Protein AF-0000000066665235 (afdb_homodimer)

Solvent-accessible surface area (backbone atoms only — not comparable to full-atom values): 25388 Å² total; per-residue (Å²): 133,80,79,70,74,68,76,47,76,64,58,53,49,50,51,51,51,50,49,51,47,51,42,41,41,51,23,42,53,51,47,49,63,71,42,59,90,86,57,81,84,49,67,63,58,25,19,59,66,44,71,44,56,56,71,60,56,53,72,72,37,91,45,71,67,50,44,52,8,47,40,30,46,52,54,42,51,56,53,50,50,58,42,55,71,46,67,58,95,48,54,85,35,24,61,55,56,42,43,31,53,31,32,40,50,52,48,50,49,43,69,75,32,52,53,54,50,43,52,29,50,20,50,53,27,69,95,46,60,92,36,42,21,31,43,55,50,47,46,48,53,54,23,48,53,53,41,51,54,50,50,52,55,31,50,77,66,69,46,89,58,77,89,47,55,43,52,42,30,12,51,48,19,18,52,48,25,24,48,52,48,51,68,70,38,56,74,90,76,42,74,57,66,67,58,52,16,49,52,51,27,52,44,56,46,23,39,52,48,39,58,36,41,76,72,73,41,82,78,60,72,82,38,24,42,48,54,51,50,50,54,51,52,56,58,69,72,103,131,80,79,72,73,69,74,47,76,64,57,53,49,51,52,50,51,50,50,54,48,50,40,41,41,52,23,42,52,50,48,50,64,71,41,59,89,86,56,82,83,50,66,63,58,26,17,58,68,44,71,45,55,58,70,59,56,54,73,73,36,91,43,71,67,50,46,52,10,49,40,30,46,52,53,42,51,54,53,49,52,57,42,54,71,46,67,57,93,48,55,85,34,24,60,56,56,41,44,31,53,31,32,41,49,52,48,49,49,44,69,74,33,52,52,55,49,42,52,27,49,21,49,52,28,70,93,46,61,92,36,41,22,31,43,54,51,45,44,49,53,53,24,50,52,52,40,52,54,50,51,52,54,31,51,77,67,71,46,88,59,77,89,46,54,43,53,42,29,11,51,48,20,18,52,49,25,24,48,51,49,52,70,70,38,57,75,91,75,42,76,56,66,66,59,53,16,49,52,50,29,52,45,54,46,23,39,53,50,41,57,36,42,76,74,72,41,82,78,60,72,82,39,25,42,47,54,50,50,50,53,53,52,54,58,69,72,102

Foldseek 3Di:
DPCPVPCDPVNVVVVVLVVLLVLLLVLVLVVLQVDDLVDDDDLVSSCVSSVHDSVSSCVNAPDPQRSLLVSLVVLLVVLLVQLLVLQDADQQAFPLVSLLVSLLSNLVVCVSRVSSLVSNQDDCHPPDPDPDGSLNVSLVVNLVSVVVVVCVLCVVLVHDDVVCSVVSSVLSVVSSVLSVVQSPDDPVPHDDSSVSSSVSSVVVVCSVQVVCVVVVDHDDRHHGNNRSSVVSNVVVVD/DPCPVPCDPVNVVVVVLVVLLVLLLVLVLVVLQVDDLVDDDDLVSSCVSSVHDSVSSCVNAPDPLRSLLVSLLVLLVVLLVQLLVLQDQDQQAFPLVSLLVSLLSNLVVCVSRVSSVVSNQDDCHPPDPDPDGSLNVSLVVNLVSVVVVVCVLCVVLVHDDVVCSVVSSVLSVVSVVLSVVQSPDDPVPHDDSSVSSSVSSVVVVCSVQVVCVVVPDHDDRHHGNNRSSVVSNVVVVD

Nearest PDB structures (foldseek):
  3lsj-assembly1_A  TM=7.255E-01  e=1.109E-04  Pseudomonas aeruginosa
  5mym-assembly2_C  TM=6.893E-01  e=1.887E-03  Mycobacterium tuberculosis H37Rv
  5nim-assembly1_A  TM=6.748E-01  e=1.887E-03  Mycobacterium tuberculosis
  3qpl-assembly1_A  TM=6.735E-01  e=4.928E-03  Mycobacterium tuberculosis
  5d1r-assembly1_B  TM=7.138E-01  e=9.345E-03  Mycobacterium tuberculosis CDC1551

Organism: Nocardia brasiliensis (strain ATCC 700358 / HUJEG-1) (NCBI:txid1133849)

Radius of gyration: 25.52 Å; Cα contacts (8 Å, |Δi|>4): 526; chains: 2; bounding box: 71×72×78 Å

InterPro domains:
  IPR001647 DNA-binding HTH domain, TetR-type [PF00440] (24-67)
  IPR001647 DNA-binding HTH domain, TetR-type [PS50977] (18-79)
  IPR009057 Homedomain-like superfamily [SSF46689] (12-87)
  IPR036271 Tetracyclin repressor-like, C-terminal domain superfamily [SSF48498] (95-206)
  IPR050109 HTH-type, TetR-like transcriptional regulator [PTHR30055] (12-211)

pLDDT: mean 86.28, std 13.21, range [36.28, 98.69]

Structure (mmCIF, N/CA/C/O backbone):
data_AF-0000000066665235-model_v1
#
loop_
_entity.id
_entity.type
_entity.pdbx_description
1 polymer 'TetR family transcriptional regulator'
#
loop_
_atom_site.group_PDB
_atom_site.id
_atom_site.type_symbol
_atom_site.label_atom_id
_atom_site.label_alt_id
_atom_site.label_comp_id
_atom_site.label_asym_id
_atom_site.label_entity_id
_atom_site.label_seq_id
_atom_site.pdbx_PDB_ins_code
_atom_site.Cartn_x
_atom_site.Cartn_y
_atom_site.Cartn_z
_atom_site.occupancy
_atom_site.B_iso_or_equiv
_atom_site.auth_seq_id
_atom_site.auth_comp_id
_atom_site.auth_asym_id
_atom_site.auth_atom_id
_atom_site.pdbx_PDB_model_num
ATOM 1 N N . MET A 1 1 ? 36.719 1.769 -47.25 1 37.06 1 MET A N 1
ATOM 2 C CA . MET A 1 1 ? 36 0.493 -47.062 1 37.06 1 MET A CA 1
ATOM 3 C C . MET A 1 1 ? 35.375 0.405 -45.688 1 37.06 1 MET A C 1
ATOM 5 O O . MET A 1 1 ? 36.062 0.351 -44.688 1 37.06 1 MET A O 1
ATOM 9 N N . ARG A 1 2 ? 34.281 1.136 -45.469 1 39.69 2 ARG A N 1
ATOM 10 C CA . ARG A 1 2 ? 33.531 1.253 -44.25 1 39.69 2 ARG A CA 1
ATOM 11 C C . ARG A 1 2 ? 33.125 -0.121 -43.688 1 39.69 2 ARG A C 1
ATOM 13 O O . ARG A 1 2 ? 32.625 -0.968 -44.438 1 39.69 2 ARG A O 1
ATOM 20 N N . THR A 1 3 ? 33.875 -0.639 -42.781 1 36.62 3 THR A N 1
ATOM 21 C CA . THR A 1 3 ? 33.594 -1.877 -42.062 1 36.62 3 THR A CA 1
ATOM 22 C C . THR A 1 3 ? 32.125 -1.919 -41.656 1 36.62 3 THR A C 1
ATOM 24 O O . THR A 1 3 ? 31.672 -1.115 -40.844 1 36.62 3 THR A O 1
ATOM 27 N N . HIS A 1 4 ? 31.188 -2.131 -42.562 1 41.44 4 HIS A N 1
ATOM 28 C CA . HIS A 1 4 ? 29.844 -2.553 -42.188 1 41.44 4 HIS A CA 1
ATOM 29 C C . HIS A 1 4 ? 29.875 -3.627 -41.094 1 41.44 4 HIS A C 1
ATOM 31 O O . HIS A 1 4 ? 30.25 -4.77 -41.375 1 41.44 4 HIS A O 1
ATOM 37 N N . ARG A 1 5 ? 30.266 -3.268 -39.969 1 45.41 5 ARG A N 1
ATOM 38 C CA . ARG A 1 5 ? 30.125 -4.238 -38.906 1 45.41 5 ARG A CA 1
ATOM 39 C C . ARG A 1 5 ? 28.859 -5.074 -39.094 1 45.41 5 ARG A C 1
ATOM 41 O O . ARG A 1 5 ? 27.75 -4.535 -39.094 1 45.41 5 ARG A O 1
ATOM 48 N N . ARG A 1 6 ? 28.844 -6.246 -39.812 1 48.12 6 ARG A N 1
ATOM 49 C CA . ARG A 1 6 ? 27.844 -7.312 -39.812 1 48.12 6 ARG A CA 1
ATOM 50 C C . ARG A 1 6 ? 27.141 -7.418 -38.469 1 48.12 6 ARG A C 1
ATOM 52 O O . ARG A 1 6 ? 27.797 -7.66 -37.438 1 48.12 6 ARG A O 1
ATOM 59 N N . ARG A 1 7 ? 26.281 -6.543 -38.219 1 54.75 7 ARG A N 1
ATOM 60 C CA . ARG A 1 7 ? 25.453 -6.938 -37.094 1 54.75 7 ARG A CA 1
ATOM 61 C C . ARG A 1 7 ? 25.328 -8.453 -37 1 54.75 7 ARG A C 1
ATOM 63 O O . ARG A 1 7 ? 24.734 -9.094 -37.844 1 54.75 7 ARG A O 1
ATOM 70 N N . GLY A 1 8 ? 26.266 -9.125 -36.375 1 51.09 8 GLY A N 1
ATOM 71 C CA . GLY A 1 8 ? 26.375 -10.578 -36.438 1 51.09 8 GLY A CA 1
ATOM 72 C C . GLY A 1 8 ? 25.078 -11.297 -36.125 1 51.09 8 GLY A C 1
ATOM 73 O O . GLY A 1 8 ? 24.109 -10.672 -35.656 1 51.09 8 GLY A O 1
ATOM 74 N N . GLY A 1 9 ? 24.812 -12.648 -36.625 1 55 9 GLY A N 1
ATOM 75 C CA . GLY A 1 9 ? 23.719 -13.578 -36.469 1 55 9 GLY A CA 1
ATOM 76 C C . GLY A 1 9 ? 23.141 -13.578 -35.062 1 55 9 GLY A C 1
ATOM 77 O O . GLY A 1 9 ? 21.922 -13.633 -34.906 1 55 9 GLY A O 1
ATOM 78 N N . GLY A 1 10 ? 23.922 -13.336 -34.094 1 66.62 10 GLY A N 1
ATOM 79 C CA . GLY A 1 10 ? 23.531 -13.328 -32.719 1 66.62 10 GLY A CA 1
ATOM 80 C C . GLY A 1 10 ? 22.75 -12.086 -32.312 1 66.62 10 GLY A C 1
ATOM 81 O O . GLY A 1 10 ? 21.766 -12.172 -31.578 1 66.62 10 GLY A O 1
ATOM 82 N N . GLN A 1 11 ? 23.219 -10.969 -32.656 1 67.25 11 GLN A N 1
ATOM 83 C CA . GLN A 1 11 ? 22.516 -9.719 -32.375 1 67.25 11 GLN A CA 1
ATOM 84 C C . GLN A 1 11 ? 21.156 -9.664 -33.062 1 67.25 11 GLN A C 1
ATOM 86 O O . GLN A 1 11 ? 20.172 -9.211 -32.469 1 67.25 11 GLN A O 1
ATOM 91 N N . ARG A 1 12 ? 21.109 -10.023 -34.312 1 64.75 12 ARG A N 1
ATOM 92 C CA . ARG A 1 12 ? 19.859 -10.062 -35.062 1 64.75 12 ARG A CA 1
ATOM 93 C C . ARG A 1 12 ? 18.844 -10.992 -34.375 1 64.75 12 ARG A C 1
ATOM 95 O O . ARG A 1 12 ? 17.656 -10.68 -34.312 1 64.75 12 ARG A O 1
ATOM 102 N N . TRP A 1 13 ? 19.422 -12.102 -34 1 65.38 13 TRP A N 1
ATOM 103 C CA . TRP A 1 13 ? 18.562 -13.062 -33.312 1 65.38 13 TRP A CA 1
ATOM 104 C C . TRP A 1 13 ? 18 -12.477 -32.031 1 65.38 13 TRP A C 1
ATOM 106 O O . TRP A 1 13 ? 16.797 -12.586 -31.75 1 65.38 13 TRP A O 1
ATOM 116 N N . ARG A 1 14 ? 18.781 -11.719 -31.25 1 69.81 14 ARG A N 1
ATOM 117 C CA . ARG A 1 14 ? 18.328 -11.094 -30 1 69.81 14 ARG A CA 1
ATOM 118 C C . ARG A 1 14 ? 17.281 -10.016 -30.281 1 69.81 14 ARG A C 1
ATOM 120 O O . ARG A 1 14 ? 16.297 -9.891 -29.547 1 69.81 14 ARG A O 1
ATOM 127 N N . GLU A 1 15 ? 17.531 -9.336 -31.219 1 72.62 15 GLU A N 1
ATOM 128 C CA . GLU A 1 15 ? 16.594 -8.281 -31.594 1 72.62 15 GLU A CA 1
ATOM 129 C C . GLU A 1 15 ? 15.258 -8.867 -32.062 1 72.62 15 GLU A C 1
ATOM 131 O O . GLU A 1 15 ? 14.195 -8.359 -31.703 1 72.62 15 GLU A O 1
ATOM 136 N N . HIS A 1 16 ? 15.367 -9.891 -32.844 1 72.88 16 HIS A N 1
ATOM 137 C CA . HIS A 1 16 ? 14.164 -10.539 -33.344 1 72.88 16 HIS A CA 1
ATOM 138 C C . HIS A 1 16 ? 13.359 -11.164 -32.219 1 72.88 16 HIS A C 1
ATOM 140 O O . HIS A 1 16 ? 12.133 -11.078 -32.188 1 72.88 16 HIS A O 1
ATOM 146 N N . ASN A 1 17 ? 14.07 -11.727 -31.344 1 76.69 17 ASN A N 1
ATOM 147 C CA . ASN A 1 17 ? 13.438 -12.352 -30.188 1 76.69 17 ASN A CA 1
ATOM 148 C C . ASN A 1 17 ? 12.758 -11.32 -29.297 1 76.69 17 ASN A C 1
ATOM 150 O O . ASN A 1 17 ? 11.633 -11.531 -28.844 1 76.69 17 ASN A O 1
ATOM 154 N N . SER A 1 18 ? 13.453 -10.305 -29.219 1 79.75 18 SER A N 1
ATOM 155 C CA . SER A 1 18 ? 12.891 -9.227 -28.406 1 79.75 18 SER A CA 1
ATOM 156 C C . SER A 1 18 ? 11.648 -8.633 -29.047 1 79.75 18 SER A C 1
ATOM 158 O O . SER A 1 18 ? 10.656 -8.344 -28.375 1 79.75 18 SER A O 1
ATOM 160 N N . ASN A 1 19 ? 11.672 -8.57 -30.328 1 87.12 19 ASN A N 1
ATOM 161 C CA . ASN A 1 19 ? 10.523 -8.023 -31.047 1 87.12 19 ASN A CA 1
ATOM 162 C C . ASN A 1 19 ? 9.32 -8.953 -30.953 1 87.12 19 ASN A C 1
ATOM 164 O O . ASN A 1 19 ? 8.195 -8.5 -30.734 1 87.12 19 ASN A O 1
ATOM 168 N N . ARG A 1 20 ? 9.547 -10.25 -31.094 1 91.62 20 ARG A N 1
ATOM 169 C CA . ARG A 1 20 ? 8.469 -11.234 -31 1 91.62 20 ARG A CA 1
ATOM 170 C C . ARG A 1 20 ? 7.859 -11.234 -29.609 1 91.62 20 ARG A C 1
ATOM 172 O O . ARG A 1 20 ? 6.637 -11.297 -29.453 1 91.62 20 ARG A O 1
ATOM 179 N N . GLN A 1 21 ? 8.719 -11.117 -28.703 1 93 21 GLN A N 1
ATOM 180 C CA . GLN A 1 21 ? 8.227 -11.086 -27.328 1 93 21 GLN A CA 1
ATOM 181 C C . GLN A 1 21 ? 7.336 -9.875 -27.094 1 93 21 GLN A C 1
ATOM 183 O O . GLN A 1 21 ? 6.27 -9.984 -26.484 1 93 21 GLN A O 1
ATOM 188 N N . ALA A 1 22 ? 7.805 -8.797 -27.562 1 93.38 22 ALA A N 1
ATOM 189 C CA . ALA A 1 22 ? 7.027 -7.574 -27.391 1 93.38 22 ALA A CA 1
ATOM 190 C C . ALA A 1 22 ? 5.668 -7.691 -28.078 1 93.38 22 ALA A C 1
ATOM 192 O O . ALA A 1 22 ? 4.652 -7.25 -27.531 1 93.38 22 ALA A O 1
ATOM 193 N N . GLN A 1 23 ? 5.656 -8.305 -29.203 1 95.44 23 GLN A N 1
ATOM 194 C CA . GLN A 1 23 ? 4.418 -8.516 -29.953 1 95.44 23 GLN A CA 1
ATOM 195 C C . GLN A 1 23 ? 3.441 -9.383 -29.156 1 95.44 23 GLN A C 1
ATOM 197 O O . GLN A 1 23 ? 2.242 -9.102 -29.125 1 95.44 23 GLN A O 1
ATOM 202 N N . ILE A 1 24 ? 3.941 -10.344 -28.625 1 96.88 24 ILE A N 1
ATOM 203 C CA . ILE A 1 24 ? 3.137 -11.281 -27.859 1 96.88 24 ILE A CA 1
ATOM 204 C C . ILE A 1 24 ? 2.59 -10.586 -26.609 1 96.88 24 ILE A C 1
ATOM 206 O O . ILE A 1 24 ? 1.403 -10.719 -26.297 1 96.88 24 ILE A O 1
ATOM 210 N N . LEU A 1 25 ? 3.428 -9.867 -25.953 1 96.19 25 LEU A N 1
ATOM 211 C CA . LEU A 1 25 ? 3.027 -9.18 -24.734 1 96.19 25 LEU A CA 1
ATOM 212 C C . LEU A 1 25 ? 1.98 -8.109 -25.031 1 96.19 25 LEU A C 1
ATOM 214 O O . LEU A 1 25 ? 1.008 -7.965 -24.281 1 96.19 25 LEU A O 1
ATOM 218 N N . GLU A 1 26 ? 2.158 -7.41 -26.109 1 96.5 26 GLU A N 1
ATOM 219 C CA . GLU A 1 26 ? 1.182 -6.402 -26.516 1 96.5 26 GLU A CA 1
ATOM 220 C C . GLU A 1 26 ? -0.168 -7.043 -26.828 1 96.5 26 GLU A C 1
ATOM 222 O O . GLU A 1 26 ? -1.216 -6.504 -26.469 1 96.5 26 GLU A O 1
ATOM 227 N N . ALA A 1 27 ? -0.115 -8.156 -27.453 1 97.44 27 ALA A N 1
ATOM 228 C CA . ALA A 1 27 ? -1.335 -8.891 -27.781 1 97.44 27 ALA A CA 1
ATOM 229 C C . ALA A 1 27 ? -2.051 -9.359 -26.516 1 97.44 27 ALA A C 1
ATOM 231 O O . ALA A 1 27 ? -3.273 -9.234 -26.406 1 97.44 27 ALA A O 1
ATOM 232 N N . ALA A 1 28 ? -1.288 -9.883 -25.625 1 96.12 28 ALA A N 1
ATOM 233 C CA . ALA A 1 28 ? -1.858 -10.352 -24.375 1 96.12 28 ALA A CA 1
ATOM 234 C C . ALA A 1 28 ? -2.533 -9.203 -23.625 1 96.12 28 ALA A C 1
ATOM 236 O O . ALA A 1 28 ? -3.66 -9.352 -23.141 1 96.12 28 ALA A O 1
ATOM 237 N N . VAL A 1 29 ? -1.863 -8.102 -23.531 1 95 29 VAL A N 1
ATOM 238 C CA . VAL A 1 29 ? -2.369 -6.922 -22.844 1 95 29 VAL A CA 1
ATOM 239 C C . VAL A 1 29 ? -3.664 -6.449 -23.5 1 95 29 VAL A C 1
ATOM 241 O O . VAL A 1 29 ? -4.641 -6.137 -22.812 1 95 29 VAL A O 1
ATOM 244 N N . ALA A 1 30 ? -3.672 -6.445 -24.812 1 96.06 30 ALA A N 1
ATOM 245 C CA . ALA A 1 30 ? -4.863 -6.039 -25.547 1 96.06 30 ALA A CA 1
ATOM 246 C C . ALA A 1 30 ? -6.035 -6.977 -25.266 1 96.06 30 ALA A C 1
ATOM 248 O O . ALA A 1 30 ? -7.172 -6.527 -25.109 1 96.06 30 ALA A O 1
ATOM 249 N N . LEU A 1 31 ? -5.773 -8.203 -25.188 1 96 31 LEU A N 1
ATOM 250 C CA . LEU A 1 31 ? -6.816 -9.188 -24.938 1 96 31 LEU A CA 1
ATOM 251 C C . LEU A 1 31 ? -7.355 -9.055 -23.516 1 96 31 LEU A C 1
ATOM 253 O O . LEU A 1 31 ? -8.555 -9.227 -23.281 1 96 31 LEU A O 1
ATOM 257 N N . ILE A 1 32 ? -6.488 -8.781 -22.594 1 92.44 32 ILE A N 1
ATOM 258 C CA . ILE A 1 32 ? -6.918 -8.578 -21.203 1 92.44 32 ILE A CA 1
ATOM 259 C C . ILE A 1 32 ? -7.848 -7.371 -21.141 1 92.44 32 ILE A C 1
ATOM 261 O O . ILE A 1 32 ? -8.867 -7.41 -20.438 1 92.44 32 ILE A O 1
ATOM 265 N N . GLU A 1 33 ? -7.492 -6.398 -21.844 1 92.25 33 GLU A N 1
ATOM 266 C CA . GLU A 1 33 ? -8.305 -5.184 -21.875 1 92.25 33 GLU A CA 1
ATOM 267 C C . GLU A 1 33 ? -9.664 -5.445 -22.531 1 92.25 33 GLU A C 1
ATOM 269 O O . GLU A 1 33 ? -10.68 -4.891 -22.094 1 92.25 33 GLU A O 1
ATOM 274 N N . ASP A 1 34 ? -9.695 -6.328 -23.453 1 92.19 34 ASP A N 1
ATOM 275 C CA . ASP A 1 34 ? -10.883 -6.555 -24.281 1 92.19 34 ASP A CA 1
ATOM 276 C C . ASP A 1 34 ? -11.844 -7.531 -23.594 1 92.19 34 ASP A C 1
ATOM 278 O O . ASP A 1 34 ? -13.047 -7.512 -23.859 1 92.19 34 ASP A O 1
ATOM 282 N N . ASN A 1 35 ? -11.32 -8.359 -22.812 1 88 35 ASN A N 1
ATOM 283 C CA . ASN A 1 35 ? -12.141 -9.43 -22.25 1 88 35 ASN A CA 1
ATOM 284 C C . ASN A 1 35 ? -12.602 -9.102 -20.828 1 88 35 ASN A C 1
ATOM 286 O O . ASN A 1 35 ? -12.023 -8.234 -20.172 1 88 35 ASN A O 1
ATOM 290 N N . ASP A 1 36 ? -13.648 -9.797 -20.484 1 81.94 36 ASP A N 1
ATOM 291 C CA . ASP A 1 36 ? -14.102 -9.703 -19.094 1 81.94 36 ASP A CA 1
ATOM 292 C C . ASP A 1 36 ? -13.039 -10.234 -18.141 1 81.94 36 ASP A C 1
ATOM 294 O O . ASP A 1 36 ? -12.32 -11.18 -18.469 1 81.94 36 ASP A O 1
ATOM 298 N N . PRO A 1 37 ? -12.898 -9.617 -16.922 1 72.12 37 PRO A N 1
ATOM 299 C CA . PRO A 1 37 ? -11.852 -9.984 -15.969 1 72.12 37 PRO A CA 1
ATOM 300 C C . PRO A 1 37 ? -11.898 -11.461 -15.578 1 72.12 37 PRO A C 1
ATOM 302 O O . PRO A 1 37 ? -10.883 -12.031 -15.18 1 72.12 37 PRO A O 1
ATOM 305 N N . HIS A 1 38 ? -12.961 -12.148 -15.773 1 68.69 38 HIS A N 1
ATOM 306 C CA . HIS A 1 38 ? -13.086 -13.523 -15.312 1 68.69 38 HIS A CA 1
ATOM 307 C C . HIS A 1 38 ? -12.828 -14.508 -16.453 1 68.69 38 HIS A C 1
ATOM 309 O O . HIS A 1 38 ? -12.805 -15.719 -16.219 1 68.69 38 HIS A O 1
ATOM 315 N N . VAL A 1 39 ? -12.477 -13.922 -17.562 1 75.62 39 VAL A N 1
ATOM 316 C CA . VAL A 1 39 ? -12.227 -14.789 -18.719 1 75.62 39 VAL A CA 1
ATOM 317 C C . VAL A 1 39 ? -10.719 -14.977 -18.906 1 75.62 39 VAL A C 1
ATOM 319 O O . VAL A 1 39 ? -9.969 -14 -18.922 1 75.62 39 VAL A O 1
ATOM 322 N N . GLU A 1 40 ? -10.352 -16.203 -18.906 1 80.38 40 GLU A N 1
ATOM 323 C CA . GLU A 1 40 ? -8.945 -16.516 -19.125 1 80.38 40 GLU A CA 1
ATOM 324 C C . GLU A 1 40 ? -8.57 -16.359 -20.594 1 80.38 40 GLU A C 1
ATOM 326 O O . GLU A 1 40 ? -9.281 -16.859 -21.469 1 80.38 40 GLU A O 1
ATOM 331 N N . VAL A 1 41 ? -7.562 -15.617 -20.875 1 90.06 41 VAL A N 1
ATOM 332 C CA . VAL A 1 41 ? -7.023 -15.461 -22.234 1 90.06 41 VAL A CA 1
ATOM 333 C C . VAL A 1 41 ? -6.133 -16.656 -22.578 1 90.06 41 VAL A C 1
ATOM 335 O O . VAL A 1 41 ? -5.164 -16.938 -21.859 1 90.06 41 VAL A O 1
ATOM 338 N N . SER A 1 42 ? -6.43 -17.375 -23.672 1 92.62 42 SER A N 1
ATOM 339 C CA . SER A 1 42 ? -5.66 -18.562 -24.047 1 92.62 42 SER A CA 1
ATOM 340 C C . SER A 1 42 ? -4.434 -18.188 -24.859 1 92.62 42 SER A C 1
ATOM 342 O O . SER A 1 42 ? -4.371 -17.094 -25.438 1 92.62 42 SER A O 1
ATOM 344 N N . ILE A 1 43 ? -3.553 -19.109 -24.891 1 94.19 43 ILE A N 1
ATOM 345 C CA . ILE A 1 43 ? -2.355 -18.922 -25.703 1 94.19 43 ILE A CA 1
ATOM 346 C C . ILE A 1 43 ? -2.744 -18.828 -27.188 1 94.19 43 ILE A C 1
ATOM 348 O O . ILE A 1 43 ? -2.145 -18.062 -27.938 1 94.19 43 ILE A O 1
ATOM 352 N N . GLN A 1 44 ? -3.699 -19.578 -27.562 1 94.75 44 GLN A N 1
ATOM 353 C CA . GLN A 1 44 ? -4.18 -19.531 -28.938 1 94.75 44 GLN A CA 1
ATOM 354 C C . GLN A 1 44 ? -4.699 -18.141 -29.297 1 94.75 44 GLN A C 1
ATOM 356 O O . GLN A 1 44 ? -4.383 -17.609 -30.359 1 94.75 44 GLN A O 1
ATOM 361 N N . GLN A 1 45 ? -5.473 -17.578 -28.453 1 96.19 45 GLN A N 1
ATOM 362 C CA . GLN A 1 45 ? -5.996 -16.234 -28.672 1 96.19 45 GLN A CA 1
ATOM 363 C C . GLN A 1 45 ? -4.871 -15.219 -28.766 1 96.19 45 GLN A C 1
ATOM 365 O O . GLN A 1 45 ? -4.918 -14.312 -29.609 1 96.19 45 GLN A O 1
ATOM 370 N N . ILE A 1 46 ? -3.893 -15.328 -27.922 1 97.19 46 ILE A N 1
ATOM 371 C CA . ILE A 1 46 ? -2.748 -14.422 -27.906 1 97.19 46 ILE A CA 1
ATOM 372 C C . ILE A 1 46 ? -1.981 -14.547 -29.219 1 97.19 46 ILE A C 1
ATOM 374 O O . ILE A 1 46 ? -1.62 -13.539 -29.844 1 97.19 46 ILE A O 1
ATOM 378 N N . ALA A 1 47 ? -1.756 -15.797 -29.641 1 96.94 47 ALA A N 1
ATOM 379 C CA . ALA A 1 47 ? -1.059 -16.047 -30.906 1 96.94 47 ALA A CA 1
ATOM 380 C C . ALA A 1 47 ? -1.798 -15.406 -32.094 1 96.94 47 ALA A C 1
ATOM 382 O O . ALA A 1 47 ? -1.193 -14.711 -32.906 1 96.94 47 ALA A O 1
ATOM 383 N N . GLU A 1 48 ? -3.09 -15.594 -32.125 1 97.38 48 GLU A N 1
ATOM 384 C CA . GLU A 1 48 ? -3.92 -15.047 -33.219 1 97.38 48 GLU A CA 1
ATOM 385 C C . GLU A 1 48 ? -3.869 -13.523 -33.219 1 97.38 48 GLU A C 1
ATOM 387 O O . GLU A 1 48 ? -3.686 -12.914 -34.281 1 97.38 48 GLU A O 1
ATOM 392 N N . ARG A 1 49 ? -4.004 -12.914 -32.031 1 96.94 49 ARG A N 1
ATOM 393 C CA . ARG A 1 49 ? -3.967 -11.461 -31.938 1 96.94 49 ARG A CA 1
ATOM 394 C C . ARG A 1 49 ? -2.598 -10.914 -32.312 1 96.94 49 ARG A C 1
ATOM 396 O O . ARG A 1 49 ? -2.498 -9.836 -32.906 1 96.94 49 ARG A O 1
ATOM 403 N N . ALA A 1 50 ? -1.572 -11.68 -32.031 1 96.94 50 ALA A N 1
ATOM 404 C CA . ALA A 1 50 ? -0.201 -11.258 -32.312 1 96.94 50 ALA A CA 1
ATOM 405 C C . ALA A 1 50 ? 0.158 -11.516 -33.781 1 96.94 50 ALA A C 1
ATOM 407 O O . ALA A 1 50 ? 1.19 -11.047 -34.25 1 96.94 50 ALA A O 1
ATOM 408 N N . GLY A 1 51 ? -0.666 -12.281 -34.438 1 96.81 51 GLY A N 1
ATOM 409 C CA . GLY A 1 51 ? -0.362 -12.648 -35.812 1 96.81 51 GLY A CA 1
ATOM 410 C C . GLY A 1 51 ? 0.775 -13.648 -35.938 1 96.81 51 GLY A C 1
ATOM 411 O O . GLY A 1 51 ? 1.592 -13.57 -36.844 1 96.81 51 GLY A O 1
ATOM 412 N N . LEU A 1 52 ? 0.907 -14.43 -34.969 1 96.5 52 LEU A N 1
ATOM 413 C CA . LEU A 1 52 ? 1.97 -15.43 -34.906 1 96.5 52 LEU A CA 1
ATOM 414 C C . LEU A 1 52 ? 1.391 -16.844 -34.812 1 96.5 52 LEU A C 1
ATOM 416 O O . LEU A 1 52 ? 0.241 -17.016 -34.406 1 96.5 52 LEU A O 1
ATOM 420 N N . ALA A 1 53 ? 2.23 -17.844 -35.219 1 94.75 53 ALA A N 1
ATOM 421 C CA . ALA A 1 53 ? 1.882 -19.234 -34.969 1 94.75 53 ALA A CA 1
ATOM 422 C C . ALA A 1 53 ? 2.02 -19.562 -33.469 1 94.75 53 ALA A C 1
ATOM 424 O O . ALA A 1 53 ? 2.887 -19.016 -32.812 1 94.75 53 ALA A O 1
ATOM 425 N N . ARG A 1 54 ? 1.136 -20.453 -33.062 1 93.88 54 ARG A N 1
ATOM 426 C CA . ARG A 1 54 ? 1.152 -20.875 -31.656 1 93.88 54 ARG A CA 1
ATOM 427 C C . ARG A 1 54 ? 2.529 -21.391 -31.25 1 93.88 54 ARG A C 1
ATOM 429 O O . ARG A 1 54 ? 2.996 -21.141 -30.141 1 93.88 54 ARG A O 1
ATOM 436 N N . SER A 1 55 ? 3.203 -22.094 -32.156 1 93.81 55 SER A N 1
ATOM 437 C CA . SER A 1 55 ? 4.504 -22.688 -31.875 1 93.81 55 SER A CA 1
ATOM 438 C C . SER A 1 55 ? 5.555 -21.625 -31.609 1 93.81 55 SER A C 1
ATOM 440 O O . SER A 1 55 ? 6.477 -21.828 -30.812 1 93.81 55 SER A O 1
ATOM 442 N N . VAL A 1 56 ? 5.41 -20.5 -32.25 1 93.31 56 VAL A N 1
ATOM 443 C CA . VAL A 1 56 ? 6.332 -19.391 -32.062 1 93.31 56 VAL A CA 1
ATOM 444 C C . VAL A 1 56 ? 6.164 -18.812 -30.641 1 93.31 56 VAL A C 1
ATOM 446 O O . VAL A 1 56 ? 7.152 -18.5 -29.969 1 93.31 56 VAL A O 1
ATOM 449 N N . VAL A 1 57 ? 4.906 -18.688 -30.125 1 94.69 57 VAL A N 1
ATOM 450 C CA . VAL A 1 57 ? 4.633 -18.156 -28.797 1 94.69 57 VAL A CA 1
ATOM 451 C C . VAL A 1 57 ? 5.234 -19.078 -27.734 1 94.69 57 VAL A C 1
ATOM 453 O O . VAL A 1 57 ? 5.863 -18.609 -26.781 1 94.69 57 VAL A O 1
ATOM 456 N N . TYR A 1 58 ? 5.199 -20.375 -28.031 1 92.19 58 TYR A N 1
ATOM 457 C CA . TYR A 1 58 ? 5.664 -21.359 -27.062 1 92.19 58 TYR A CA 1
ATOM 458 C C . TYR A 1 58 ? 7.184 -21.328 -26.938 1 92.19 58 TYR A C 1
ATOM 460 O O . TYR A 1 58 ? 7.73 -21.688 -25.891 1 92.19 58 TYR A O 1
ATOM 468 N N . ARG A 1 59 ? 7.82 -20.891 -27.953 1 93.31 59 ARG A N 1
ATOM 469 C CA . ARG A 1 59 ? 9.281 -20.844 -27.938 1 93.31 59 ARG A CA 1
ATOM 470 C C . ARG A 1 59 ? 9.781 -19.625 -27.172 1 93.31 59 ARG A C 1
ATOM 472 O O . ARG A 1 59 ? 10.938 -19.578 -26.766 1 93.31 59 ARG A O 1
ATOM 479 N N . GLN A 1 60 ? 8.852 -18.672 -27.016 1 94.19 60 GLN A N 1
ATOM 480 C CA . GLN A 1 60 ? 9.273 -17.406 -26.422 1 94.19 60 GLN A CA 1
ATOM 481 C C . GLN A 1 60 ? 9.203 -17.453 -24.906 1 94.19 60 GLN A C 1
ATOM 483 O O . GLN A 1 60 ? 9.844 -16.641 -24.219 1 94.19 60 GLN A O 1
ATOM 488 N N . PHE A 1 61 ? 8.438 -18.359 -24.344 1 92.75 61 PHE A N 1
ATOM 489 C CA . PHE A 1 61 ? 8.219 -18.438 -22.906 1 92.75 61 PHE A CA 1
ATOM 490 C C . PHE A 1 61 ? 8.312 -19.875 -22.422 1 92.75 61 PHE A C 1
ATOM 492 O O . PHE A 1 61 ? 7.992 -20.797 -23.172 1 92.75 61 PHE A O 1
ATOM 499 N N . ASP A 1 62 ? 8.664 -20.047 -21.188 1 89.62 62 ASP A N 1
ATOM 500 C CA . ASP A 1 62 ? 8.891 -21.375 -20.625 1 89.62 62 ASP A CA 1
ATOM 501 C C . ASP A 1 62 ? 7.566 -22.109 -20.391 1 89.62 62 ASP A C 1
ATOM 503 O O . ASP A 1 62 ? 7.477 -23.312 -20.594 1 89.62 62 ASP A O 1
ATOM 507 N N . ASN A 1 63 ? 6.602 -21.438 -19.844 1 88.94 63 ASN A N 1
ATOM 508 C CA . ASN A 1 63 ? 5.262 -21.938 -19.547 1 88.94 63 ASN A CA 1
ATOM 509 C C . ASN A 1 63 ? 4.266 -20.797 -19.359 1 88.94 63 ASN A C 1
ATOM 511 O O . ASN A 1 63 ? 4.625 -19.625 -19.5 1 88.94 63 ASN A O 1
ATOM 515 N N . ARG A 1 64 ? 3.086 -21.141 -19.078 1 87.19 64 ARG A N 1
ATOM 516 C CA . ARG A 1 64 ? 2.027 -20.156 -18.922 1 87.19 64 ARG A CA 1
ATOM 517 C C . ARG A 1 64 ? 2.35 -19.188 -17.781 1 87.19 64 ARG A C 1
ATOM 519 O O . ARG A 1 64 ? 2.115 -17.984 -17.906 1 87.19 64 ARG A O 1
ATOM 526 N N . ASP A 1 65 ? 2.924 -19.656 -16.734 1 81.38 65 ASP A N 1
ATOM 527 C CA . ASP A 1 65 ? 3.271 -18.812 -15.602 1 81.38 65 ASP A CA 1
ATOM 528 C C . ASP A 1 65 ? 4.332 -17.781 -15.992 1 81.38 65 ASP A C 1
ATOM 530 O O . ASP A 1 65 ? 4.281 -16.641 -15.547 1 81.38 65 ASP A O 1
ATOM 534 N N . ASP A 1 66 ? 5.211 -18.25 -16.719 1 85.69 66 ASP A N 1
ATOM 535 C CA . ASP A 1 66 ? 6.246 -17.344 -17.219 1 85.69 66 ASP A CA 1
ATOM 536 C C . ASP A 1 66 ? 5.652 -16.25 -18.094 1 85.69 66 ASP A C 1
ATOM 538 O O . ASP A 1 66 ? 5.98 -15.078 -17.938 1 85.69 66 ASP A O 1
ATOM 542 N N . LEU A 1 67 ? 4.805 -16.641 -19.016 1 90.69 67 LEU A N 1
ATOM 543 C CA . LEU A 1 67 ? 4.141 -15.664 -19.859 1 90.69 67 LEU A CA 1
ATOM 544 C C . LEU A 1 67 ? 3.352 -14.664 -19.031 1 90.69 67 LEU A C 1
ATOM 546 O O . LEU A 1 67 ? 3.486 -13.453 -19.219 1 90.69 67 LEU A O 1
ATOM 550 N N . ASP A 1 68 ? 2.615 -15.102 -18.094 1 86.44 68 ASP A N 1
ATOM 551 C CA . ASP A 1 68 ? 1.788 -14.234 -17.266 1 86.44 68 ASP A CA 1
ATOM 552 C C . ASP A 1 68 ? 2.648 -13.258 -16.453 1 86.44 68 ASP A C 1
ATOM 554 O O . ASP A 1 68 ? 2.297 -12.086 -16.312 1 86.44 68 ASP A O 1
ATOM 558 N N . SER A 1 69 ? 3.721 -13.805 -15.938 1 86.38 69 SER A N 1
ATOM 559 C CA . SER A 1 69 ? 4.621 -12.945 -15.172 1 86.38 69 SER A CA 1
ATOM 560 C C . SER A 1 69 ? 5.211 -11.844 -16.047 1 86.38 69 SER A C 1
ATOM 562 O O . SER A 1 69 ? 5.34 -10.703 -15.609 1 86.38 69 SER A O 1
ATOM 564 N N . ARG A 1 70 ? 5.484 -12.203 -17.25 1 89.38 70 ARG A N 1
ATOM 565 C CA . ARG A 1 70 ? 6.059 -11.227 -18.172 1 89.38 70 ARG A CA 1
ATOM 566 C C . ARG A 1 70 ? 5.012 -10.211 -18.609 1 89.38 70 ARG A C 1
ATOM 568 O O . ARG A 1 70 ? 5.332 -9.047 -18.859 1 89.38 70 ARG A O 1
ATOM 575 N N . VAL A 1 71 ? 3.814 -10.617 -18.766 1 90.94 71 VAL A N 1
ATOM 576 C CA . VAL A 1 71 ? 2.723 -9.703 -19.078 1 90.94 71 VAL A CA 1
ATOM 577 C C . VAL A 1 71 ? 2.562 -8.695 -17.938 1 90.94 71 VAL A C 1
ATOM 579 O O . VAL A 1 71 ? 2.449 -7.488 -18.188 1 90.94 71 VAL A O 1
ATOM 582 N N . ARG A 1 72 ? 2.598 -9.133 -16.75 1 88 72 ARG A N 1
ATOM 583 C CA . ARG A 1 72 ? 2.49 -8.25 -15.586 1 88 72 ARG A CA 1
ATOM 584 C C . ARG A 1 72 ? 3.646 -7.254 -15.555 1 88 72 ARG A C 1
ATOM 586 O O . ARG A 1 72 ? 3.445 -6.07 -15.273 1 88 72 ARG A O 1
ATOM 593 N N . GLU A 1 73 ? 4.797 -7.773 -15.836 1 86.88 73 GLU A N 1
ATOM 594 C CA . GLU A 1 73 ? 5.969 -6.902 -15.891 1 86.88 73 GLU A CA 1
ATOM 595 C C . GLU A 1 73 ? 5.809 -5.828 -16.969 1 86.88 73 GLU A C 1
ATOM 597 O O . GLU A 1 73 ? 6.156 -4.668 -16.75 1 86.88 73 GLU A O 1
ATOM 602 N N . TYR A 1 74 ? 5.324 -6.258 -18.047 1 89.69 74 TYR A N 1
ATOM 603 C CA . TYR A 1 74 ? 5.102 -5.355 -19.172 1 89.69 74 TYR A CA 1
ATOM 604 C C . TYR A 1 74 ? 4.105 -4.266 -18.812 1 89.69 74 TYR A C 1
ATOM 606 O O . TYR A 1 74 ? 4.328 -3.088 -19.094 1 89.69 74 TYR A O 1
ATOM 614 N N . ILE A 1 75 ? 3.033 -4.59 -18.188 1 89.75 75 ILE A N 1
ATOM 615 C CA . ILE A 1 75 ? 2.01 -3.65 -17.75 1 89.75 75 ILE A CA 1
ATOM 616 C C . ILE A 1 75 ? 2.613 -2.662 -16.75 1 89.75 75 ILE A C 1
ATOM 618 O O . ILE A 1 75 ? 2.416 -1.451 -16.875 1 89.75 75 ILE A O 1
ATOM 622 N N . LEU A 1 76 ? 3.354 -3.186 -15.812 1 86.31 76 LEU A N 1
ATOM 623 C CA . LEU A 1 76 ? 3.965 -2.373 -14.766 1 86.31 76 LEU A CA 1
ATOM 624 C C . LEU A 1 76 ? 4.938 -1.361 -15.367 1 86.31 76 LEU A C 1
ATOM 626 O O . LEU A 1 76 ? 4.961 -0.198 -14.953 1 86.31 76 LEU A O 1
ATOM 630 N N . GLU A 1 77 ? 5.707 -1.855 -16.266 1 87.56 77 GLU A N 1
ATOM 631 C CA . GLU A 1 77 ? 6.691 -0.982 -16.906 1 87.56 77 GLU A CA 1
ATOM 632 C C . GLU A 1 77 ? 6.02 0.19 -17.609 1 87.56 77 GLU A C 1
ATOM 634 O O . GLU A 1 77 ? 6.5 1.322 -17.547 1 87.56 77 GLU A O 1
ATOM 639 N N . LYS A 1 78 ? 4.941 -0.076 -18.234 1 87.94 78 LYS A N 1
ATOM 640 C CA . LYS A 1 78 ? 4.199 0.982 -18.922 1 87.94 78 LYS A CA 1
ATOM 641 C C . LYS A 1 78 ? 3.59 1.96 -17.922 1 87.94 78 LYS A C 1
ATOM 643 O O . LYS A 1 78 ? 3.637 3.176 -18.125 1 87.94 78 LYS A O 1
ATOM 648 N N . TYR A 1 79 ? 3.066 1.476 -16.859 1 87.75 79 TYR A N 1
ATOM 649 C CA . TYR A 1 79 ? 2.473 2.295 -15.812 1 87.75 79 TYR A CA 1
ATOM 650 C C . TYR A 1 79 ? 3.521 3.186 -15.156 1 87.75 79 TYR A C 1
ATOM 652 O O . TYR A 1 79 ? 3.322 4.395 -15.023 1 87.75 79 TYR A O 1
ATOM 660 N N . VAL A 1 80 ? 4.66 2.578 -14.781 1 87.56 80 VAL A N 1
ATOM 661 C CA . VAL A 1 80 ? 5.727 3.285 -14.078 1 87.56 80 VAL A CA 1
ATOM 662 C C . VAL A 1 80 ? 6.312 4.367 -14.984 1 87.56 80 VAL A C 1
ATOM 664 O O . VAL A 1 80 ? 6.598 5.477 -14.523 1 87.56 80 VAL A O 1
ATOM 667 N N . ALA A 1 81 ? 6.434 4.051 -16.234 1 88.44 81 ALA A N 1
ATOM 668 C CA . ALA A 1 81 ? 6.988 5.012 -17.188 1 88.44 81 ALA A CA 1
ATOM 669 C C . ALA A 1 81 ? 6.105 6.254 -17.281 1 88.44 81 ALA A C 1
ATOM 671 O O . ALA A 1 81 ? 6.609 7.375 -17.359 1 88.44 81 ALA A O 1
ATOM 672 N N . GLU A 1 82 ? 4.809 6.09 -17.281 1 89.62 82 GLU A N 1
ATOM 673 C CA . GLU A 1 82 ? 3.873 7.207 -17.359 1 89.62 82 GLU A CA 1
ATOM 674 C C . GLU A 1 82 ? 3.957 8.086 -16.109 1 89.62 82 GLU A C 1
ATOM 676 O O . GLU A 1 82 ? 3.926 9.312 -16.219 1 89.62 82 GLU A O 1
ATOM 681 N N . VAL A 1 83 ? 4.078 7.488 -14.984 1 89.25 83 VAL A N 1
ATOM 682 C CA . VAL A 1 83 ? 4.125 8.234 -13.734 1 89.25 83 VAL A CA 1
ATOM 683 C C . VAL A 1 83 ? 5.461 8.961 -13.617 1 89.25 83 VAL A C 1
ATOM 685 O O . VAL A 1 83 ? 5.504 10.141 -13.25 1 89.25 83 VAL A O 1
ATOM 688 N N . GLU A 1 84 ? 6.504 8.242 -13.961 1 86.5 84 GLU A N 1
ATOM 689 C CA . GLU A 1 84 ? 7.84 8.828 -13.883 1 86.5 84 GLU A CA 1
ATOM 690 C C . GLU A 1 84 ? 7.977 10.031 -14.812 1 86.5 84 GLU A C 1
ATOM 692 O O . GLU A 1 84 ? 8.688 10.984 -14.5 1 86.5 84 GLU A O 1
ATOM 697 N N . ALA A 1 85 ? 7.309 10.016 -15.93 1 88.81 85 ALA A N 1
ATOM 698 C CA . ALA A 1 85 ? 7.402 11.07 -16.938 1 88.81 85 ALA A CA 1
ATOM 699 C C . ALA A 1 85 ? 6.879 12.398 -16.391 1 88.81 85 ALA A C 1
ATOM 701 O O . ALA A 1 85 ? 7.297 13.469 -16.844 1 88.81 85 ALA A O 1
ATOM 702 N N . VAL A 1 86 ? 6.039 12.359 -15.406 1 89.06 86 VAL A N 1
ATOM 703 C CA . VAL A 1 86 ? 5.438 13.594 -14.914 1 89.06 86 VAL A CA 1
ATOM 704 C C . VAL A 1 86 ? 6.07 13.977 -13.578 1 89.06 86 VAL A C 1
ATOM 706 O O . VAL A 1 86 ? 5.809 15.062 -13.047 1 89.06 86 VAL A O 1
ATOM 709 N N . LEU A 1 87 ? 6.855 13.078 -13.008 1 86.5 87 LEU A N 1
ATOM 710 C CA . LEU A 1 87 ? 7.555 13.375 -11.766 1 86.5 87 LEU A CA 1
ATOM 711 C C . LEU A 1 87 ? 8.836 14.156 -12.031 1 86.5 87 LEU A C 1
ATOM 713 O O . LEU A 1 87 ? 9.938 13.648 -11.805 1 86.5 87 LEU A O 1
ATOM 717 N N . VAL A 1 88 ? 8.688 15.32 -12.547 1 85.06 88 VAL A N 1
ATOM 718 C CA . VAL A 1 88 ? 9.805 16.203 -12.875 1 85.06 88 VAL A CA 1
ATOM 719 C C . VAL A 1 88 ? 9.734 17.469 -12.008 1 85.06 88 VAL A C 1
ATOM 721 O O . VAL A 1 88 ? 8.672 18.078 -11.875 1 85.06 88 VAL A O 1
ATOM 724 N N . LEU A 1 89 ? 10.922 17.656 -11.359 1 83.94 89 LEU A N 1
ATOM 725 C CA . LEU A 1 89 ? 10.984 18.891 -10.594 1 83.94 89 LEU A CA 1
ATOM 726 C C . LEU A 1 89 ? 11.07 20.094 -11.516 1 83.94 89 LEU A C 1
ATOM 728 O O . LEU A 1 89 ? 12.023 20.234 -12.289 1 83.94 89 LEU A O 1
ATOM 732 N N . ASP A 1 90 ? 10.055 20.875 -11.562 1 88.75 90 ASP A N 1
ATOM 733 C CA . ASP A 1 90 ? 9.969 22.125 -12.305 1 88.75 90 ASP A CA 1
ATOM 734 C C . ASP A 1 90 ? 10.031 23.328 -11.367 1 88.75 90 ASP A C 1
ATOM 736 O O . ASP A 1 90 ? 9.125 23.531 -10.562 1 88.75 90 ASP A O 1
ATOM 740 N N . PRO A 1 91 ? 11.086 24.156 -11.469 1 90.94 91 PRO A N 1
ATOM 741 C CA . PRO A 1 91 ? 11.258 25.297 -10.555 1 90.94 91 PRO A CA 1
ATOM 742 C C . PRO A 1 91 ? 10.102 26.297 -10.625 1 90.94 91 PRO A C 1
ATOM 744 O O . PRO A 1 91 ? 9.867 27.031 -9.664 1 90.94 91 PRO A O 1
ATOM 747 N N . ALA A 1 92 ? 9.367 26.281 -11.734 1 94.31 92 ALA A N 1
ATOM 748 C CA . ALA A 1 92 ? 8.305 27.25 -11.938 1 94.31 92 ALA A CA 1
ATOM 749 C C . ALA A 1 92 ? 6.988 26.766 -11.336 1 94.31 92 ALA A C 1
ATOM 751 O O . ALA A 1 92 ? 6.043 27.547 -11.172 1 94.31 92 ALA A O 1
ATOM 752 N N . LYS A 1 93 ? 6.965 25.547 -10.93 1 94.88 93 LYS A N 1
ATOM 753 C CA . LYS A 1 93 ? 5.746 24.969 -10.375 1 94.88 93 LYS A CA 1
ATOM 754 C C . LYS A 1 93 ? 5.828 24.875 -8.852 1 94.88 93 LYS A C 1
ATOM 756 O O . LYS A 1 93 ? 6.922 24.891 -8.289 1 94.88 93 LYS A O 1
ATOM 761 N N . THR A 1 94 ? 4.609 24.875 -8.289 1 94.69 94 THR A N 1
ATOM 762 C CA . THR A 1 94 ? 4.547 24.531 -6.871 1 94.69 94 THR A CA 1
ATOM 763 C C . THR A 1 94 ? 4.652 23.016 -6.68 1 94.69 94 THR A C 1
ATOM 765 O O . THR A 1 94 ? 4.387 22.25 -7.602 1 94.69 94 THR A O 1
ATOM 768 N N . LEU A 1 95 ? 5.086 22.656 -5.488 1 92.12 95 LEU A N 1
ATOM 769 C CA . LEU A 1 95 ? 5.125 21.234 -5.184 1 92.12 95 LEU A CA 1
ATOM 770 C C . LEU A 1 95 ? 3.738 20.609 -5.309 1 92.12 95 LEU A C 1
ATOM 772 O O . LEU A 1 95 ? 3.6 19.484 -5.793 1 92.12 95 LEU A O 1
ATOM 776 N N . GLU A 1 96 ? 2.75 21.281 -4.914 1 94.06 96 GLU A N 1
ATOM 777 C CA . GLU A 1 96 ? 1.382 20.781 -5.008 1 94.06 96 GLU A CA 1
ATOM 778 C C . GLU A 1 96 ? 0.989 20.516 -6.457 1 94.06 96 GLU A C 1
ATOM 780 O O . GLU A 1 96 ? 0.312 19.531 -6.758 1 94.06 96 GLU A O 1
ATOM 785 N N . GLN A 1 97 ? 1.361 21.438 -7.352 1 95.06 97 GLN A N 1
ATOM 786 C CA . GLN A 1 97 ? 1.072 21.25 -8.773 1 95.06 97 GLN A CA 1
ATOM 787 C C . GLN A 1 97 ? 1.741 19.984 -9.312 1 95.06 97 GLN A C 1
ATOM 789 O O . GLN A 1 97 ? 1.133 19.234 -10.07 1 95.06 97 GLN A O 1
ATOM 794 N N . ILE A 1 98 ? 2.955 19.812 -8.898 1 93.75 98 ILE A N 1
ATOM 795 C CA . ILE A 1 98 ? 3.709 18.656 -9.344 1 93.75 98 ILE A CA 1
ATOM 796 C C . ILE A 1 98 ? 3.045 17.375 -8.828 1 93.75 98 ILE A C 1
ATOM 798 O O . ILE A 1 98 ? 2.83 16.422 -9.586 1 93.75 98 ILE A O 1
ATOM 802 N N . ILE A 1 99 ? 2.672 17.375 -7.555 1 95.62 99 ILE A N 1
ATOM 803 C CA . ILE A 1 99 ? 1.989 16.234 -6.953 1 95.62 99 ILE A CA 1
ATOM 804 C C . ILE A 1 99 ? 0.668 15.977 -7.68 1 95.62 99 ILE A C 1
ATOM 806 O O . ILE A 1 99 ? 0.347 14.836 -8.023 1 95.62 99 ILE A O 1
ATOM 810 N N . PHE A 1 100 ? -0.044 17.031 -7.938 1 97.06 100 PHE A N 1
ATOM 811 C CA . PHE A 1 100 ? -1.355 16.891 -8.562 1 97.06 100 PHE A CA 1
ATOM 812 C C . PHE A 1 100 ? -1.234 16.281 -9.953 1 97.06 100 PHE A C 1
ATOM 814 O O . PHE A 1 100 ? -2.027 15.422 -10.328 1 97.06 100 PHE A O 1
ATOM 821 N N . GLU A 1 101 ? -0.302 16.703 -10.727 1 95.81 101 GLU A N 1
ATOM 822 C CA . GLU A 1 101 ? -0.09 16.172 -12.07 1 95.81 101 GLU A CA 1
ATOM 823 C C . GLU A 1 101 ? 0.227 14.68 -12.016 1 95.81 101 GLU A C 1
ATOM 825 O O . GLU A 1 101 ? -0.271 13.898 -12.836 1 95.81 101 GLU A O 1
ATOM 830 N N . ALA A 1 102 ? 1.042 14.32 -11.086 1 95.38 102 ALA A N 1
ATOM 831 C CA . ALA A 1 102 ? 1.363 12.906 -10.906 1 95.38 102 ALA A CA 1
ATOM 832 C C . ALA A 1 102 ? 0.122 12.102 -10.523 1 95.38 102 ALA A C 1
ATOM 834 O O . ALA A 1 102 ? -0.146 11.047 -11.102 1 95.38 102 ALA A O 1
ATOM 835 N N . MET A 1 103 ? -0.695 12.656 -9.57 1 97.88 103 MET A N 1
ATOM 836 C CA . MET A 1 103 ? -1.887 11.953 -9.109 1 97.88 103 MET A CA 1
ATOM 837 C C . MET A 1 103 ? -2.93 11.859 -10.219 1 97.88 103 MET A C 1
ATOM 839 O O . MET A 1 103 ? -3.6 10.836 -10.359 1 97.88 103 MET A O 1
ATOM 843 N N . ARG A 1 104 ? -3.045 12.914 -10.961 1 97.25 104 ARG A N 1
ATOM 844 C CA . ARG A 1 104 ? -3.957 12.891 -12.102 1 97.25 104 ARG A CA 1
ATOM 845 C C . ARG A 1 104 ? -3.57 11.797 -13.086 1 97.25 104 ARG A C 1
ATOM 847 O O . ARG A 1 104 ? -4.438 11.094 -13.617 1 97.25 104 ARG A O 1
ATOM 854 N N . THR A 1 105 ? -2.309 11.719 -13.328 1 96.31 105 THR A N 1
ATOM 855 C CA . THR A 1 105 ? -1.801 10.703 -14.242 1 96.31 105 THR A CA 1
ATOM 856 C C . THR A 1 105 ? -2.129 9.305 -13.734 1 96.31 105 THR A C 1
ATOM 858 O O . THR A 1 105 ? -2.613 8.461 -14.492 1 96.31 105 THR A O 1
ATOM 861 N N . VAL A 1 106 ? -1.904 9.039 -12.508 1 95.31 106 VAL A N 1
ATOM 862 C CA . VAL A 1 106 ? -2.146 7.738 -11.898 1 95.31 106 VAL A CA 1
ATOM 863 C C . VAL A 1 106 ? -3.633 7.395 -11.984 1 95.31 106 VAL A C 1
ATOM 865 O O . VAL A 1 106 ? -4 6.301 -12.422 1 95.31 106 VAL A O 1
ATOM 868 N N . VAL A 1 107 ? -4.504 8.328 -11.57 1 96.62 107 VAL A N 1
ATOM 869 C CA . VAL A 1 107 ? -5.945 8.102 -11.539 1 96.62 107 VAL A CA 1
ATOM 870 C C . VAL A 1 107 ? -6.473 7.895 -12.953 1 96.62 107 VAL A C 1
ATOM 872 O O . VAL A 1 107 ? -7.281 6.996 -13.195 1 96.62 107 VAL A O 1
ATOM 875 N N . HIS A 1 108 ? -5.984 8.711 -13.844 1 96 108 HIS A N 1
ATOM 876 C CA . HIS A 1 108 ? -6.414 8.594 -15.227 1 96 108 HIS A CA 1
ATOM 877 C C . HIS A 1 108 ? -6.051 7.227 -15.805 1 96 108 HIS A C 1
ATOM 879 O O . HIS A 1 108 ? -6.875 6.582 -16.453 1 96 108 HIS A O 1
ATOM 885 N N . TRP A 1 109 ? -4.875 6.828 -15.562 1 94.31 109 TRP A N 1
ATOM 886 C CA . TRP A 1 109 ? -4.43 5.531 -16.062 1 94.31 109 TRP A CA 1
ATOM 887 C C . TRP A 1 109 ? -5.258 4.402 -15.461 1 94.31 109 TRP A C 1
ATOM 889 O O . TRP A 1 109 ? -5.734 3.52 -16.188 1 94.31 109 TRP A O 1
ATOM 899 N N . ALA A 1 110 ? -5.426 4.387 -14.18 1 92.38 110 ALA A N 1
ATOM 900 C CA . ALA A 1 110 ? -6.176 3.344 -13.484 1 92.38 110 ALA A CA 1
ATOM 901 C C . ALA A 1 110 ? -7.625 3.301 -13.961 1 92.38 110 ALA A C 1
ATOM 903 O O . ALA A 1 110 ? -8.203 2.223 -14.117 1 92.38 110 ALA A O 1
ATOM 904 N N . ALA A 1 111 ? -8.203 4.488 -14.172 1 93.38 111 ALA A N 1
ATOM 905 C CA . ALA A 1 111 ? -9.578 4.578 -14.648 1 93.38 111 ALA A CA 1
ATOM 906 C C . ALA A 1 111 ? -9.695 4.074 -16.078 1 93.38 111 ALA A C 1
ATOM 908 O O . ALA A 1 111 ? -10.695 3.455 -16.453 1 93.38 111 ALA A O 1
ATOM 909 N N . ALA A 1 112 ? -8.695 4.352 -16.859 1 92.88 112 ALA A N 1
ATOM 910 C CA . ALA A 1 112 ? -8.703 3.971 -18.281 1 92.88 112 ALA A CA 1
ATOM 911 C C . ALA A 1 112 ? -8.43 2.479 -18.453 1 92.88 112 ALA A C 1
ATOM 913 O O . ALA A 1 112 ? -8.875 1.867 -19.422 1 92.88 112 ALA A O 1
ATOM 914 N N . HIS A 1 113 ? -7.719 1.892 -17.484 1 91.88 113 HIS A N 1
ATOM 915 C CA . HIS A 1 113 ? -7.293 0.503 -17.609 1 91.88 113 HIS A CA 1
ATOM 916 C C . HIS A 1 113 ? -7.598 -0.291 -16.344 1 91.88 113 HIS A C 1
ATOM 918 O O . HIS A 1 113 ? -6.711 -0.933 -15.781 1 91.88 113 HIS A O 1
ATOM 924 N N . PRO A 1 114 ? -8.859 -0.373 -15.945 1 88.62 114 PRO A N 1
ATOM 925 C CA . PRO A 1 114 ? -9.172 -1.046 -14.68 1 88.62 114 PRO A CA 1
ATOM 926 C C . PRO A 1 114 ? -8.836 -2.535 -14.703 1 88.62 114 PRO A C 1
ATOM 928 O O . PRO A 1 114 ? -8.422 -3.094 -13.688 1 88.62 114 PRO A O 1
ATOM 931 N N . LYS A 1 115 ? -8.922 -3.162 -15.844 1 87.56 115 LYS A N 1
ATOM 932 C CA . LYS A 1 115 ? -8.633 -4.586 -15.961 1 87.56 115 LYS A CA 1
ATOM 933 C C . LYS A 1 115 ? -7.129 -4.848 -15.891 1 87.56 115 LYS A C 1
ATOM 935 O O . LYS A 1 115 ? -6.688 -5.801 -15.242 1 87.56 115 LYS A O 1
ATOM 940 N N . LEU A 1 116 ? -6.391 -3.973 -16.547 1 89.12 116 LEU A N 1
ATOM 941 C CA . LEU A 1 116 ? -4.941 -4.109 -16.484 1 89.12 116 LEU A CA 1
ATOM 942 C C . LEU A 1 116 ? -4.438 -3.832 -15.07 1 89.12 116 LEU A C 1
ATOM 944 O O . LEU A 1 116 ? -3.502 -4.484 -14.594 1 89.12 116 LEU A O 1
ATOM 948 N N . TYR A 1 117 ? -5.055 -2.854 -14.438 1 85.38 117 TYR A N 1
ATOM 949 C CA . TYR A 1 117 ? -4.688 -2.512 -13.07 1 85.38 117 TYR A CA 1
ATOM 950 C C . TYR A 1 117 ? -4.895 -3.699 -12.141 1 85.38 117 TYR A C 1
ATOM 952 O O . TYR A 1 117 ? -4.008 -4.047 -11.359 1 85.38 117 TYR A O 1
ATOM 960 N N . GLN A 1 118 ? -5.973 -4.344 -12.32 1 81.19 118 GLN A N 1
ATOM 961 C CA . GLN A 1 118 ? -6.309 -5.496 -11.492 1 81.19 118 GLN A CA 1
ATOM 962 C C . GLN A 1 118 ? -5.395 -6.68 -11.797 1 81.19 118 GLN A C 1
ATOM 964 O O . GLN A 1 118 ? -4.953 -7.383 -10.883 1 81.19 118 GLN A O 1
ATOM 969 N N . TYR A 1 119 ? -5.156 -6.875 -13.047 1 83.31 119 TYR A N 1
ATOM 970 C CA . TYR A 1 119 ? -4.277 -7.965 -13.453 1 83.31 119 TYR A CA 1
ATOM 971 C C . TYR A 1 119 ? -2.863 -7.758 -12.922 1 83.31 119 TYR A C 1
ATOM 973 O O . TYR A 1 119 ? -2.211 -8.711 -12.492 1 83.31 119 TYR A O 1
ATOM 981 N N . GLY A 1 120 ? -2.396 -6.547 -12.93 1 79.5 120 GLY A N 1
ATOM 982 C CA . GLY A 1 120 ? -1.053 -6.219 -12.477 1 79.5 120 GLY A CA 1
ATOM 983 C C . GLY A 1 120 ? -0.877 -6.359 -10.977 1 79.5 120 GLY A C 1
ATOM 984 O O . GLY A 1 120 ? 0.231 -6.605 -10.5 1 79.5 120 GLY A O 1
ATOM 985 N N . GLN A 1 121 ? -1.97 -6.164 -10.25 1 75.44 121 GLN A N 1
ATOM 986 C CA . GLN A 1 121 ? -1.913 -6.262 -8.797 1 75.44 121 GLN A CA 1
ATOM 987 C C . GLN A 1 121 ? -1.812 -7.715 -8.344 1 75.44 121 GLN A C 1
ATOM 989 O O . GLN A 1 121 ? -1.401 -7.992 -7.219 1 75.44 121 GLN A O 1
ATOM 994 N N . SER A 1 122 ? -2.121 -8.492 -9.367 1 69.62 122 SER A N 1
ATOM 995 C CA . SER A 1 122 ? -2.191 -9.906 -9 1 69.62 122 SER A CA 1
ATOM 996 C C . SER A 1 122 ? -0.962 -10.664 -9.492 1 69.62 122 SER A C 1
ATOM 998 O O . SER A 1 122 ? -0.287 -10.227 -10.422 1 69.62 122 SER A O 1
ATOM 1000 N N . GLY A 1 123 ? -0.514 -11.594 -8.742 1 65.19 123 GLY A N 1
ATOM 1001 C CA . GLY A 1 123 ? 0.462 -12.547 -9.234 1 65.19 123 GLY A CA 1
ATOM 1002 C C . GLY A 1 123 ? 1.896 -12.086 -9.062 1 65.19 123 GLY A C 1
ATOM 1003 O O . GLY A 1 123 ? 2.141 -10.938 -8.672 1 65.19 123 GLY A O 1
ATOM 1004 N N . SER A 1 124 ? 2.82 -12.938 -9.258 1 63.91 124 SER A N 1
ATOM 1005 C CA . SER A 1 124 ? 4.25 -12.688 -9.117 1 63.91 124 SER A CA 1
ATOM 1006 C C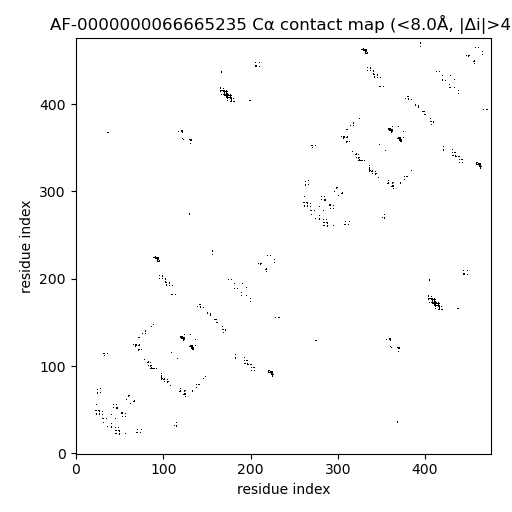 . SER A 1 124 ? 4.867 -12.258 -10.445 1 63.91 124 SER A C 1
ATOM 1008 O O . SER A 1 124 ? 4.285 -12.492 -11.508 1 63.91 124 SER A O 1
ATOM 1010 N N . VAL A 1 125 ? 5.871 -11.367 -10.344 1 58.84 125 VAL A N 1
ATOM 1011 C CA . VAL A 1 125 ? 6.648 -10.977 -11.516 1 58.84 125 VAL A CA 1
ATOM 1012 C C . VAL A 1 125 ? 7.832 -11.922 -11.695 1 58.84 125 VAL A C 1
ATOM 1014 O O . VAL A 1 125 ? 8.398 -12.406 -10.711 1 58.84 125 VAL A O 1
ATOM 1017 N N . HIS A 1 126 ? 8.125 -12.258 -12.898 1 54.97 126 HIS A N 1
ATOM 1018 C CA . HIS A 1 126 ? 9.227 -13.156 -13.234 1 54.97 126 HIS A CA 1
ATOM 1019 C C . HIS A 1 126 ? 10.539 -12.664 -12.633 1 54.97 126 HIS A C 1
ATOM 1021 O O . HIS A 1 126 ? 10.844 -11.469 -12.695 1 54.97 126 HIS A O 1
ATOM 1027 N N . GLY A 1 127 ? 11.352 -13.695 -12.125 1 51.81 127 GLY A N 1
ATOM 1028 C CA . GLY A 1 127 ? 12.719 -13.414 -11.711 1 51.81 127 GLY A CA 1
ATOM 1029 C C . GLY A 1 127 ? 12.812 -12.766 -10.352 1 51.81 127 GLY A C 1
ATOM 1030 O O . GLY A 1 127 ? 13.906 -12.406 -9.898 1 51.81 127 GLY A O 1
ATOM 1031 N N . HIS A 1 128 ? 11.711 -12.398 -9.844 1 53.09 128 HIS A N 1
ATOM 1032 C CA . HIS A 1 128 ? 11.766 -11.797 -8.516 1 53.09 128 HIS A CA 1
ATOM 1033 C C . HIS A 1 128 ? 11.484 -12.828 -7.434 1 53.09 128 HIS A C 1
ATOM 1035 O O . HIS A 1 128 ? 10.984 -13.914 -7.719 1 53.09 128 HIS A O 1
ATOM 1041 N N . ALA A 1 129 ? 12.117 -12.531 -6.355 1 53.16 129 ALA A N 1
ATOM 1042 C CA . ALA A 1 129 ? 12.016 -13.469 -5.238 1 53.16 129 ALA A CA 1
ATOM 1043 C C . ALA A 1 129 ? 10.578 -13.977 -5.078 1 53.16 129 ALA A C 1
ATOM 1045 O O . ALA A 1 129 ? 9.625 -13.258 -5.383 1 53.16 129 ALA A O 1
ATOM 1046 N N . ALA A 1 130 ? 10.594 -15.195 -4.801 1 50.06 130 ALA A N 1
ATOM 1047 C CA . ALA A 1 130 ? 9.352 -15.906 -4.504 1 50.06 130 ALA A CA 1
ATOM 1048 C C . ALA A 1 130 ? 8.508 -15.133 -3.496 1 50.06 130 ALA A C 1
ATOM 1050 O O . ALA A 1 130 ? 9.023 -14.641 -2.49 1 50.06 130 ALA A O 1
ATOM 1051 N N . GLY A 1 131 ? 7.516 -14.352 -3.99 1 55.25 131 GLY A N 1
ATOM 1052 C CA . GLY A 1 131 ? 6.633 -13.633 -3.086 1 55.25 131 GLY A CA 1
ATOM 1053 C C . GLY A 1 131 ? 6.418 -12.188 -3.488 1 55.25 131 GLY A C 1
ATOM 1054 O O . GLY A 1 131 ? 5.469 -11.547 -3.031 1 55.25 131 GLY A O 1
ATOM 1055 N N . GLU A 1 132 ? 7.496 -11.773 -4.203 1 62.97 132 GLU A N 1
ATOM 1056 C CA . GLU A 1 132 ? 7.254 -10.391 -4.605 1 62.97 132 GLU A CA 1
ATOM 1057 C C . GLU A 1 132 ? 6.234 -10.32 -5.738 1 62.97 132 GLU A C 1
ATOM 1059 O O . GLU A 1 132 ? 6.34 -11.047 -6.727 1 62.97 132 GLU A O 1
ATOM 1064 N N . THR A 1 133 ? 5.199 -9.633 -5.406 1 66.56 133 THR A N 1
ATOM 1065 C CA . THR A 1 133 ? 4.164 -9.414 -6.41 1 66.56 133 THR A CA 1
ATOM 1066 C C . THR A 1 133 ? 4.543 -8.273 -7.344 1 66.56 133 THR A C 1
ATOM 1068 O O . THR A 1 133 ? 5.453 -7.492 -7.039 1 66.56 133 THR A O 1
ATOM 1071 N N . SER A 1 134 ? 4.008 -8.273 -8.531 1 65.62 134 SER A N 1
ATOM 1072 C CA . SER A 1 134 ? 4.191 -7.188 -9.492 1 65.62 134 SER A CA 1
ATOM 1073 C C . SER A 1 134 ? 3.912 -5.832 -8.852 1 65.62 134 SER A C 1
ATOM 1075 O O . SER A 1 134 ? 4.637 -4.863 -9.094 1 65.62 134 SER A O 1
ATOM 1077 N N . LEU A 1 135 ? 2.945 -5.895 -7.973 1 67.38 135 LEU A N 1
ATOM 1078 C CA . LEU A 1 135 ? 2.564 -4.66 -7.301 1 67.38 135 LEU A CA 1
ATOM 1079 C C . LEU A 1 135 ? 3.688 -4.168 -6.391 1 67.38 135 LEU A C 1
ATOM 1081 O O . LEU A 1 135 ? 4.023 -2.98 -6.398 1 67.38 135 LEU A O 1
ATOM 1085 N N . THR A 1 136 ? 4.305 -5.09 -5.758 1 71.75 136 THR A N 1
ATOM 1086 C CA . THR A 1 136 ? 5.379 -4.73 -4.836 1 71.75 136 THR A CA 1
ATOM 1087 C C . THR A 1 136 ? 6.602 -4.23 -5.598 1 71.75 136 THR A C 1
ATOM 1089 O O . THR A 1 136 ? 7.234 -3.254 -5.191 1 71.75 136 THR A O 1
ATOM 1092 N N . ILE A 1 137 ? 6.824 -4.809 -6.727 1 71.56 137 ILE A N 1
ATOM 1093 C CA . ILE A 1 137 ? 7.984 -4.434 -7.527 1 71.56 137 ILE A CA 1
ATOM 1094 C C . ILE A 1 137 ? 7.766 -3.045 -8.125 1 71.56 137 ILE A C 1
ATOM 1096 O O . ILE A 1 137 ? 8.664 -2.197 -8.086 1 71.56 137 ILE A O 1
ATOM 1100 N N . GLY A 1 138 ? 6.629 -2.891 -8.688 1 73.44 138 GLY A N 1
ATOM 1101 C CA . GLY A 1 138 ? 6.301 -1.58 -9.227 1 73.44 138 GLY A CA 1
ATOM 1102 C C . GLY A 1 138 ? 6.332 -0.482 -8.18 1 73.44 138 GLY A C 1
ATOM 1103 O O . GLY A 1 138 ? 6.863 0.602 -8.422 1 73.44 138 GLY A O 1
ATOM 1104 N N . ARG A 1 139 ? 5.816 -0.807 -7.059 1 78 139 ARG A N 1
ATOM 1105 C CA . ARG A 1 139 ? 5.832 0.123 -5.934 1 78 139 ARG A CA 1
ATOM 1106 C C . ARG A 1 139 ? 7.262 0.486 -5.547 1 78 139 ARG A C 1
ATOM 1108 O O . ARG A 1 139 ? 7.566 1.655 -5.305 1 78 139 ARG A O 1
ATOM 1115 N N . HIS A 1 140 ? 8.07 -0.5 -5.562 1 82.81 140 HIS A N 1
ATOM 1116 C CA . HIS A 1 140 ? 9.461 -0.276 -5.191 1 82.81 140 HIS A CA 1
ATOM 1117 C C . HIS A 1 140 ? 10.164 0.629 -6.199 1 82.81 140 HIS A C 1
ATOM 1119 O O . HIS A 1 140 ? 10.914 1.526 -5.816 1 82.81 140 HIS A O 1
ATOM 1125 N N . ARG A 1 141 ? 9.891 0.423 -7.43 1 85 141 ARG A N 1
ATOM 1126 C CA . ARG A 1 141 ? 10.531 1.222 -8.469 1 85 141 ARG A CA 1
ATOM 1127 C C . ARG A 1 141 ? 10.102 2.682 -8.383 1 85 141 ARG A C 1
ATOM 1129 O O . ARG A 1 141 ? 10.938 3.586 -8.445 1 85 141 ARG A O 1
ATOM 1136 N N . VAL A 1 142 ? 8.836 2.889 -8.242 1 89.25 142 VAL A N 1
ATOM 1137 C CA . VAL A 1 142 ? 8.32 4.25 -8.141 1 89.25 142 VAL A CA 1
ATOM 1138 C C . VAL A 1 142 ? 8.852 4.914 -6.875 1 89.25 142 VAL A C 1
ATOM 1140 O O . VAL A 1 142 ? 9.289 6.066 -6.91 1 89.25 142 VAL A O 1
ATOM 1143 N N . ALA A 1 143 ? 8.836 4.207 -5.824 1 92.69 143 ALA A N 1
ATOM 1144 C CA . ALA A 1 143 ? 9.305 4.734 -4.547 1 92.69 143 ALA A CA 1
ATOM 1145 C C . ALA A 1 143 ? 10.781 5.117 -4.625 1 92.69 143 ALA A C 1
ATOM 1147 O O . ALA A 1 143 ? 11.188 6.164 -4.109 1 92.69 143 ALA A O 1
ATOM 1148 N N . GLU A 1 144 ? 11.586 4.32 -5.312 1 90.88 144 GLU A N 1
ATOM 1149 C CA . GLU A 1 144 ? 13.016 4.609 -5.438 1 90.88 144 GLU A CA 1
ATOM 1150 C C . GLU A 1 144 ? 13.25 5.859 -6.277 1 90.88 144 GLU A C 1
ATOM 1152 O O . GLU A 1 144 ? 14.125 6.668 -5.961 1 90.88 144 GLU A O 1
ATOM 1157 N N . THR A 1 145 ? 12.531 5.938 -7.332 1 89.25 145 THR A N 1
ATOM 1158 C CA . THR A 1 145 ? 12.633 7.137 -8.156 1 89.25 145 THR A CA 1
ATOM 1159 C C . THR A 1 145 ? 12.258 8.383 -7.359 1 89.25 145 THR A C 1
ATOM 1161 O O . THR A 1 145 ? 12.969 9.383 -7.398 1 89.25 145 THR A O 1
ATOM 1164 N N . LEU A 1 146 ? 11.141 8.297 -6.648 1 92.38 146 LEU A N 1
ATOM 1165 C CA . LEU A 1 146 ? 10.695 9.406 -5.805 1 92.38 146 LEU A CA 1
ATOM 1166 C C . LEU A 1 146 ? 11.742 9.727 -4.734 1 92.38 146 LEU A C 1
ATOM 1168 O O . LEU A 1 146 ? 12.047 10.891 -4.496 1 92.38 146 LEU A O 1
ATOM 1172 N N . TRP A 1 147 ? 12.312 8.695 -4.184 1 93.62 147 TRP A N 1
ATOM 1173 C CA . TRP A 1 147 ? 13.328 8.875 -3.156 1 93.62 147 TRP A CA 1
ATOM 1174 C C . TRP A 1 147 ? 14.555 9.586 -3.723 1 93.62 147 TRP A C 1
ATOM 1176 O O . TRP A 1 147 ? 15.078 10.523 -3.111 1 93.62 147 TRP A O 1
ATOM 1186 N N . GLU A 1 148 ? 15 9.164 -4.863 1 91.75 148 GLU A N 1
ATOM 1187 C CA . GLU A 1 148 ? 16.172 9.758 -5.488 1 91.75 148 GLU A CA 1
ATOM 1188 C C . GLU A 1 148 ? 15.969 11.25 -5.754 1 91.75 148 GLU A C 1
ATOM 1190 O O . GLU A 1 148 ? 16.859 12.062 -5.504 1 91.75 148 GLU A O 1
ATOM 1195 N N . LYS A 1 149 ? 14.844 11.578 -6.262 1 88.31 149 LYS A N 1
ATOM 1196 C CA . LYS A 1 149 ? 14.531 12.977 -6.543 1 88.31 149 LYS A CA 1
ATOM 1197 C C . LYS A 1 149 ? 14.445 13.789 -5.254 1 88.31 149 LYS A C 1
ATOM 1199 O O . LYS A 1 149 ? 14.992 14.891 -5.168 1 88.31 149 LYS A O 1
ATOM 1204 N N . PHE A 1 150 ? 13.773 13.273 -4.289 1 90.5 150 PHE A N 1
ATOM 1205 C CA . PHE A 1 150 ? 13.617 13.922 -2.996 1 90.5 150 PHE A CA 1
ATOM 1206 C C . PHE A 1 150 ? 14.961 14.086 -2.303 1 90.5 150 PHE A C 1
ATOM 1208 O O . PHE A 1 150 ? 15.281 15.164 -1.791 1 90.5 150 PHE A O 1
ATOM 1215 N N . ALA A 1 151 ? 15.734 13.016 -2.279 1 91.44 151 ALA A N 1
ATOM 1216 C CA . ALA A 1 151 ? 17.047 13.031 -1.643 1 91.44 151 ALA A CA 1
ATOM 1217 C C . ALA A 1 151 ? 17.984 14.016 -2.334 1 91.44 151 ALA A C 1
ATOM 1219 O O . ALA A 1 151 ? 18.734 14.742 -1.672 1 91.44 151 ALA A O 1
ATOM 1220 N N . ALA A 1 152 ? 17.984 14.039 -3.615 1 89.31 152 ALA A N 1
ATOM 1221 C CA . ALA A 1 152 ? 18.812 14.969 -4.371 1 89.31 152 ALA A CA 1
ATOM 1222 C C . ALA A 1 152 ? 18.438 16.406 -4.066 1 89.31 152 ALA A C 1
ATOM 1224 O O . ALA A 1 152 ? 19.312 17.25 -3.84 1 89.31 152 ALA A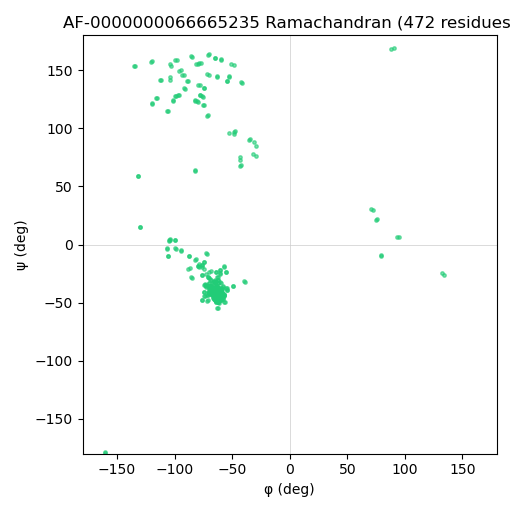 O 1
ATOM 1225 N N . GLY A 1 153 ? 17.156 16.688 -4.062 1 87.06 153 GLY A N 1
ATOM 1226 C CA . GLY A 1 153 ? 16.703 18.031 -3.734 1 87.06 153 GLY A CA 1
ATOM 1227 C C . GLY A 1 153 ? 17.094 18.469 -2.33 1 87.06 153 GLY A C 1
ATOM 1228 O O . GLY A 1 153 ? 17.547 19.594 -2.123 1 87.06 153 GLY A O 1
ATOM 1229 N N . SER A 1 154 ? 16.938 17.594 -1.362 1 90.31 154 SER A N 1
ATOM 1230 C CA . SER A 1 154 ? 17.266 17.891 0.028 1 90.31 154 SER A CA 1
ATOM 1231 C C . SER A 1 154 ? 18.766 18.078 0.218 1 90.31 154 SER A C 1
ATOM 1233 O O . SER A 1 154 ? 19.188 18.922 1.01 1 90.31 154 SER A O 1
ATOM 1235 N N . ALA A 1 155 ? 19.484 17.266 -0.523 1 90.31 155 ALA A N 1
ATOM 1236 C CA . ALA A 1 155 ? 20.938 17.391 -0.455 1 90.31 155 ALA A CA 1
ATOM 1237 C C . ALA A 1 155 ? 21.391 18.766 -0.929 1 90.31 155 ALA A C 1
ATOM 1239 O O . ALA A 1 155 ? 22.312 19.344 -0.352 1 90.31 155 ALA A O 1
ATOM 1240 N N . LEU A 1 156 ? 20.797 19.281 -1.956 1 86.69 156 LEU A N 1
ATOM 1241 C CA . LEU A 1 156 ? 21.109 20.609 -2.467 1 86.69 156 LEU A CA 1
ATOM 1242 C C . LEU A 1 156 ? 20.844 21.688 -1.409 1 86.69 156 LEU A C 1
ATOM 1244 O O . LEU A 1 156 ? 21.5 22.719 -1.387 1 86.69 156 LEU A O 1
ATOM 1248 N N . LEU A 1 157 ? 19.953 21.344 -0.51 1 87.56 157 LEU A N 1
ATOM 1249 C CA . LEU A 1 157 ? 19.578 22.297 0.527 1 87.56 157 LEU A CA 1
ATOM 1250 C C . LEU A 1 157 ? 20.312 22.016 1.828 1 87.56 157 LEU A C 1
ATOM 1252 O O . LEU A 1 157 ? 20.125 22.719 2.822 1 87.56 157 LEU A O 1
ATOM 1256 N N . GLY A 1 158 ? 21.078 20.969 1.879 1 89.19 158 GLY A N 1
ATOM 1257 C CA . GLY A 1 158 ? 21.828 20.594 3.066 1 89.19 158 GLY A CA 1
ATOM 1258 C C . GLY A 1 158 ? 20.969 19.969 4.145 1 89.19 158 GLY A C 1
ATOM 1259 O O . GLY A 1 158 ? 21.297 20.047 5.332 1 89.19 158 GLY A O 1
ATOM 1260 N N . ILE A 1 159 ? 19.875 19.453 3.793 1 90.56 159 ILE A N 1
ATOM 1261 C CA . ILE A 1 159 ? 18.953 18.844 4.746 1 90.56 159 ILE A CA 1
ATOM 1262 C C . ILE A 1 159 ? 19.125 17.328 4.723 1 90.56 159 ILE A C 1
ATOM 1264 O O . ILE A 1 159 ? 19.047 16.703 3.662 1 90.56 159 ILE A O 1
ATOM 1268 N N . GLU A 1 160 ? 19.328 16.703 5.824 1 92.56 160 GLU A N 1
ATOM 1269 C CA . GLU A 1 160 ? 19.422 15.258 5.941 1 92.56 160 GLU A CA 1
ATOM 1270 C C . GLU A 1 160 ? 18.031 14.617 6.023 1 92.56 160 GLU A C 1
ATOM 1272 O O . GLU A 1 160 ? 17.234 14.953 6.91 1 92.56 160 GLU A O 1
ATOM 1277 N N . VAL A 1 161 ? 17.797 13.688 5.082 1 94 161 VAL A N 1
ATOM 1278 C CA . VAL A 1 161 ? 16.438 13.18 5.008 1 94 161 VAL A CA 1
ATOM 1279 C C . VAL A 1 161 ? 16.453 11.648 4.996 1 94 161 VAL A C 1
ATOM 1281 O O . VAL A 1 161 ? 15.438 11.016 4.715 1 94 161 VAL A O 1
ATOM 1284 N N . ALA A 1 162 ? 17.531 10.969 5.34 1 92.62 162 ALA A N 1
ATOM 1285 C CA . ALA A 1 162 ? 17.688 9.523 5.223 1 92.62 162 ALA A CA 1
ATOM 1286 C C . ALA A 1 162 ? 16.625 8.797 6.059 1 92.62 162 ALA A C 1
ATOM 1288 O O . ALA A 1 162 ? 16.125 7.742 5.656 1 92.62 162 ALA A O 1
ATOM 1289 N N . GLU A 1 163 ? 16.25 9.391 7.164 1 93.06 163 GLU A N 1
ATOM 1290 C CA . GLU A 1 163 ? 15.336 8.742 8.086 1 93.06 163 GLU A CA 1
ATOM 1291 C C . GLU A 1 163 ? 13.922 8.695 7.523 1 93.06 163 GLU A C 1
ATOM 1293 O O . GLU A 1 163 ? 13.062 7.977 8.039 1 93.06 163 GLU A O 1
ATOM 1298 N N . TYR A 1 164 ? 13.688 9.375 6.383 1 95.56 164 TYR A N 1
ATOM 1299 C CA . TYR A 1 164 ? 12.336 9.492 5.859 1 95.56 164 TYR A CA 1
ATOM 1300 C C . TYR A 1 164 ? 12.133 8.586 4.652 1 95.56 164 TYR A C 1
ATOM 1302 O O . TYR A 1 164 ? 11.07 8.594 4.027 1 95.56 164 TYR A O 1
ATOM 1310 N N . ARG A 1 165 ? 13.141 7.812 4.32 1 94.44 165 ARG A N 1
ATOM 1311 C CA . ARG A 1 165 ? 13.039 6.906 3.18 1 94.44 165 ARG A CA 1
ATOM 1312 C C . ARG A 1 165 ? 11.828 5.992 3.311 1 94.44 165 ARG A C 1
ATOM 1314 O O . ARG A 1 165 ? 11.07 5.82 2.355 1 94.44 165 ARG A O 1
ATOM 1321 N N . PRO A 1 166 ? 11.477 5.473 4.535 1 95.81 166 PRO A N 1
ATOM 1322 C CA . PRO A 1 166 ? 10.266 4.648 4.656 1 95.81 166 PRO A CA 1
ATOM 1323 C C . PRO A 1 166 ? 8.992 5.41 4.309 1 95.81 166 PRO A C 1
ATOM 1325 O O . PRO A 1 166 ? 8.047 4.828 3.777 1 95.81 166 PRO A O 1
ATOM 1328 N N . VAL A 1 167 ? 8.953 6.672 4.531 1 97.44 167 VAL A N 1
ATOM 1329 C CA . VAL A 1 167 ? 7.77 7.484 4.273 1 97.44 167 VAL A CA 1
ATOM 1330 C C . VAL A 1 167 ? 7.516 7.57 2.771 1 97.44 167 VAL A C 1
ATOM 1332 O O . VAL A 1 167 ? 6.363 7.57 2.33 1 97.44 167 VAL A O 1
ATOM 1335 N N . VAL A 1 168 ? 8.594 7.621 1.981 1 96.75 168 VAL A N 1
ATOM 1336 C CA . VAL A 1 168 ? 8.461 7.664 0.529 1 96.75 168 VAL A CA 1
ATOM 1337 C C . VAL A 1 168 ? 7.754 6.402 0.038 1 96.75 168 VAL A C 1
ATOM 1339 O O . VAL A 1 168 ? 6.832 6.477 -0.776 1 96.75 168 VAL A O 1
ATOM 1342 N N . TYR A 1 169 ? 8.156 5.277 0.602 1 95.06 169 TYR A N 1
ATOM 1343 C CA . TYR A 1 169 ? 7.465 4.031 0.294 1 95.06 169 TYR A CA 1
ATOM 1344 C C . TYR A 1 169 ? 6.023 4.062 0.793 1 95.06 169 TYR A C 1
ATOM 1346 O O . TYR A 1 169 ? 5.121 3.533 0.141 1 95.06 169 TYR A O 1
ATOM 1354 N N . GLY A 1 170 ? 5.832 4.68 1.918 1 96.62 170 GLY A N 1
ATOM 1355 C CA . GLY A 1 170 ? 4.488 4.867 2.443 1 96.62 170 GLY A CA 1
ATOM 1356 C C . GLY A 1 170 ? 3.602 5.688 1.527 1 96.62 170 GLY A C 1
ATOM 1357 O O . GLY A 1 170 ? 2.416 5.387 1.368 1 96.62 170 GLY A O 1
ATOM 1358 N N . VAL A 1 171 ? 4.137 6.707 0.898 1 97.38 171 VAL A N 1
ATOM 1359 C CA . VAL A 1 171 ? 3.379 7.555 -0.017 1 97.38 171 VAL A CA 1
ATOM 1360 C C . VAL A 1 171 ? 2.896 6.73 -1.208 1 97.38 171 VAL A C 1
ATOM 1362 O O . VAL A 1 171 ? 1.737 6.836 -1.616 1 97.38 171 VAL A O 1
ATOM 1365 N N . VAL A 1 172 ? 3.762 5.945 -1.721 1 94.56 172 VAL A N 1
ATOM 1366 C CA . VAL A 1 172 ? 3.379 5.086 -2.838 1 94.56 172 VAL A CA 1
ATOM 1367 C C . VAL A 1 172 ? 2.297 4.109 -2.391 1 94.56 172 VAL A C 1
ATOM 1369 O O . VAL A 1 172 ? 1.32 3.881 -3.111 1 94.56 172 VAL A O 1
ATOM 1372 N N . GLY A 1 173 ? 2.455 3.545 -1.165 1 93.31 173 GLY A N 1
ATOM 1373 C CA . GLY A 1 173 ? 1.428 2.676 -0.613 1 93.31 173 GLY A CA 1
ATOM 1374 C C . GLY A 1 173 ? 0.094 3.371 -0.426 1 93.31 173 GLY A C 1
ATOM 1375 O O . GLY A 1 173 ? -0.96 2.787 -0.684 1 93.31 173 GLY A O 1
ATOM 1376 N N . LEU A 1 174 ? 0.134 4.555 0.04 1 96.31 174 LEU A N 1
ATOM 1377 C CA . LEU A 1 174 ? -1.063 5.371 0.206 1 96.31 174 LEU A CA 1
ATOM 1378 C C . LEU A 1 174 ? -1.805 5.523 -1.118 1 96.31 174 LEU A C 1
ATOM 1380 O O . LEU A 1 174 ? -3.02 5.324 -1.182 1 96.31 174 LEU A O 1
ATOM 1384 N N . VAL A 1 175 ? -1.062 5.887 -2.143 1 95.81 175 VAL A N 1
ATOM 1385 C CA . VAL A 1 175 ? -1.65 6.098 -3.461 1 95.81 175 VAL A CA 1
ATOM 1386 C C . VAL A 1 175 ? -2.277 4.801 -3.961 1 95.81 175 VAL A C 1
ATOM 1388 O O . VAL A 1 175 ? -3.424 4.789 -4.418 1 95.81 175 VAL A O 1
ATOM 1391 N N . GLU A 1 176 ? -1.563 3.777 -3.773 1 91 176 GLU A N 1
ATOM 1392 C CA . GLU A 1 176 ? -2.086 2.486 -4.219 1 91 176 GLU A CA 1
ATOM 1393 C C . GLU A 1 176 ? -3.359 2.119 -3.463 1 91 176 GLU A C 1
ATOM 1395 O O . GLU A 1 176 ? -4.328 1.644 -4.062 1 91 176 GLU A O 1
ATOM 1400 N N . GLY A 1 177 ? -3.344 2.275 -2.174 1 91.88 177 GLY A N 1
ATOM 1401 C CA . GLY A 1 177 ? -4.527 1.973 -1.384 1 91.88 177 GLY A CA 1
ATOM 1402 C C . GLY A 1 177 ? -5.75 2.754 -1.819 1 91.88 177 GLY A C 1
ATOM 1403 O O . GLY A 1 177 ? -6.836 2.188 -1.962 1 91.88 177 GLY A O 1
ATOM 1404 N N . MET A 1 178 ? -5.59 4.004 -2.076 1 95.69 178 MET A N 1
ATOM 1405 C CA . MET A 1 178 ? -6.699 4.863 -2.477 1 95.69 178 MET A CA 1
ATOM 1406 C C . MET A 1 178 ? -7.184 4.512 -3.879 1 95.69 178 MET A C 1
ATOM 1408 O O . MET A 1 178 ? -8.391 4.438 -4.125 1 95.69 178 MET A O 1
ATOM 1412 N N . VAL A 1 179 ? -6.281 4.266 -4.766 1 93.12 179 VAL A N 1
ATOM 1413 C CA . VAL A 1 179 ? -6.629 3.98 -6.156 1 93.12 179 VAL A CA 1
ATOM 1414 C C . VAL A 1 179 ? -7.312 2.619 -6.25 1 93.12 179 VAL A C 1
ATOM 1416 O O . VAL A 1 179 ? -8.281 2.453 -6.992 1 93.12 179 VAL A O 1
ATOM 1419 N N . THR A 1 180 ? -6.789 1.672 -5.492 1 89.31 180 THR A N 1
ATOM 1420 C CA . THR A 1 180 ? -7.422 0.356 -5.469 1 89.31 180 THR A CA 1
ATOM 1421 C C . THR A 1 180 ? -8.859 0.458 -4.977 1 89.31 180 THR A C 1
ATOM 1423 O O . THR A 1 180 ? -9.766 -0.149 -5.559 1 89.31 180 THR A O 1
ATOM 1426 N N . GLN A 1 181 ? -9.031 1.17 -3.92 1 90.75 181 GLN A N 1
ATOM 1427 C CA . GLN A 1 181 ? -10.391 1.369 -3.43 1 90.75 181 GLN A CA 1
ATOM 1428 C C . GLN A 1 181 ? -11.25 2.08 -4.469 1 90.75 181 GLN A C 1
ATOM 1430 O O . GLN A 1 181 ? -12.414 1.728 -4.664 1 90.75 181 GLN A O 1
ATOM 1435 N N . TYR A 1 182 ? -10.75 3.047 -5.156 1 93.06 182 TYR A N 1
ATOM 1436 C CA . TYR A 1 182 ? -11.422 3.822 -6.191 1 93.06 182 TYR A CA 1
ATOM 1437 C C . TYR A 1 182 ? -11.875 2.924 -7.336 1 93.06 182 TYR A C 1
ATOM 1439 O O . TYR A 1 182 ? -13.039 2.961 -7.738 1 93.06 182 TYR A O 1
ATOM 1447 N N . ILE A 1 183 ? -10.977 2.104 -7.766 1 89.5 183 ILE A N 1
ATOM 1448 C CA . ILE A 1 183 ? -11.258 1.229 -8.898 1 89.5 183 ILE A CA 1
ATOM 1449 C C . ILE A 1 183 ? -12.258 0.153 -8.484 1 89.5 183 ILE A C 1
ATOM 1451 O O . ILE A 1 183 ? -13.102 -0.267 -9.289 1 89.5 183 ILE A O 1
ATOM 1455 N N . GLY A 1 184 ? -12.203 -0.273 -7.25 1 85.62 184 GLY A N 1
ATOM 1456 C CA . GLY A 1 184 ? -13.102 -1.301 -6.746 1 85.62 184 GLY A CA 1
ATOM 1457 C C . GLY A 1 184 ? -14.5 -0.789 -6.469 1 85.62 184 GLY A C 1
ATOM 1458 O O . GLY A 1 184 ? -15.438 -1.576 -6.305 1 85.62 184 GLY A O 1
ATOM 1459 N N . THR A 1 185 ? -14.633 0.446 -6.371 1 88.12 185 THR A N 1
ATOM 1460 C CA . THR A 1 185 ? -15.938 1.068 -6.148 1 88.12 185 THR A CA 1
ATOM 1461 C C . THR A 1 185 ? -16.781 1.039 -7.422 1 88.12 185 THR A C 1
ATOM 1463 O O . THR A 1 185 ? -16.266 1.329 -8.508 1 88.12 185 THR A O 1
ATOM 1466 N N . PRO A 1 186 ? -18.094 0.641 -7.266 1 88.38 186 PRO A N 1
ATOM 1467 C CA . PRO A 1 186 ? -18.969 0.662 -8.445 1 88.38 186 PRO A CA 1
ATOM 1468 C C . PRO A 1 186 ? -18.969 2.018 -9.148 1 88.38 186 PRO A C 1
ATOM 1470 O O . PRO A 1 186 ? -18.938 3.059 -8.492 1 88.38 186 PRO A O 1
ATOM 1473 N N . ALA A 1 187 ? -19.062 1.953 -10.438 1 86.38 187 ALA A N 1
ATOM 1474 C CA . ALA A 1 187 ? -18.906 3.139 -11.281 1 86.38 187 ALA A CA 1
ATOM 1475 C C . ALA A 1 187 ? -19.922 4.215 -10.891 1 86.38 187 ALA A C 1
ATOM 1477 O O . ALA A 1 187 ? -19.594 5.402 -10.867 1 86.38 187 ALA A O 1
ATOM 1478 N N . ALA A 1 188 ? -21.094 3.824 -10.531 1 89.38 188 ALA A N 1
ATOM 1479 C CA . ALA A 1 188 ? -22.172 4.754 -10.211 1 89.38 188 ALA A CA 1
ATOM 1480 C C . ALA A 1 188 ? -21.875 5.516 -8.922 1 89.38 188 ALA A C 1
ATOM 1482 O O . ALA A 1 188 ? -22.391 6.621 -8.719 1 89.38 188 ALA A O 1
ATOM 1483 N N . GLU A 1 189 ? -21.047 5 -8.055 1 90.31 189 GLU A N 1
ATOM 1484 C CA . GLU A 1 189 ? -20.766 5.582 -6.75 1 90.31 189 GLU A CA 1
ATOM 1485 C C . GLU A 1 189 ? -19.375 6.215 -6.719 1 90.31 189 GLU A C 1
ATOM 1487 O O . GLU A 1 189 ? -19 6.84 -5.727 1 90.31 189 GLU A O 1
ATOM 1492 N N . ARG A 1 190 ? -18.688 6.074 -7.816 1 90.69 190 ARG A N 1
ATOM 1493 C CA . ARG A 1 190 ? -17.312 6.539 -7.867 1 90.69 190 ARG A CA 1
ATOM 1494 C C . ARG A 1 190 ? -17.25 8.055 -8.031 1 90.69 190 ARG A C 1
ATOM 1496 O O . ARG A 1 190 ? -17.938 8.617 -8.883 1 90.69 190 ARG A O 1
ATOM 1503 N N . PRO A 1 191 ? -16.438 8.711 -7.125 1 92.94 191 PRO A N 1
ATOM 1504 C CA . PRO A 1 191 ? -16.203 10.125 -7.402 1 92.94 191 PRO A CA 1
ATOM 1505 C C . PRO A 1 191 ? -15.539 10.367 -8.758 1 92.94 191 PRO A C 1
ATOM 1507 O O . PRO A 1 191 ? -14.961 9.445 -9.336 1 92.94 191 PRO A O 1
ATOM 1510 N N . ASP A 1 192 ? -15.695 11.602 -9.25 1 95.5 192 ASP A N 1
ATOM 1511 C CA . ASP A 1 192 ? -15 11.922 -10.492 1 95.5 192 ASP A CA 1
ATOM 1512 C C . ASP A 1 192 ? -13.484 11.875 -10.297 1 95.5 192 ASP A C 1
ATOM 1514 O O . ASP A 1 192 ? -12.992 11.969 -9.172 1 95.5 192 ASP A O 1
ATOM 1518 N N . GLN A 1 193 ? -12.773 11.742 -11.383 1 96.56 193 GLN A N 1
ATOM 1519 C CA . GLN A 1 193 ? -11.328 11.523 -11.367 1 96.56 193 GLN A CA 1
ATOM 1520 C C . GLN A 1 193 ? -10.602 12.711 -10.734 1 96.56 193 GLN A C 1
ATOM 1522 O O . GLN A 1 193 ? -9.617 12.531 -10.008 1 96.56 193 GLN A O 1
ATOM 1527 N N . GLU A 1 194 ? -11.055 13.914 -11.008 1 97.31 194 GLU A N 1
ATOM 1528 C CA . GLU A 1 194 ? -10.406 15.102 -10.461 1 97.31 194 GLU A CA 1
ATOM 1529 C C . GLU A 1 194 ? -10.531 15.148 -8.938 1 97.31 194 GLU A C 1
ATOM 1531 O O . GLU A 1 194 ? -9.586 15.523 -8.242 1 97.31 194 GLU A O 1
ATOM 1536 N N . THR A 1 195 ? -11.68 14.734 -8.469 1 96.94 195 THR A N 1
ATOM 1537 C CA . THR A 1 195 ? -11.93 14.742 -7.031 1 96.94 195 THR A CA 1
ATOM 1538 C C . THR A 1 195 ? -10.977 13.797 -6.309 1 96.94 195 THR A C 1
ATOM 1540 O O . THR A 1 195 ? -10.352 14.172 -5.312 1 96.94 195 THR A O 1
ATOM 1543 N N . ILE A 1 196 ? -10.781 12.594 -6.801 1 97.81 196 ILE A N 1
ATOM 1544 C CA . ILE A 1 196 ? -9.906 11.625 -6.156 1 97.81 196 ILE A CA 1
ATOM 1545 C C . ILE A 1 196 ? -8.453 12.07 -6.305 1 97.81 196 ILE A C 1
ATOM 1547 O O . ILE A 1 196 ? -7.645 11.898 -5.391 1 97.81 196 ILE A O 1
ATOM 1551 N N . ALA A 1 197 ? -8.125 12.641 -7.496 1 98.19 197 ALA A N 1
ATOM 1552 C CA . ALA A 1 197 ? -6.766 13.156 -7.691 1 98.19 197 ALA A CA 1
ATOM 1553 C C . ALA A 1 197 ? -6.449 14.266 -6.695 1 98.19 197 ALA A C 1
ATOM 1555 O O . ALA A 1 197 ? -5.34 14.336 -6.164 1 98.19 197 ALA A O 1
ATOM 1556 N N . ARG A 1 198 ? -7.391 15.102 -6.438 1 98.06 198 ARG A N 1
ATOM 1557 C CA . ARG A 1 198 ? -7.203 16.188 -5.48 1 98.06 198 ARG A CA 1
ATOM 1558 C C . ARG A 1 198 ? -7.059 15.648 -4.062 1 98.06 198 ARG A C 1
ATOM 1560 O O . ARG A 1 198 ? -6.254 16.156 -3.275 1 98.06 198 ARG A O 1
ATOM 1567 N N . LEU A 1 199 ? -7.836 14.648 -3.768 1 98.31 199 LEU A N 1
ATOM 1568 C CA . LEU A 1 199 ? -7.75 14.031 -2.451 1 98.31 199 LEU A CA 1
ATOM 1569 C C . LEU A 1 199 ? -6.391 13.359 -2.256 1 98.31 199 LEU A C 1
ATOM 1571 O O . LEU A 1 199 ? -5.785 13.477 -1.188 1 98.31 199 LEU A O 1
ATOM 1575 N N . LEU A 1 200 ? -5.918 12.688 -3.268 1 98.62 200 LEU A N 1
ATOM 1576 C CA . LEU A 1 200 ? -4.582 12.102 -3.264 1 98.62 200 LEU A CA 1
ATOM 1577 C C . LEU A 1 200 ? -3.516 13.172 -3.078 1 98.62 200 LEU A C 1
ATOM 1579 O O . LEU A 1 200 ? -2.592 13.008 -2.279 1 98.62 200 LEU A O 1
ATOM 1583 N N . THR A 1 201 ? -3.701 14.234 -3.799 1 98.12 201 THR A N 1
ATOM 1584 C CA . THR A 1 201 ? -2.748 15.344 -3.752 1 98.12 201 THR A CA 1
ATOM 1585 C C . THR A 1 201 ? -2.689 15.945 -2.352 1 98.12 201 THR A C 1
ATOM 1587 O O . THR A 1 201 ? -1.604 16.141 -1.802 1 98.12 201 THR A O 1
ATOM 1590 N N . ALA A 1 202 ? -3.852 16.203 -1.786 1 98.19 202 ALA A N 1
ATOM 1591 C CA . ALA A 1 202 ? -3.916 16.75 -0.432 1 98.19 202 ALA A CA 1
ATOM 1592 C C . ALA A 1 202 ? -3.246 15.812 0.568 1 98.19 202 ALA A C 1
ATOM 1594 O O . ALA A 1 202 ? -2.52 16.25 1.458 1 98.19 202 ALA A O 1
ATOM 1595 N N . SER A 1 203 ? -3.449 14.516 0.421 1 98.69 203 SER A N 1
ATOM 1596 C CA . SER A 1 203 ? -2.881 13.523 1.327 1 98.69 203 SER A CA 1
ATOM 1597 C C . SER A 1 203 ? -1.357 13.516 1.249 1 98.69 203 SER A C 1
ATOM 1599 O O . SER A 1 203 ? -0.678 13.539 2.277 1 98.69 203 SER A O 1
ATOM 1601 N N . ALA A 1 204 ? -0.858 13.492 0.006 1 97.75 204 ALA A N 1
ATOM 1602 C CA . ALA A 1 204 ? 0.591 13.523 -0.173 1 97.75 204 ALA A CA 1
ATOM 1603 C C . ALA A 1 204 ? 1.182 14.82 0.381 1 97.75 204 ALA A C 1
ATOM 1605 O O . ALA A 1 204 ? 2.242 14.805 1.01 1 97.75 204 ALA A O 1
ATOM 1606 N N . TRP A 1 205 ? 0.509 15.93 0.152 1 96.81 205 TRP A N 1
ATOM 1607 C CA . TRP A 1 205 ? 0.952 17.219 0.674 1 96.81 205 TRP A CA 1
ATOM 1608 C C . TRP A 1 205 ? 1.024 17.203 2.197 1 96.81 205 TRP A C 1
ATOM 1610 O O . TRP A 1 205 ? 2 17.672 2.787 1 96.81 205 TRP A O 1
ATOM 1620 N N . HIS A 1 206 ? 0.014 16.688 2.875 1 97.5 206 HIS A N 1
ATOM 1621 C CA . HIS A 1 206 ? -0.037 16.672 4.332 1 97.5 206 HIS A CA 1
ATOM 1622 C C . HIS A 1 206 ? 1.091 15.828 4.914 1 97.5 206 HIS A C 1
ATOM 1624 O O . HIS A 1 206 ? 1.63 16.156 5.977 1 97.5 206 HIS A O 1
ATOM 1630 N N . LEU A 1 207 ? 1.418 14.734 4.242 1 97.94 207 LEU A N 1
ATOM 1631 C CA . LEU A 1 207 ? 2.562 13.945 4.68 1 97.94 207 LEU A CA 1
ATOM 1632 C C . LEU A 1 207 ? 3.854 14.75 4.57 1 97.94 207 LEU A C 1
ATOM 1634 O O . LEU A 1 207 ? 4.629 14.82 5.523 1 97.94 207 LEU A O 1
ATOM 1638 N N . TYR A 1 208 ? 4.059 15.414 3.408 1 95.38 208 TYR A N 1
ATOM 1639 C CA . TYR A 1 208 ? 5.262 16.203 3.178 1 95.38 208 TYR A CA 1
ATOM 1640 C C . TYR A 1 208 ? 5.352 17.375 4.16 1 95.38 208 TYR A C 1
ATOM 1642 O O . TYR A 1 208 ? 6.328 17.5 4.898 1 95.38 208 TYR A O 1
ATOM 1650 N N . ALA A 1 209 ? 4.297 18.172 4.18 1 95.12 209 ALA A N 1
ATOM 1651 C CA . ALA A 1 209 ? 4.285 19.375 4.996 1 95.12 209 ALA A CA 1
ATOM 1652 C C . ALA A 1 209 ? 4.332 19.031 6.484 1 95.12 209 ALA A C 1
ATOM 1654 O O . ALA A 1 209 ? 4.988 19.734 7.266 1 95.12 209 ALA A O 1
ATOM 1655 N N . GLY A 1 210 ? 3.623 17.953 6.887 1 96.12 210 GLY A N 1
ATOM 1656 C CA . GLY A 1 210 ? 3.615 17.547 8.281 1 96.12 210 GLY A CA 1
ATOM 1657 C C . GLY A 1 210 ? 4.977 17.109 8.781 1 96.12 210 GLY A C 1
ATOM 1658 O O . GLY A 1 210 ? 5.445 17.578 9.82 1 96.12 210 GLY A O 1
ATOM 1659 N N . HIS A 1 211 ? 5.641 16.234 8.039 1 96.62 211 HIS A N 1
ATOM 1660 C CA . HIS A 1 211 ? 6.969 15.766 8.438 1 96.62 211 HIS A CA 1
ATOM 1661 C C . HIS A 1 211 ? 7.984 16.906 8.391 1 96.62 211 HIS A C 1
ATOM 1663 O O . HIS A 1 211 ? 8.875 16.984 9.242 1 96.62 211 HIS A O 1
ATOM 1669 N N . ALA A 1 212 ? 7.891 17.781 7.375 1 93.88 212 ALA A N 1
ATOM 1670 C CA . ALA A 1 212 ? 8.766 18.953 7.316 1 93.88 212 ALA A CA 1
ATOM 1671 C C . ALA A 1 212 ? 8.57 19.844 8.539 1 93.88 212 ALA A C 1
ATOM 1673 O O . ALA A 1 212 ? 9.547 20.297 9.141 1 93.88 212 ALA A O 1
ATOM 1674 N N . ALA A 1 213 ? 7.32 20.016 8.961 1 94.38 213 ALA A N 1
ATOM 1675 C CA . ALA A 1 213 ? 7.004 20.859 10.117 1 94.38 213 ALA A CA 1
ATOM 1676 C C . ALA A 1 213 ? 7.574 20.266 11.398 1 94.38 213 ALA A C 1
ATOM 1678 O O . ALA A 1 213 ? 8.023 20.984 12.289 1 94.38 213 ALA A O 1
ATOM 1679 N N . ASP A 1 214 ? 7.516 18.938 11.516 1 94.56 214 ASP A N 1
ATOM 1680 C CA . ASP A 1 214 ? 8.094 18.266 12.672 1 94.56 214 ASP A CA 1
ATOM 1681 C C . ASP A 1 214 ? 9.57 18.625 12.836 1 94.56 214 ASP A C 1
ATOM 1683 O O . ASP A 1 214 ? 10.102 18.578 13.945 1 94.56 214 ASP A O 1
ATOM 1687 N N . ARG A 1 215 ? 10.227 19.047 11.734 1 93 215 ARG A N 1
ATOM 1688 C CA . ARG A 1 215 ? 11.648 19.375 11.742 1 93 215 ARG A CA 1
ATOM 1689 C C . ARG A 1 215 ? 11.859 20.875 11.719 1 93 215 ARG A C 1
ATOM 1691 O O . ARG A 1 215 ? 12.984 21.359 11.523 1 93 215 ARG A O 1
ATOM 1698 N N . GLY A 1 216 ? 10.773 21.609 11.789 1 91.62 216 GLY A N 1
ATOM 1699 C CA . GLY A 1 216 ? 10.859 23.062 11.883 1 91.62 216 GLY A CA 1
ATOM 1700 C C . GLY A 1 216 ? 10.781 23.766 10.539 1 91.62 216 GLY A C 1
ATOM 1701 O O . GLY A 1 216 ? 10.969 24.969 10.453 1 91.62 216 GLY A O 1
ATOM 1702 N N . TYR A 1 217 ? 10.516 23 9.445 1 89.38 217 TYR A N 1
ATOM 1703 C CA . TYR A 1 217 ? 10.367 23.594 8.125 1 89.38 217 TYR A CA 1
ATOM 1704 C C . TYR A 1 217 ? 8.898 23.828 7.785 1 89.38 217 TYR A C 1
ATOM 1706 O O . TYR A 1 217 ? 8.078 22.922 7.914 1 89.38 217 TYR A O 1
ATOM 1714 N N . HIS A 1 218 ? 8.609 24.984 7.398 1 89.88 218 HIS A N 1
ATOM 1715 C CA . HIS A 1 218 ? 7.246 25.312 7.004 1 89.88 218 HIS A CA 1
ATOM 1716 C C . HIS A 1 218 ? 7.188 25.766 5.547 1 89.88 218 HIS A C 1
ATOM 1718 O O . HIS A 1 218 ? 7.863 26.719 5.152 1 89.88 218 HIS A O 1
ATOM 1724 N N . PHE A 1 219 ? 6.422 25.047 4.816 1 86.38 219 PHE A N 1
ATOM 1725 C CA . PHE A 1 219 ? 6.328 25.312 3.387 1 86.38 219 PHE A CA 1
ATOM 1726 C C . PHE A 1 219 ? 4.945 25.844 3.025 1 86.38 219 PHE A C 1
ATOM 1728 O O . PHE A 1 219 ? 3.938 25.391 3.576 1 86.38 219 PHE A O 1
ATOM 1735 N N . GLU A 1 220 ? 4.977 26.781 2.117 1 89.06 220 GLU A N 1
ATOM 1736 C CA . GLU A 1 220 ? 3.725 27.312 1.596 1 89.06 220 GLU A CA 1
ATOM 1737 C C . GLU A 1 220 ? 3.258 26.547 0.366 1 89.06 220 GLU A C 1
ATOM 1739 O O . GLU A 1 220 ? 4.043 26.297 -0.554 1 89.06 220 GLU A O 1
ATOM 1744 N N . ARG A 1 221 ? 2 26.234 0.383 1 89.38 221 ARG A N 1
ATOM 1745 C CA . ARG A 1 221 ? 1.415 25.438 -0.696 1 89.38 221 ARG A CA 1
ATOM 1746 C C . ARG A 1 221 ? 1.497 26.188 -2.025 1 89.38 221 ARG A C 1
ATOM 1748 O O . ARG A 1 221 ? 1.585 25.562 -3.086 1 89.38 221 ARG A O 1
ATOM 1755 N N . THR A 1 222 ? 1.504 27.484 -1.909 1 90.75 222 THR A N 1
ATOM 1756 C CA . THR A 1 222 ? 1.43 28.312 -3.109 1 90.75 222 THR A CA 1
ATOM 1757 C C . THR A 1 222 ? 2.826 28.719 -3.572 1 90.75 222 THR A C 1
ATOM 1759 O O . THR A 1 222 ? 2.98 29.328 -4.633 1 90.75 222 THR A O 1
ATOM 1762 N N . ALA A 1 223 ? 3.857 28.391 -2.842 1 92.44 223 ALA A N 1
ATOM 1763 C CA . ALA A 1 223 ? 5.219 28.75 -3.232 1 92.44 223 ALA A CA 1
ATOM 1764 C C . ALA A 1 223 ? 5.754 27.797 -4.297 1 92.44 223 ALA A C 1
ATOM 1766 O O . ALA A 1 223 ? 5.527 26.578 -4.219 1 92.44 223 ALA A O 1
ATOM 1767 N N . THR A 1 224 ? 6.41 28.406 -5.27 1 93.44 224 THR A N 1
ATOM 1768 C CA . THR A 1 224 ? 7.074 27.578 -6.27 1 93.44 224 THR A CA 1
ATOM 1769 C C . THR A 1 224 ? 8.281 26.859 -5.664 1 93.44 224 THR A C 1
ATOM 1771 O O . THR A 1 224 ? 8.742 27.219 -4.574 1 93.44 224 THR A O 1
ATOM 1774 N N . ILE A 1 225 ? 8.766 25.844 -6.359 1 90.44 225 ILE A N 1
ATOM 1775 C CA . ILE A 1 225 ? 9.953 25.109 -5.934 1 90.44 225 ILE A CA 1
ATOM 1776 C C . ILE A 1 225 ? 11.125 26.094 -5.797 1 90.44 225 ILE A C 1
ATOM 1778 O O . ILE A 1 225 ? 11.867 26.047 -4.812 1 90.44 225 ILE A O 1
ATOM 1782 N N . SER A 1 226 ? 11.219 26.953 -6.773 1 90.94 226 SER A N 1
ATOM 1783 C CA . SER A 1 226 ? 12.289 27.938 -6.758 1 90.94 226 SER A CA 1
ATOM 1784 C C . SER A 1 226 ? 12.195 28.844 -5.535 1 90.94 226 SER A C 1
ATOM 1786 O O . SER A 1 226 ? 13.203 29.156 -4.895 1 90.94 226 SER A O 1
ATOM 1788 N N . GLU A 1 227 ? 11.016 29.266 -5.227 1 90.56 227 GLU A N 1
ATOM 1789 C CA . GLU A 1 227 ? 10.797 30.125 -4.059 1 90.56 227 GLU A CA 1
ATOM 1790 C C . GLU A 1 227 ? 11.133 29.375 -2.768 1 90.56 227 GLU A C 1
ATOM 1792 O O . GLU A 1 227 ? 11.758 29.938 -1.866 1 90.56 227 GLU A O 1
ATOM 1797 N N . THR A 1 228 ? 10.703 28.156 -2.701 1 87.31 228 THR A N 1
ATOM 1798 C CA . THR A 1 228 ? 10.945 27.328 -1.523 1 87.31 228 THR A CA 1
ATOM 1799 C C . THR A 1 228 ? 12.438 27.125 -1.312 1 87.31 228 THR A C 1
ATOM 1801 O O . THR A 1 228 ? 12.945 27.266 -0.197 1 87.31 228 THR A O 1
ATOM 1804 N N . PHE A 1 229 ? 13.102 26.844 -2.381 1 85.38 229 PHE A N 1
ATOM 1805 C CA . PHE A 1 229 ? 14.547 26.641 -2.301 1 85.38 229 PHE A CA 1
ATOM 1806 C C . PHE A 1 229 ? 15.25 27.922 -1.867 1 85.38 229 PHE A C 1
ATOM 1808 O O . PHE A 1 229 ? 16.156 27.875 -1.031 1 85.38 229 PHE A O 1
ATOM 1815 N N . ALA A 1 230 ? 14.805 28.969 -2.365 1 86.62 230 ALA A N 1
ATOM 1816 C CA . ALA A 1 230 ? 15.414 30.25 -2.043 1 86.62 230 ALA A CA 1
ATOM 1817 C C . ALA A 1 230 ? 15.258 30.578 -0.562 1 86.62 230 ALA A C 1
ATOM 1819 O O . ALA A 1 230 ? 16.203 31.047 0.08 1 86.62 230 ALA A O 1
ATOM 1820 N N . VAL A 1 231 ? 14.148 30.25 -0.048 1 82.25 231 VAL A N 1
ATOM 1821 C CA . VAL A 1 231 ? 13.852 30.531 1.352 1 82.25 231 VAL A CA 1
ATOM 1822 C C . VAL A 1 231 ? 14.727 29.672 2.254 1 82.25 231 VAL A C 1
ATOM 1824 O O . VAL A 1 231 ? 15.289 30.156 3.24 1 82.25 231 VAL A O 1
ATOM 1827 N N . ILE A 1 232 ? 14.914 28.469 1.923 1 82.75 232 ILE A N 1
ATOM 1828 C CA . ILE A 1 232 ? 15.695 27.531 2.734 1 82.75 232 ILE A CA 1
ATOM 1829 C C . ILE A 1 232 ? 17.172 27.906 2.672 1 82.75 232 ILE A C 1
ATOM 1831 O O . ILE A 1 232 ? 17.859 27.906 3.695 1 82.75 232 ILE A O 1
ATOM 1835 N N . LEU A 1 233 ? 17.594 28.25 1.478 1 82.12 233 LEU A N 1
ATOM 1836 C CA . LEU A 1 233 ? 19 28.578 1.287 1 82.12 233 LEU A CA 1
ATOM 1837 C C . LEU A 1 233 ? 19.344 29.891 1.996 1 82.12 233 LEU A C 1
ATOM 1839 O O . LEU A 1 233 ? 20.453 30.031 2.529 1 82.12 233 LEU A O 1
ATOM 1843 N N . ALA A 1 234 ? 18.422 30.734 2.084 1 81.19 234 ALA A N 1
ATOM 1844 C CA . ALA A 1 234 ? 18.641 32 2.771 1 81.19 234 ALA A CA 1
ATOM 1845 C C . ALA A 1 234 ? 18.688 31.797 4.285 1 81.19 234 ALA A C 1
ATOM 1847 O O . ALA A 1 234 ? 19.469 32.469 4.977 1 81.19 234 ALA A O 1
ATOM 1848 N N . ALA A 1 235 ? 17.891 30.859 4.762 1 76.56 235 ALA A N 1
ATOM 1849 C CA . ALA A 1 235 ? 17.844 30.578 6.195 1 76.56 235 ALA A CA 1
ATOM 1850 C C . ALA A 1 235 ? 19.094 29.844 6.656 1 76.56 235 ALA A C 1
ATOM 1852 O O . ALA A 1 235 ? 19.5 29.969 7.812 1 76.56 235 ALA A O 1
ATOM 1853 N N . GLY A 1 236 ? 19.641 29 5.797 1 66.19 236 GLY A N 1
ATOM 1854 C CA . GLY A 1 236 ? 20.859 28.281 6.141 1 66.19 236 GLY A CA 1
ATOM 1855 C C . GLY A 1 236 ? 22.109 29.125 6.066 1 66.19 236 GLY A C 1
ATOM 1856 O O . GLY A 1 236 ? 23.156 28.75 6.594 1 66.19 236 GLY A O 1
ATOM 1857 N N . ALA A 1 237 ? 22.094 30.266 5.344 1 61.94 237 ALA A N 1
ATOM 1858 C CA . ALA A 1 237 ? 23.234 31.156 5.199 1 61.94 237 ALA A CA 1
ATOM 1859 C C . ALA A 1 237 ? 23.406 32.031 6.434 1 61.94 237 ALA A C 1
ATOM 1861 O O . ALA A 1 237 ? 24.484 32.562 6.691 1 61.94 237 ALA A O 1
ATOM 1862 N N . ASP A 1 238 ? 22.312 32.188 7.281 1 51.28 238 ASP A N 1
ATOM 1863 C CA . ASP A 1 238 ? 22.484 33 8.5 1 51.28 238 ASP A CA 1
ATOM 1864 C C . ASP A 1 238 ? 22.953 32.125 9.656 1 51.28 238 ASP A C 1
ATOM 1866 O O . ASP A 1 238 ? 22.422 31.016 9.875 1 51.28 238 ASP A O 1
ATOM 1870 N N . MET B 1 1 ? -35.375 -35.031 32.062 1 36.28 1 MET B N 1
ATOM 1871 C CA . MET B 1 1 ? -34.75 -35.719 30.938 1 36.28 1 MET B CA 1
ATOM 1872 C C . MET B 1 1 ? -34.156 -34.719 29.922 1 36.28 1 MET B C 1
ATOM 1874 O O . MET B 1 1 ? -34.906 -34.031 29.234 1 36.28 1 MET B O 1
ATOM 1878 N N . ARG B 1 2 ? -33.094 -34.031 30.297 1 38.91 2 ARG B N 1
ATOM 1879 C CA . ARG B 1 2 ? -32.375 -33.031 29.516 1 38.91 2 ARG B CA 1
ATOM 1880 C C . ARG B 1 2 ? -32.062 -33.531 28.109 1 38.91 2 ARG B C 1
ATOM 1882 O O . ARG B 1 2 ? -31.547 -34.656 27.953 1 38.91 2 ARG B O 1
ATOM 1889 N N . THR B 1 3 ? -32.875 -33.219 27.141 1 36.5 3 THR B N 1
ATOM 1890 C CA . THR B 1 3 ? -32.625 -33.531 25.734 1 36.5 3 THR B CA 1
ATOM 1891 C C . THR B 1 3 ? -31.172 -33.25 25.359 1 36.5 3 THR B C 1
ATOM 1893 O O . THR B 1 3 ? -30.734 -32.094 25.391 1 36.5 3 THR B O 1
ATOM 1896 N N . HIS B 1 4 ? -30.219 -34.062 25.734 1 41.28 4 HIS B N 1
ATOM 1897 C CA . HIS B 1 4 ? -28.906 -34.062 25.094 1 41.28 4 HIS B CA 1
ATOM 1898 C C . HIS B 1 4 ? -29.016 -33.969 23.578 1 41.28 4 HIS B C 1
ATOM 1900 O O . HIS B 1 4 ? -29.406 -34.938 22.922 1 41.28 4 HIS B O 1
ATOM 1906 N N . ARG B 1 5 ? -29.438 -32.906 23.125 1 45.66 5 ARG B N 1
ATOM 1907 C CA . ARG B 1 5 ? -29.375 -32.75 21.672 1 45.66 5 ARG B CA 1
ATOM 1908 C C . ARG B 1 5 ? -28.125 -33.438 21.109 1 45.66 5 ARG B C 1
ATOM 1910 O O . ARG B 1 5 ? -27 -33.062 21.453 1 45.66 5 ARG B O 1
ATOM 1917 N N . ARG B 1 6 ? -28.094 -34.75 20.688 1 48.34 6 ARG B N 1
ATOM 1918 C CA . ARG B 1 6 ? -27.141 -35.469 19.859 1 48.34 6 ARG B CA 1
ATOM 1919 C C . ARG B 1 6 ? -26.516 -34.531 18.828 1 48.34 6 ARG B C 1
ATOM 1921 O O . ARG B 1 6 ? -27.219 -33.938 17.984 1 48.34 6 ARG B O 1
ATOM 1928 N N . ARG B 1 7 ? -25.609 -33.75 19.25 1 54.81 7 ARG B N 1
ATOM 1929 C CA . ARG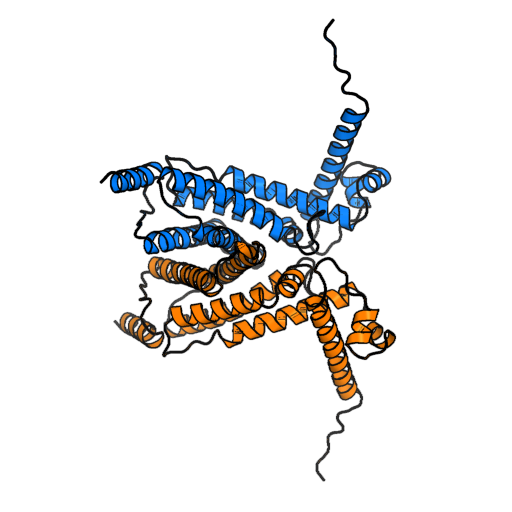 B 1 7 ? -24.875 -33.125 18.156 1 54.81 7 ARG B CA 1
ATOM 1930 C C . ARG B 1 7 ? -24.812 -34.062 16.938 1 54.81 7 ARG B C 1
ATOM 1932 O O . ARG B 1 7 ? -24.219 -35.156 17.016 1 54.81 7 ARG B O 1
ATOM 1939 N N . GLY B 1 8 ? -25.734 -34.031 16.078 1 51.84 8 GLY B N 1
ATOM 1940 C CA . GLY B 1 8 ? -25.844 -35 15 1 51.84 8 GLY B CA 1
ATOM 1941 C C . GLY B 1 8 ? -24.547 -35.219 14.258 1 51.84 8 GLY B C 1
ATOM 1942 O O . GLY B 1 8 ? -23.578 -34.469 14.43 1 51.84 8 GLY B O 1
ATOM 1943 N N . GLY B 1 9 ? -24.266 -36.469 13.562 1 55.5 9 GLY B N 1
ATOM 1944 C CA . GLY B 1 9 ? -23.141 -36.938 12.766 1 55.5 9 GLY B CA 1
ATOM 1945 C C . GLY B 1 9 ? -22.562 -35.875 11.859 1 55.5 9 GLY B C 1
ATOM 1946 O O . GLY B 1 9 ? -21.344 -35.75 11.711 1 55.5 9 GLY B O 1
ATOM 1947 N N . GLY B 1 10 ? -23.359 -35 11.406 1 66.81 10 GLY B N 1
ATOM 1948 C CA . GLY B 1 10 ? -22.969 -33.938 10.508 1 66.81 10 GLY B CA 1
ATOM 1949 C C . GLY B 1 10 ? -22.219 -32.812 11.195 1 66.81 10 GLY B C 1
ATOM 1950 O O . GLY B 1 10 ? -21.234 -32.281 10.656 1 66.81 10 GLY B O 1
ATOM 1951 N N . GLN B 1 11 ? -22.703 -32.344 12.266 1 67.25 11 GLN B N 1
ATOM 1952 C CA . GLN B 1 11 ? -22.031 -31.297 13.031 1 67.25 11 GLN B CA 1
ATOM 1953 C C . GLN B 1 11 ? -20.672 -31.766 13.531 1 67.25 11 GLN B C 1
ATOM 1955 O O . GLN B 1 11 ? -19.703 -31 13.5 1 67.25 11 GLN B O 1
ATOM 1960 N N . ARG B 1 12 ? -20.594 -32.938 14.062 1 64.75 12 ARG B N 1
ATOM 1961 C CA . ARG B 1 12 ? -19.344 -33.5 14.531 1 64.75 12 ARG B CA 1
ATOM 1962 C C . ARG B 1 12 ? -18.312 -33.594 13.398 1 64.75 12 ARG B C 1
ATOM 1964 O O . ARG B 1 12 ? -17.125 -33.312 13.609 1 64.75 12 ARG B O 1
ATOM 1971 N N . TRP B 1 13 ? -18.859 -34.031 12.305 1 65.69 13 TRP B N 1
ATOM 1972 C CA . TRP B 1 13 ? -18 -34.125 11.133 1 65.69 13 TRP B CA 1
ATOM 1973 C C . TRP B 1 13 ? -17.453 -32.75 10.75 1 65.69 13 TRP B C 1
ATOM 1975 O O . TRP B 1 13 ? -16.25 -32.594 10.508 1 65.69 13 TRP B O 1
ATOM 1985 N N . ARG B 1 14 ? -18.25 -31.688 10.812 1 69.81 14 ARG B N 1
ATOM 1986 C CA . ARG B 1 14 ? -17.828 -30.328 10.492 1 69.81 14 ARG B CA 1
ATOM 1987 C C . ARG B 1 14 ? -16.812 -29.812 11.5 1 69.81 14 ARG B C 1
ATOM 1989 O O . ARG B 1 14 ? -15.828 -29.172 11.133 1 69.81 14 ARG B O 1
ATOM 1996 N N . GLU B 1 15 ? -17.062 -30.094 12.625 1 72.62 15 GLU B N 1
ATOM 1997 C CA . GLU B 1 15 ? -16.141 -29.672 13.688 1 72.62 15 GLU B CA 1
ATOM 1998 C C . GLU B 1 15 ? -14.797 -30.391 13.555 1 72.62 15 GLU B C 1
ATOM 2000 O O . GLU B 1 15 ? -13.742 -29.766 13.719 1 72.62 15 GLU B O 1
ATOM 2005 N N . HIS B 1 16 ? -14.883 -31.656 13.289 1 73 16 HIS B N 1
ATOM 2006 C CA . HIS B 1 16 ? -13.656 -32.438 13.125 1 73 16 HIS B CA 1
ATOM 2007 C C . HIS B 1 16 ? -12.852 -31.953 11.922 1 73 16 HIS B C 1
ATOM 2009 O O . HIS B 1 16 ? -11.625 -31.844 11.992 1 73 16 HIS B O 1
ATOM 2015 N N . ASN B 1 17 ? -13.547 -31.672 10.922 1 76.62 17 ASN B N 1
ATOM 2016 C CA . ASN B 1 17 ? -12.906 -31.172 9.711 1 76.62 17 ASN B CA 1
ATOM 2017 C C . ASN B 1 17 ? -12.266 -29.812 9.922 1 76.62 17 ASN B C 1
ATOM 2019 O O . ASN B 1 17 ? -11.141 -29.578 9.477 1 76.62 17 ASN B O 1
ATOM 2023 N N . SER B 1 18 ? -12.984 -29.109 10.641 1 79.81 18 SER B N 1
ATOM 2024 C CA . SER B 1 18 ? -12.453 -27.781 10.93 1 79.81 18 SER B CA 1
ATOM 2025 C C . SER B 1 18 ? -11.219 -27.859 11.82 1 79.81 18 SER B C 1
ATOM 2027 O O . SER B 1 18 ? -10.25 -27.141 11.609 1 79.81 18 SER B O 1
ATOM 2029 N N . ASN B 1 19 ? -11.234 -28.797 12.703 1 87.19 19 ASN B N 1
ATOM 2030 C CA . ASN B 1 19 ? -10.086 -28.953 13.586 1 87.19 19 ASN B CA 1
ATOM 2031 C C . ASN B 1 19 ? -8.859 -29.469 12.836 1 87.19 19 ASN B C 1
ATOM 2033 O O . ASN B 1 19 ? -7.75 -28.984 13.047 1 87.19 19 ASN B O 1
ATOM 2037 N N . ARG B 1 20 ? -9.07 -30.422 11.938 1 91.69 20 ARG B N 1
ATOM 2038 C CA . ARG B 1 20 ? -7.973 -30.953 11.141 1 91.69 20 ARG B CA 1
ATOM 2039 C C . ARG B 1 20 ? -7.379 -29.891 10.234 1 91.69 20 ARG B C 1
ATOM 2041 O O . ARG B 1 20 ? -6.156 -29.781 10.102 1 91.69 20 ARG B O 1
ATOM 2048 N N . GLN B 1 21 ? -8.25 -29.141 9.742 1 92.94 21 GLN B N 1
ATOM 2049 C CA . GLN B 1 21 ? -7.773 -28.062 8.875 1 92.94 21 GLN B CA 1
ATOM 2050 C C . GLN B 1 21 ? -6.914 -27.078 9.656 1 92.94 21 GLN B C 1
ATOM 2052 O O . GLN B 1 21 ? -5.852 -26.656 9.188 1 92.94 21 GLN B O 1
ATOM 2057 N N . ALA B 1 22 ? -7.391 -26.75 10.773 1 93.44 22 ALA B N 1
ATOM 2058 C CA . ALA B 1 22 ? -6.641 -25.812 11.602 1 93.44 22 ALA B CA 1
ATOM 2059 C C . ALA B 1 22 ? -5.273 -26.375 11.969 1 93.44 22 ALA B C 1
ATOM 2061 O O . ALA B 1 22 ? -4.273 -25.656 11.961 1 93.44 22 ALA B O 1
ATOM 2062 N N . GLN B 1 23 ? -5.23 -27.625 12.227 1 95.44 23 GLN B N 1
ATOM 2063 C CA . GLN B 1 23 ? -3.98 -28.297 12.562 1 95.44 23 GLN B CA 1
ATOM 2064 C C . GLN B 1 23 ? -2.996 -28.25 11.398 1 95.44 23 GLN B C 1
ATOM 2066 O O . GLN B 1 23 ? -1.804 -28 11.594 1 95.44 23 GLN B O 1
ATOM 2071 N N . ILE B 1 24 ? -3.492 -28.469 10.328 1 96.88 24 ILE B N 1
ATOM 2072 C CA . ILE B 1 24 ? -2.676 -28.469 9.117 1 96.88 24 ILE B CA 1
ATOM 2073 C C . ILE B 1 24 ? -2.154 -27.062 8.844 1 96.88 24 ILE B C 1
ATOM 2075 O O . ILE B 1 24 ? -0.969 -26.875 8.555 1 96.88 24 ILE B O 1
ATOM 2079 N N . LEU B 1 25 ? -3.016 -26.125 8.953 1 96.19 25 LEU B N 1
ATOM 2080 C CA . LEU B 1 25 ? -2.643 -24.734 8.688 1 96.19 25 LEU B CA 1
ATOM 2081 C C . LEU B 1 25 ? -1.617 -24.234 9.711 1 96.19 25 LEU B C 1
ATOM 2083 O O . LEU B 1 25 ? -0.655 -23.562 9.344 1 96.19 25 LEU B O 1
ATOM 2087 N N . GLU B 1 26 ? -1.804 -24.609 10.938 1 96.56 26 GLU B N 1
ATOM 2088 C CA . GLU B 1 26 ? -0.847 -24.25 11.984 1 96.56 26 GLU B CA 1
ATOM 2089 C C . GLU B 1 26 ? 0.521 -24.875 11.719 1 96.56 26 GLU B C 1
ATOM 2091 O O . GLU B 1 26 ? 1.551 -24.219 11.898 1 96.56 26 GLU B O 1
ATOM 2096 N N . ALA B 1 27 ? 0.501 -26.062 11.266 1 97.44 27 ALA B N 1
ATOM 2097 C CA . ALA B 1 27 ? 1.741 -26.766 10.938 1 97.44 27 ALA B CA 1
ATOM 2098 C C . ALA B 1 27 ? 2.457 -26.094 9.766 1 97.44 27 ALA B C 1
ATOM 2100 O O . ALA B 1 27 ? 3.674 -25.891 9.805 1 97.44 27 ALA B O 1
ATOM 2101 N N . ALA B 1 28 ? 1.694 -25.781 8.781 1 96.06 28 ALA B N 1
ATOM 2102 C CA . ALA B 1 28 ? 2.264 -25.109 7.617 1 96.06 28 ALA B CA 1
ATOM 2103 C C . ALA B 1 28 ? 2.906 -23.781 8.008 1 96.06 28 ALA B C 1
ATOM 2105 O O . ALA B 1 28 ? 4.031 -23.484 7.598 1 96.06 28 ALA B O 1
ATOM 2106 N N . VAL B 1 29 ? 2.215 -23.016 8.789 1 94.88 29 VAL B N 1
ATOM 2107 C CA . VAL B 1 29 ? 2.689 -21.719 9.242 1 94.88 29 VAL B CA 1
ATOM 2108 C C . VAL B 1 29 ? 3.977 -21.891 10.039 1 94.88 29 VAL B C 1
ATOM 2110 O O . VAL B 1 29 ? 4.941 -21.141 9.844 1 94.88 29 VAL B O 1
ATOM 2113 N N . ALA B 1 30 ? 3.996 -22.859 10.898 1 96 30 ALA B N 1
ATOM 2114 C CA . ALA B 1 30 ? 5.184 -23.141 11.703 1 96 30 ALA B CA 1
ATOM 2115 C C . ALA B 1 30 ? 6.371 -23.5 10.812 1 96 30 ALA B C 1
ATOM 2117 O O . ALA B 1 30 ? 7.5 -23.062 11.07 1 96 30 ALA B O 1
ATOM 2118 N N . LEU B 1 31 ? 6.137 -24.25 9.828 1 95.88 31 LEU B N 1
ATOM 2119 C CA . LEU B 1 31 ? 7.199 -24.672 8.922 1 95.88 31 LEU B CA 1
ATOM 2120 C C . LEU B 1 31 ? 7.723 -23.5 8.109 1 95.88 31 LEU B C 1
ATOM 2122 O O . LEU B 1 31 ? 8.922 -23.406 7.848 1 95.88 31 LEU B O 1
ATOM 2126 N N . ILE B 1 32 ? 6.84 -22.641 7.715 1 92.38 32 ILE B N 1
ATOM 2127 C CA . ILE B 1 32 ? 7.25 -21.438 6.984 1 92.38 32 ILE B CA 1
ATOM 2128 C C . ILE B 1 32 ? 8.156 -20.578 7.863 1 92.38 32 ILE B C 1
ATOM 2130 O O . ILE B 1 32 ? 9.164 -20.047 7.398 1 92.38 32 ILE B O 1
ATOM 2134 N N . GLU B 1 33 ? 7.785 -20.5 9.062 1 92.25 33 GLU B N 1
ATOM 2135 C CA . GLU B 1 33 ? 8.57 -19.719 10.016 1 92.25 33 GLU B CA 1
ATOM 2136 C C . GLU B 1 33 ? 9.938 -20.344 10.258 1 92.25 33 GLU B C 1
ATOM 2138 O O . GLU B 1 33 ? 10.938 -19.641 10.406 1 92.25 33 GLU B O 1
ATOM 2143 N N . ASP B 1 34 ? 10 -21.625 10.195 1 92.06 34 ASP B N 1
ATOM 2144 C CA . ASP B 1 34 ? 11.203 -22.375 10.562 1 92.06 34 ASP B CA 1
ATOM 2145 C C . ASP B 1 34 ? 12.172 -22.453 9.383 1 92.06 34 ASP B C 1
ATOM 2147 O O . ASP B 1 34 ? 13.383 -22.609 9.586 1 92.06 34 ASP B O 1
ATOM 2151 N N . ASN B 1 35 ? 11.656 -22.422 8.234 1 88 35 ASN B N 1
ATOM 2152 C CA . ASN B 1 35 ? 12.484 -22.688 7.066 1 88 35 ASN B CA 1
ATOM 2153 C C . ASN B 1 35 ? 12.945 -21.375 6.41 1 88 35 ASN B C 1
ATOM 2155 O O . ASN B 1 35 ? 12.352 -20.328 6.637 1 88 35 ASN B O 1
ATOM 2159 N N . ASP B 1 36 ? 14 -21.547 5.668 1 81.88 36 ASP B N 1
ATOM 2160 C CA . ASP B 1 36 ? 14.445 -20.422 4.848 1 81.88 36 ASP B CA 1
ATOM 2161 C C . ASP B 1 36 ? 13.391 -20.047 3.807 1 81.88 36 ASP B C 1
ATOM 2163 O O . ASP B 1 36 ? 12.695 -20.922 3.285 1 81.88 36 ASP B O 1
ATOM 2167 N N . PRO B 1 37 ? 13.242 -18.734 3.48 1 71.88 37 PRO B N 1
ATOM 2168 C CA . PRO B 1 37 ? 12.203 -18.25 2.566 1 71.88 37 PRO B CA 1
ATOM 2169 C C . PRO B 1 37 ? 12.273 -18.922 1.193 1 71.88 37 PRO B C 1
ATOM 2171 O O . PRO B 1 37 ? 11.266 -19 0.491 1 71.88 37 PRO B O 1
ATOM 2174 N N . HIS B 1 38 ? 13.336 -19.5 0.812 1 68.44 38 HIS B N 1
ATOM 2175 C CA . HIS B 1 38 ? 13.484 -20.031 -0.534 1 68.44 38 HIS B CA 1
ATOM 2176 C C . HIS B 1 38 ? 13.25 -21.547 -0.549 1 68.44 38 HIS B C 1
ATOM 2178 O O . HIS B 1 38 ? 13.266 -22.172 -1.613 1 68.44 38 HIS B O 1
ATOM 2184 N N . VAL B 1 39 ? 12.898 -22.016 0.62 1 75.44 39 VAL B N 1
ATOM 2185 C CA . VAL B 1 39 ? 12.68 -23.453 0.701 1 75.44 39 VAL B CA 1
ATOM 2186 C C . VAL B 1 39 ? 11.18 -23.75 0.663 1 75.44 39 VAL B C 1
ATOM 2188 O O . VAL B 1 39 ? 10.406 -23.141 1.401 1 75.44 39 VAL B O 1
ATOM 2191 N N . GLU B 1 40 ? 10.836 -24.562 -0.286 1 80.25 40 GLU B N 1
ATOM 2192 C CA . GLU B 1 40 ? 9.438 -24.953 -0.389 1 80.25 40 GLU B CA 1
ATOM 2193 C C . GLU B 1 40 ? 9.078 -25.984 0.672 1 80.25 40 GLU B C 1
ATOM 2195 O O . GLU B 1 40 ? 9.805 -26.969 0.867 1 80.25 40 GLU B O 1
ATOM 2200 N N . VAL B 1 41 ? 8.047 -25.734 1.411 1 90.06 41 VAL B N 1
ATOM 2201 C CA . VAL B 1 41 ? 7.516 -26.656 2.398 1 90.06 41 VAL B CA 1
ATOM 2202 C C . VAL B 1 41 ? 6.656 -27.719 1.703 1 90.06 41 VAL B C 1
ATOM 2204 O O . VAL B 1 41 ? 5.695 -27.391 1.008 1 90.06 41 VAL B O 1
ATOM 2207 N N . SER B 1 42 ? 6.98 -29.031 1.862 1 92.5 42 SER B N 1
ATOM 2208 C CA . SER B 1 42 ? 6.242 -30.094 1.194 1 92.5 42 SER B CA 1
ATOM 2209 C C . SER B 1 42 ? 5.016 -30.5 2 1 92.5 42 SER B C 1
ATOM 2211 O O . SER B 1 42 ? 4.938 -30.234 3.201 1 92.5 42 SER B O 1
ATOM 2213 N N . ILE B 1 43 ? 4.156 -31.141 1.31 1 94.12 43 ILE B N 1
ATOM 2214 C CA . ILE B 1 43 ? 2.967 -31.672 1.968 1 94.12 43 ILE B CA 1
ATOM 2215 C C . ILE B 1 43 ? 3.369 -32.719 3 1 94.12 43 ILE B C 1
ATOM 221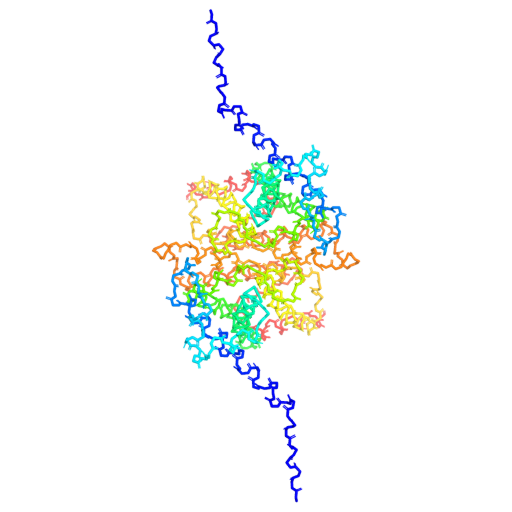7 O O . ILE B 1 43 ? 2.762 -32.812 4.066 1 94.12 43 ILE B O 1
ATOM 2221 N N . GLN B 1 44 ? 4.355 -33.469 2.703 1 94.69 44 GLN B N 1
ATOM 2222 C CA . GLN B 1 44 ? 4.852 -34.5 3.637 1 94.69 44 GLN B CA 1
ATOM 2223 C C . GLN B 1 44 ? 5.34 -33.844 4.93 1 94.69 44 GLN B C 1
ATOM 2225 O O . GLN B 1 44 ? 5.023 -34.312 6.023 1 94.69 44 GLN B O 1
ATOM 2230 N N . GLN B 1 45 ? 6.086 -32.812 4.816 1 96.12 45 GLN B N 1
ATOM 2231 C CA . GLN B 1 45 ? 6.582 -32.094 5.988 1 96.12 45 GLN B CA 1
ATOM 2232 C C . GLN B 1 45 ? 5.434 -31.531 6.816 1 96.12 45 GLN B C 1
ATOM 2234 O O . GLN B 1 45 ? 5.469 -31.578 8.047 1 96.12 45 GLN B O 1
ATOM 2239 N N . ILE B 1 46 ? 4.445 -30.984 6.156 1 97.19 46 ILE B N 1
ATOM 2240 C CA . ILE B 1 46 ? 3.281 -30.406 6.828 1 97.19 46 ILE B CA 1
ATOM 2241 C C . ILE B 1 46 ? 2.533 -31.516 7.578 1 97.19 46 ILE B C 1
ATOM 2243 O O . ILE B 1 46 ? 2.154 -31.328 8.742 1 97.19 46 ILE B O 1
ATOM 2247 N N . ALA B 1 47 ? 2.338 -32.656 6.902 1 96.94 47 ALA B N 1
ATOM 2248 C CA . ALA B 1 47 ? 1.66 -33.781 7.523 1 96.94 47 ALA B CA 1
ATOM 2249 C C . ALA B 1 47 ? 2.398 -34.25 8.773 1 96.94 47 ALA B C 1
ATOM 2251 O O . ALA B 1 47 ? 1.786 -34.438 9.828 1 96.94 47 ALA B O 1
ATOM 2252 N N . GLU B 1 48 ? 3.699 -34.375 8.68 1 97.38 48 GLU B N 1
ATOM 2253 C CA . GLU B 1 48 ? 4.531 -34.812 9.797 1 97.38 48 GLU B CA 1
ATOM 2254 C C . GLU B 1 48 ? 4.445 -33.844 10.969 1 97.38 48 GLU B C 1
ATOM 2256 O O . GLU B 1 48 ? 4.258 -34.25 12.117 1 97.38 48 GLU B O 1
ATOM 2261 N N . ARG B 1 49 ? 4.551 -32.562 10.672 1 96.94 49 ARG B N 1
ATOM 2262 C CA . ARG B 1 49 ? 4.48 -31.531 11.711 1 96.94 49 ARG B CA 1
ATOM 2263 C C . ARG B 1 49 ? 3.105 -31.5 12.359 1 96.94 49 ARG B C 1
ATOM 2265 O O . ARG B 1 49 ? 2.986 -31.25 13.562 1 96.94 49 ARG B O 1
ATOM 2272 N N . ALA B 1 50 ? 2.088 -31.797 11.578 1 96.94 50 ALA B N 1
ATOM 2273 C CA . ALA B 1 50 ? 0.712 -31.766 12.062 1 96.94 50 ALA B CA 1
ATOM 2274 C C . ALA B 1 50 ? 0.375 -33.062 12.812 1 96.94 50 ALA B C 1
ATOM 2276 O O . ALA B 1 50 ? -0.661 -33.125 13.477 1 96.94 50 ALA B O 1
ATOM 2277 N N . GLY B 1 51 ? 1.228 -34.031 12.68 1 96.81 51 GLY B N 1
ATOM 2278 C CA . GLY B 1 51 ? 0.947 -35.344 13.289 1 96.81 51 GLY B CA 1
ATOM 2279 C C . GLY B 1 51 ? -0.171 -36.094 12.594 1 96.81 51 GLY B C 1
ATOM 2280 O O . GLY B 1 51 ? -0.975 -36.75 13.242 1 96.81 51 GLY B O 1
ATOM 2281 N N . LEU B 1 52 ? -0.307 -35.875 11.367 1 96.5 52 LEU B N 1
ATOM 2282 C CA . LEU B 1 52 ? -1.35 -36.5 10.57 1 96.5 52 LEU B CA 1
ATOM 2283 C C . LEU B 1 52 ? -0.742 -37.312 9.438 1 96.5 52 LEU B C 1
ATOM 2285 O O . LEU B 1 52 ? 0.405 -37.094 9.047 1 96.5 52 LEU B O 1
ATOM 2289 N N . ALA B 1 53 ? -1.56 -38.312 8.945 1 94.81 53 ALA B N 1
ATOM 2290 C CA . ALA B 1 53 ? -1.184 -39 7.719 1 94.81 53 ALA B CA 1
ATOM 2291 C C . ALA B 1 53 ? -1.327 -38.094 6.504 1 94.81 53 ALA B C 1
ATOM 2293 O O . ALA B 1 53 ? -2.213 -37.219 6.465 1 94.81 53 ALA B O 1
ATOM 2294 N N . ARG B 1 54 ? -0.427 -38.312 5.555 1 93.88 54 ARG B N 1
ATOM 2295 C CA . ARG B 1 54 ? -0.45 -37.531 4.328 1 93.88 54 ARG B CA 1
ATOM 2296 C C . ARG B 1 54 ? -1.818 -37.594 3.658 1 93.88 54 ARG B C 1
ATOM 2298 O O . ARG B 1 54 ? -2.305 -36.594 3.123 1 93.88 54 ARG B O 1
ATOM 2305 N N . SER B 1 55 ? -2.463 -38.75 3.709 1 93.81 55 SER B N 1
ATOM 2306 C CA . SER B 1 55 ? -3.756 -38.969 3.061 1 93.81 55 SER B CA 1
ATOM 2307 C C . SER B 1 55 ? -4.832 -38.094 3.691 1 93.81 55 SER B C 1
ATOM 2309 O O . SER B 1 55 ? -5.754 -37.625 3.01 1 93.81 55 SER B O 1
ATOM 2311 N N . VAL B 1 56 ? -4.707 -37.844 4.949 1 93.31 56 VAL B N 1
ATOM 2312 C CA . VAL B 1 56 ? -5.652 -37 5.664 1 93.31 56 VAL B CA 1
ATOM 2313 C C . VAL B 1 56 ? -5.512 -35.531 5.184 1 93.31 56 VAL B C 1
ATOM 2315 O O . VAL B 1 56 ? -6.512 -34.844 4.977 1 93.31 56 VAL B O 1
ATOM 2318 N N . VAL B 1 57 ? -4.262 -35.031 4.965 1 94.56 57 VAL B N 1
ATOM 2319 C CA . VAL B 1 57 ? -4.012 -33.688 4.504 1 94.56 57 VAL B CA 1
ATOM 2320 C C . VAL B 1 57 ? -4.602 -33.5 3.107 1 94.56 57 VAL B C 1
ATOM 2322 O O . VAL B 1 57 ? -5.25 -32.469 2.832 1 94.56 57 VAL B O 1
ATOM 2325 N N . TYR B 1 58 ? -4.539 -34.531 2.303 1 92 58 TYR B N 1
ATOM 2326 C CA . TYR B 1 58 ? -4.992 -34.469 0.917 1 92 58 TYR B CA 1
ATOM 2327 C C . TYR B 1 58 ? -6.512 -34.375 0.841 1 92 58 TYR B C 1
ATOM 2329 O O . TYR B 1 58 ? -7.062 -33.812 -0.111 1 92 58 TYR B O 1
ATOM 2337 N N . ARG B 1 59 ? -7.145 -34.906 1.839 1 93.25 59 ARG B N 1
ATOM 2338 C CA . ARG B 1 59 ? -8.602 -34.875 1.851 1 93.25 59 ARG B CA 1
ATOM 2339 C C . ARG B 1 59 ? -9.141 -33.531 2.27 1 93.25 59 ARG B C 1
ATOM 2341 O O . ARG B 1 59 ? -10.305 -33.188 2.027 1 93.25 59 ARG B O 1
ATOM 2348 N N . GLN B 1 60 ? -8.242 -32.75 2.889 1 94.19 60 GLN B N 1
ATOM 2349 C CA . GLN B 1 60 ? -8.703 -31.484 3.471 1 94.19 60 GLN B CA 1
ATOM 2350 C C . GLN B 1 60 ? -8.648 -30.359 2.447 1 94.19 60 GLN B C 1
ATOM 2352 O O . GLN B 1 60 ? -9.32 -29.344 2.605 1 94.19 60 GLN B O 1
ATOM 2357 N N . PHE B 1 61 ? -7.855 -30.5 1.411 1 92.69 61 PHE B N 1
ATOM 2358 C CA . PHE B 1 61 ? -7.656 -29.453 0.418 1 92.69 61 PHE B CA 1
ATOM 2359 C C . PHE B 1 61 ? -7.723 -30.031 -0.993 1 92.69 61 PHE B C 1
ATOM 2361 O O . PHE B 1 61 ? -7.375 -31.188 -1.217 1 92.69 61 PHE B O 1
ATOM 2368 N N . ASP B 1 62 ? -8.094 -29.219 -1.937 1 89.62 62 ASP B N 1
ATOM 2369 C CA . ASP B 1 62 ? -8.297 -29.656 -3.312 1 89.62 62 ASP B CA 1
ATOM 2370 C C . ASP B 1 62 ? -6.961 -29.922 -4.004 1 89.62 62 ASP B C 1
ATOM 2372 O O . ASP B 1 62 ? -6.84 -30.859 -4.797 1 89.62 62 ASP B O 1
ATOM 2376 N N . ASN B 1 63 ? -6.016 -29.047 -3.836 1 88.81 63 ASN B N 1
ATOM 2377 C CA . ASN B 1 63 ? -4.668 -29.109 -4.395 1 88.81 63 ASN B CA 1
ATOM 2378 C C . ASN B 1 63 ? -3.699 -28.203 -3.639 1 88.81 63 ASN B C 1
ATOM 2380 O O . ASN B 1 63 ? -4.082 -27.562 -2.664 1 88.81 63 ASN B O 1
ATOM 2384 N N . ARG B 1 64 ? -2.512 -28.203 -4.074 1 87.12 64 ARG B N 1
ATOM 2385 C CA . ARG B 1 64 ? -1.474 -27.406 -3.414 1 87.12 64 ARG B CA 1
ATOM 2386 C C . ARG B 1 64 ? -1.825 -25.922 -3.418 1 87.12 64 ARG B C 1
ATOM 2388 O O . ARG B 1 64 ? -1.614 -25.234 -2.422 1 87.12 64 ARG B O 1
ATOM 2395 N 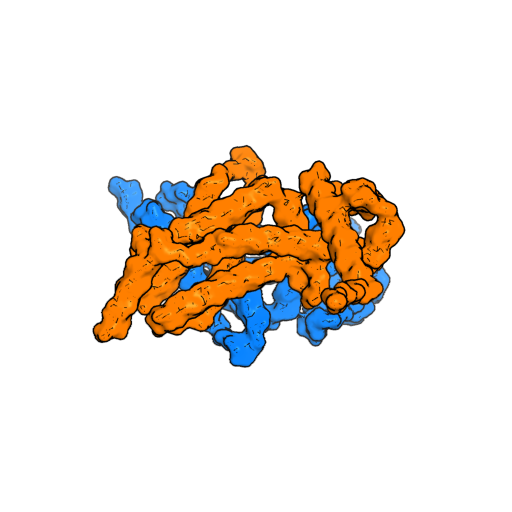N . ASP B 1 65 ? -2.398 -25.453 -4.469 1 81.31 65 ASP B N 1
ATOM 2396 C CA . ASP B 1 65 ? -2.773 -24.031 -4.562 1 81.31 65 ASP B CA 1
ATOM 2397 C C . ASP B 1 65 ? -3.854 -23.688 -3.543 1 81.31 65 ASP B C 1
ATOM 2399 O O . ASP B 1 65 ? -3.83 -22.609 -2.957 1 81.31 65 ASP B O 1
ATOM 2403 N N . ASP B 1 66 ? -4.711 -24.562 -3.434 1 85.75 66 ASP B N 1
ATOM 2404 C CA . ASP B 1 66 ? -5.762 -24.375 -2.439 1 85.75 66 ASP B CA 1
ATOM 2405 C C . ASP B 1 66 ? -5.184 -24.328 -1.028 1 85.75 66 ASP B C 1
ATOM 2407 O O . ASP B 1 66 ? -5.531 -23.453 -0.238 1 85.75 66 ASP B O 1
ATOM 2411 N N . LEU B 1 67 ? -4.324 -25.25 -0.721 1 90.75 67 LEU B N 1
ATOM 2412 C CA . LEU B 1 67 ? -3.672 -25.266 0.583 1 90.75 67 LEU B CA 1
ATOM 2413 C C . LEU B 1 67 ? -2.912 -23.953 0.816 1 90.75 67 LEU B C 1
ATOM 2415 O O . LEU B 1 67 ? -3.07 -23.328 1.861 1 90.75 67 LEU B O 1
ATOM 2419 N N . ASP B 1 68 ? -2.17 -23.516 -0.11 1 86.44 68 ASP B N 1
ATOM 2420 C CA . ASP B 1 68 ? -1.37 -22.312 0.015 1 86.44 68 ASP B CA 1
ATOM 2421 C C . ASP B 1 68 ? -2.258 -21.078 0.229 1 86.44 68 ASP B C 1
ATOM 2423 O O . ASP B 1 68 ? -1.932 -20.203 1.03 1 86.44 68 ASP B O 1
ATOM 2427 N N . SER B 1 69 ? -3.32 -21.062 -0.541 1 86.38 69 SER B N 1
ATOM 2428 C CA . SER B 1 69 ? -4.25 -19.953 -0.392 1 86.38 69 SER B CA 1
ATOM 2429 C C . SER B 1 69 ? -4.852 -19.906 1.009 1 86.38 69 SER B C 1
ATOM 2431 O O . SER B 1 69 ? -5.008 -18.844 1.596 1 86.38 69 SER B O 1
ATOM 2433 N N . ARG B 1 70 ? -5.109 -21.047 1.519 1 89.44 70 ARG B N 1
ATOM 2434 C CA . ARG B 1 70 ? -5.695 -21.141 2.854 1 89.44 70 ARG B CA 1
ATOM 2435 C C . ARG B 1 70 ? -4.664 -20.781 3.924 1 89.44 70 ARG B C 1
ATOM 2437 O O . ARG B 1 70 ? -5.008 -20.219 4.965 1 89.44 70 ARG B O 1
ATOM 2444 N N . VAL B 1 71 ? -3.459 -21.141 3.721 1 90.94 71 VAL B N 1
ATOM 2445 C CA . VAL B 1 71 ? -2.383 -20.766 4.629 1 90.94 71 VAL B CA 1
ATOM 2446 C C . VAL B 1 71 ? -2.256 -19.234 4.664 1 90.94 71 VAL B C 1
ATOM 2448 O O . VAL B 1 71 ? -2.168 -18.641 5.742 1 90.94 71 VAL B O 1
ATOM 2451 N N . ARG B 1 72 ? -2.289 -18.609 3.557 1 87.88 72 ARG B N 1
ATOM 2452 C CA . ARG B 1 72 ? -2.215 -17.156 3.482 1 87.88 72 ARG B CA 1
ATOM 2453 C C . ARG B 1 72 ? -3.395 -16.516 4.203 1 87.88 72 ARG B C 1
ATOM 2455 O O . ARG B 1 72 ? -3.223 -15.523 4.926 1 87.88 72 ARG B O 1
ATOM 2462 N N . GLU B 1 73 ? -4.523 -17.094 3.975 1 86.88 73 GLU B N 1
ATOM 2463 C CA . GLU B 1 73 ? -5.715 -16.594 4.664 1 86.88 73 GLU B CA 1
ATOM 2464 C C . GLU B 1 73 ? -5.562 -16.719 6.18 1 86.88 73 GLU B C 1
ATOM 2466 O O . GLU B 1 73 ? -5.934 -15.797 6.918 1 86.88 73 GLU B O 1
ATOM 2471 N N . TYR B 1 74 ? -5.066 -17.797 6.566 1 89.62 74 TYR B N 1
ATOM 2472 C CA . TYR B 1 74 ? -4.852 -18.062 7.984 1 89.62 74 TYR B CA 1
ATOM 2473 C C . TYR B 1 74 ? -3.877 -17.062 8.586 1 89.62 74 TYR B C 1
ATOM 2475 O O . TYR B 1 74 ? -4.121 -16.516 9.664 1 89.62 74 TYR B O 1
ATOM 2483 N N . ILE B 1 75 ? -2.807 -16.766 7.945 1 89.75 75 ILE B N 1
ATOM 2484 C CA . ILE B 1 75 ? -1.807 -15.805 8.383 1 89.75 75 ILE B CA 1
ATOM 2485 C C . ILE B 1 75 ? -2.441 -14.414 8.477 1 89.75 75 ILE B C 1
ATOM 2487 O O . ILE B 1 75 ? -2.27 -13.719 9.484 1 89.75 75 ILE B O 1
ATOM 2491 N N . LEU B 1 76 ? -3.18 -14.062 7.461 1 86.19 76 LEU B N 1
ATOM 2492 C CA . LEU B 1 76 ? -3.824 -12.758 7.398 1 86.19 76 LEU B CA 1
ATOM 2493 C C . LEU B 1 76 ? -4.812 -12.578 8.547 1 86.19 76 LEU B C 1
ATOM 2495 O O . LEU B 1 76 ? -4.863 -11.516 9.164 1 86.19 76 LEU B O 1
ATOM 2499 N N . GLU B 1 77 ? -5.547 -13.602 8.758 1 87.56 77 GLU B N 1
ATOM 2500 C CA . GLU B 1 77 ? -6.543 -13.539 9.82 1 87.56 77 GLU B CA 1
ATOM 2501 C C . GLU B 1 77 ? -5.887 -13.305 11.18 1 87.56 77 GLU B C 1
ATOM 2503 O O . GLU B 1 77 ? -6.395 -12.531 11.992 1 87.56 77 GLU B O 1
ATOM 2508 N N . LYS B 1 78 ? -4.797 -13.93 11.391 1 87.81 78 LYS B N 1
ATOM 2509 C CA . LYS B 1 78 ? -4.074 -13.75 12.648 1 87.81 78 LYS B CA 1
ATOM 2510 C C . LYS B 1 78 ? -3.498 -12.344 12.75 1 87.81 78 LYS B C 1
ATOM 2512 O O . LYS B 1 78 ? -3.57 -11.711 13.805 1 87.81 78 LYS B O 1
ATOM 2517 N N . TYR B 1 79 ? -2.982 -11.836 11.703 1 87.38 79 TYR B N 1
ATOM 2518 C CA . TYR B 1 79 ? -2.422 -10.484 11.656 1 87.38 79 TYR B CA 1
ATOM 2519 C C . TYR B 1 79 ? -3.5 -9.438 11.898 1 87.38 79 TYR B C 1
ATOM 2521 O O . TYR B 1 79 ? -3.328 -8.547 12.734 1 87.38 79 TYR B O 1
ATOM 2529 N N . VAL B 1 80 ? -4.621 -9.578 11.188 1 87.5 80 VAL B N 1
ATOM 2530 C CA . VAL B 1 80 ? -5.711 -8.609 11.258 1 87.5 80 VAL B CA 1
ATOM 2531 C C . VAL B 1 80 ? -6.312 -8.609 12.664 1 87.5 80 VAL B C 1
ATOM 2533 O O . VAL B 1 80 ? -6.629 -7.555 13.211 1 87.5 80 VAL B O 1
ATOM 2536 N N . ALA B 1 81 ? -6.418 -9.766 13.234 1 88.38 81 ALA B N 1
ATOM 2537 C CA . ALA B 1 81 ? -6.984 -9.875 14.578 1 88.38 81 ALA B CA 1
ATOM 2538 C C . ALA B 1 81 ? -6.129 -9.141 15.594 1 88.38 81 ALA B C 1
ATOM 2540 O O . ALA B 1 81 ? -6.652 -8.477 16.5 1 88.38 81 ALA B O 1
ATOM 2541 N N . GLU B 1 82 ? -4.828 -9.203 15.477 1 89.62 82 GLU B N 1
ATOM 2542 C CA . GLU B 1 82 ? -3.918 -8.523 16.391 1 89.62 82 GLU B CA 1
ATOM 2543 C C . GLU B 1 82 ? -4.035 -7.008 16.25 1 89.62 82 GLU B C 1
ATOM 2545 O O . GLU B 1 82 ? -4.027 -6.289 17.25 1 89.62 82 GLU B O 1
ATOM 2550 N N . VAL B 1 83 ? -4.152 -6.539 15.062 1 89.06 83 VAL B N 1
ATOM 2551 C CA . VAL B 1 83 ? -4.234 -5.102 14.82 1 89.06 83 VAL B CA 1
ATOM 2552 C C . VAL B 1 83 ? -5.586 -4.574 15.297 1 89.06 83 VAL B C 1
ATOM 2554 O O . VAL B 1 83 ? -5.656 -3.535 15.953 1 89.06 83 VAL B O 1
ATOM 2557 N N . GLU B 1 84 ? -6.605 -5.332 14.969 1 86.38 84 GLU B N 1
ATOM 2558 C CA . GLU B 1 84 ? -7.957 -4.922 15.352 1 86.38 84 GLU B CA 1
ATOM 2559 C C . GLU B 1 84 ? -8.102 -4.855 16.859 1 86.38 84 GLU B C 1
ATOM 2561 O O . GLU B 1 84 ? -8.844 -4.012 17.391 1 86.38 84 GLU B O 1
ATOM 2566 N N . ALA B 1 85 ? -7.43 -5.703 17.578 1 88.62 85 ALA B N 1
ATOM 2567 C CA . ALA B 1 85 ? -7.531 -5.793 19.031 1 88.62 85 ALA B CA 1
ATOM 2568 C C . ALA B 1 85 ? -7.043 -4.508 19.703 1 88.62 85 ALA B C 1
ATOM 2570 O O . ALA B 1 85 ? -7.48 -4.164 20.797 1 88.62 85 ALA B O 1
ATOM 2571 N N . VAL B 1 86 ? -6.219 -3.762 19.031 1 88.81 86 VAL B N 1
ATOM 2572 C CA . VAL B 1 86 ? -5.648 -2.574 19.656 1 88.81 86 VAL B CA 1
ATOM 2573 C C . VAL B 1 86 ? -6.305 -1.32 19.078 1 88.81 86 VAL B C 1
ATOM 2575 O O . VAL B 1 86 ? -6.066 -0.211 19.562 1 88.81 86 VAL B O 1
ATOM 2578 N N . LEU B 1 87 ? -7.07 -1.49 18.031 1 86.31 87 LEU B N 1
ATOM 2579 C CA . LEU B 1 87 ? -7.793 -0.366 17.438 1 86.31 87 LEU B CA 1
ATOM 2580 C C . LEU B 1 87 ? -9.086 -0.094 18.203 1 86.31 87 LEU B C 1
ATOM 2582 O O . LEU B 1 87 ? -10.18 -0.268 17.656 1 86.31 87 LEU B O 1
ATOM 2586 N N . VAL B 1 88 ? -8.953 0.291 19.422 1 85.06 88 VAL B N 1
ATOM 2587 C CA . VAL B 1 88 ? -10.086 0.593 20.312 1 85.06 88 VAL B CA 1
ATOM 2588 C C . VAL B 1 88 ? -10.047 2.066 20.703 1 85.06 88 VAL B C 1
ATOM 2590 O O . VAL B 1 88 ? -9 2.588 21.094 1 85.06 88 VAL B O 1
ATOM 2593 N N . LEU B 1 89 ? -11.234 2.656 20.422 1 83.75 89 LEU B N 1
ATOM 2594 C CA . LEU B 1 89 ? -11.328 4.043 20.859 1 83.75 89 LEU B CA 1
ATOM 2595 C C . LEU B 1 89 ? -11.438 4.125 22.391 1 83.75 89 LEU B C 1
ATOM 2597 O O . LEU B 1 89 ? -12.391 3.611 22.969 1 83.75 89 LEU B O 1
ATOM 2601 N N . ASP B 1 90 ? -10.438 4.605 23.016 1 88.62 90 ASP B N 1
ATOM 2602 C CA . ASP B 1 90 ? -10.367 4.852 24.453 1 88.62 90 ASP B CA 1
ATOM 2603 C C . ASP B 1 90 ? -10.469 6.344 24.766 1 88.62 90 ASP B C 1
ATOM 2605 O O . ASP B 1 90 ? -9.57 7.117 24.406 1 88.62 90 ASP B O 1
ATOM 2609 N N . PRO B 1 91 ? -11.539 6.793 25.453 1 90.88 91 PRO B N 1
ATOM 2610 C CA . PRO B 1 91 ? -11.75 8.219 25.719 1 90.88 91 PRO B CA 1
ATOM 2611 C C . PRO B 1 91 ? -10.617 8.836 26.531 1 90.88 91 PRO B C 1
ATOM 2613 O O . PRO B 1 91 ? -10.406 10.055 26.484 1 90.88 91 PRO B O 1
ATOM 2616 N N . ALA B 1 92 ? -9.867 8.008 27.25 1 94.25 92 ALA B N 1
ATOM 2617 C CA . ALA B 1 92 ? -8.82 8.508 28.141 1 94.25 92 ALA B CA 1
ATOM 2618 C C . ALA B 1 92 ? -7.504 8.68 27.391 1 94.25 92 ALA B C 1
ATOM 2620 O O . ALA B 1 92 ? -6.578 9.32 27.891 1 94.25 92 ALA B O 1
ATOM 2621 N N . LYS B 1 93 ? -7.461 8.195 26.203 1 94.88 93 LYS B N 1
ATOM 2622 C CA . LYS B 1 93 ? -6.234 8.273 25.406 1 94.88 93 LYS B CA 1
ATOM 2623 C C . LYS B 1 93 ? -6.332 9.359 24.344 1 94.88 93 LYS B C 1
ATOM 2625 O O . LYS B 1 93 ? -7.434 9.781 23.969 1 94.88 93 LYS B O 1
ATOM 2630 N N . THR B 1 94 ? -5.125 9.828 24 1 94.69 94 THR B N 1
ATOM 2631 C CA . THR B 1 94 ? -5.07 10.68 22.812 1 94.69 94 THR B CA 1
ATOM 2632 C C . THR B 1 94 ? -5.148 9.844 21.531 1 94.69 94 THR B C 1
ATOM 2634 O O . THR B 1 94 ? -4.852 8.648 21.547 1 94.69 94 THR B O 1
ATOM 2637 N N . LEU B 1 95 ? -5.582 10.508 20.5 1 91.88 95 LEU B N 1
ATOM 2638 C CA . LEU B 1 95 ? -5.598 9.82 19.219 1 91.88 95 LEU B CA 1
ATOM 2639 C C . LEU B 1 95 ? -4.195 9.352 18.828 1 91.88 95 LEU B C 1
ATOM 2641 O O . LEU B 1 95 ? -4.027 8.258 18.297 1 91.88 95 LEU B O 1
ATOM 2645 N N . GLU B 1 96 ? -3.227 10.102 19.094 1 93.94 96 GLU B N 1
ATOM 2646 C CA . GLU B 1 96 ? -1.848 9.734 18.781 1 93.94 96 GLU B CA 1
ATOM 2647 C C . GLU B 1 96 ? -1.434 8.469 19.531 1 93.94 96 GLU B C 1
ATOM 2649 O O . GLU B 1 96 ? -0.732 7.621 18.969 1 93.94 96 GLU B O 1
ATOM 2654 N N . GLN B 1 97 ? -1.814 8.375 20.797 1 95 97 GLN B N 1
ATOM 2655 C CA . GLN B 1 97 ? -1.506 7.184 21.578 1 95 97 GLN B CA 1
ATOM 2656 C C . GLN B 1 97 ? -2.145 5.945 20.953 1 95 97 GLN B C 1
ATOM 2658 O O . GLN B 1 97 ? -1.513 4.887 20.875 1 95 97 GLN B O 1
ATOM 2663 N N . ILE B 1 98 ? -3.361 6.113 20.547 1 93.56 98 ILE B N 1
ATOM 2664 C CA . ILE B 1 98 ? -4.09 5.004 19.938 1 93.56 98 ILE B CA 1
ATOM 2665 C C . ILE B 1 98 ? -3.404 4.59 18.641 1 93.56 98 ILE B C 1
ATOM 2667 O O . ILE B 1 98 ? -3.162 3.4 18.406 1 93.56 98 ILE B O 1
ATOM 2671 N N . ILE B 1 99 ? -3.041 5.562 17.812 1 95.5 99 ILE B N 1
ATOM 2672 C CA . ILE B 1 99 ? -2.342 5.293 16.562 1 95.5 99 ILE B CA 1
ATOM 2673 C C . ILE B 1 99 ? -1.009 4.609 16.859 1 95.5 99 ILE B C 1
ATOM 2675 O O . ILE B 1 99 ? -0.662 3.615 16.219 1 95.5 99 ILE B O 1
ATOM 2679 N N . PHE B 1 100 ? -0.323 5.105 17.828 1 96.94 100 PHE B N 1
ATOM 2680 C CA . PHE B 1 100 ? 0.999 4.574 18.141 1 96.94 100 PHE B CA 1
ATOM 2681 C C . PHE B 1 100 ? 0.907 3.119 18.578 1 96.94 100 PHE B C 1
ATOM 2683 O O . PHE B 1 100 ? 1.722 2.289 18.172 1 96.94 100 PHE B O 1
ATOM 2690 N N . GLU B 1 101 ? -0.012 2.771 19.391 1 95.75 101 GLU B N 1
ATOM 2691 C CA . GLU B 1 101 ? -0.196 1.396 19.844 1 95.75 101 GLU B CA 1
ATOM 2692 C C . GLU B 1 101 ? -0.481 0.463 18.672 1 95.75 101 GLU B C 1
ATOM 2694 O O . GLU B 1 101 ? 0.046 -0.649 18.609 1 95.75 101 GLU B O 1
ATOM 2699 N N . ALA B 1 102 ? -1.304 0.923 17.797 1 95.31 102 ALA B N 1
ATOM 2700 C CA . ALA B 1 102 ? -1.597 0.137 16.594 1 95.31 102 ALA B CA 1
ATOM 2701 C C . ALA B 1 102 ? -0.343 -0.06 15.75 1 95.31 102 ALA B C 1
ATOM 2703 O O . ALA B 1 102 ? -0.046 -1.177 15.32 1 95.31 102 ALA B O 1
ATOM 2704 N N . MET B 1 103 ? 0.456 1.041 15.57 1 97.88 103 MET B N 1
ATOM 2705 C CA . MET B 1 103 ? 1.655 0.966 14.734 1 97.88 103 MET B CA 1
ATOM 2706 C C . MET B 1 103 ? 2.715 0.086 15.391 1 97.88 103 MET B C 1
ATOM 2708 O O . MET B 1 103 ? 3.412 -0.665 14.703 1 97.88 103 MET B O 1
ATOM 2712 N N . ARG B 1 104 ? 2.809 0.208 16.672 1 97.19 104 ARG B N 1
ATOM 2713 C CA . ARG B 1 104 ? 3.734 -0.653 17.391 1 97.19 104 ARG B CA 1
ATOM 2714 C C . ARG B 1 104 ? 3.385 -2.125 17.203 1 97.19 104 ARG B C 1
ATOM 2716 O O . ARG B 1 104 ? 4.273 -2.959 17.016 1 97.19 104 ARG B O 1
ATOM 2723 N N . THR B 1 105 ? 2.127 -2.396 17.281 1 96.25 105 THR B N 1
ATOM 2724 C CA . THR B 1 105 ? 1.653 -3.764 17.094 1 96.25 105 THR B CA 1
ATOM 2725 C C . THR B 1 105 ? 2.002 -4.273 15.703 1 96.25 105 THR B C 1
ATOM 2727 O O . THR B 1 105 ? 2.514 -5.387 15.555 1 96.25 105 THR B O 1
ATOM 2730 N N . VAL B 1 106 ? 1.772 -3.508 14.719 1 95.19 106 VAL B N 1
ATOM 2731 C CA . VAL B 1 106 ? 2.035 -3.877 13.336 1 95.19 106 VAL B CA 1
ATOM 2732 C C . VAL B 1 106 ? 3.529 -4.129 13.141 1 95.19 106 VAL B C 1
ATOM 2734 O O . VAL B 1 106 ? 3.924 -5.16 12.594 1 95.19 106 VAL B O 1
ATOM 2737 N N . VAL B 1 107 ? 4.375 -3.199 13.594 1 96.5 107 VAL B N 1
ATOM 2738 C CA . VAL B 1 107 ? 5.816 -3.283 13.406 1 96.5 107 VAL B CA 1
ATOM 2739 C C . VAL B 1 107 ? 6.371 -4.484 14.172 1 96.5 107 VAL B C 1
ATOM 2741 O O . VAL B 1 107 ? 7.195 -5.234 13.648 1 96.5 107 VAL B O 1
ATOM 2744 N N . HIS B 1 108 ? 5.875 -4.645 15.352 1 95.88 108 HIS B N 1
ATOM 2745 C CA . HIS B 1 108 ? 6.324 -5.773 16.156 1 95.88 108 HIS B CA 1
ATOM 2746 C C . HIS B 1 108 ? 5.992 -7.102 15.484 1 95.88 108 HIS B C 1
ATOM 2748 O O . HIS B 1 108 ? 6.84 -7.992 15.414 1 95.88 108 HIS B O 1
ATOM 2754 N N . TRP B 1 109 ? 4.82 -7.199 15.016 1 94.19 109 TRP B N 1
ATOM 2755 C CA . TRP B 1 109 ? 4.41 -8.43 14.344 1 94.19 109 TRP B CA 1
ATOM 2756 C C . TRP B 1 109 ? 5.258 -8.68 13.102 1 94.19 109 TRP B C 1
ATOM 2758 O O . TRP B 1 109 ? 5.758 -9.789 12.906 1 94.19 109 TRP B O 1
ATOM 2768 N N . ALA B 1 110 ? 5.41 -7.715 12.266 1 92.12 110 ALA B N 1
ATOM 2769 C CA . ALA B 1 110 ? 6.176 -7.84 11.031 1 92.12 110 ALA B CA 1
ATOM 2770 C C . ALA B 1 110 ? 7.629 -8.195 11.32 1 92.12 110 ALA B C 1
ATOM 2772 O O . ALA B 1 110 ? 8.234 -9 10.602 1 92.12 110 ALA B O 1
ATOM 2773 N N . ALA B 1 111 ? 8.172 -7.582 12.359 1 93.19 111 ALA B N 1
ATOM 2774 C CA . ALA B 1 111 ? 9.555 -7.859 12.75 1 93.19 111 ALA B CA 1
ATOM 2775 C C . ALA B 1 111 ? 9.695 -9.273 13.305 1 93.19 111 ALA B C 1
ATOM 2777 O O . ALA B 1 111 ? 10.711 -9.938 13.07 1 93.19 111 ALA B O 1
ATOM 2778 N N . ALA B 1 112 ? 8.703 -9.711 14.008 1 92.81 112 ALA B N 1
ATOM 2779 C CA . ALA B 1 112 ? 8.734 -11.031 14.633 1 92.81 112 ALA B CA 1
ATOM 2780 C C . ALA B 1 112 ? 8.492 -12.125 13.609 1 92.81 112 ALA B C 1
ATOM 2782 O O . ALA B 1 112 ? 8.953 -13.258 13.773 1 92.81 112 ALA B O 1
ATOM 2783 N N . HIS B 1 113 ? 7.785 -11.789 12.523 1 91.69 113 HIS B N 1
ATOM 2784 C CA . HIS B 1 113 ? 7.391 -12.797 11.547 1 91.69 113 HIS B CA 1
ATOM 2785 C C . HIS B 1 113 ? 7.703 -12.344 10.125 1 91.69 113 HIS B C 1
ATOM 2787 O O . HIS B 1 113 ? 6.824 -12.344 9.266 1 91.69 113 HIS B O 1
ATOM 2793 N N . PRO B 1 114 ? 8.953 -12.062 9.82 1 88.44 114 PRO B N 1
ATOM 2794 C CA . PRO B 1 114 ? 9.273 -11.531 8.492 1 88.44 114 PRO B CA 1
ATOM 2795 C C . PRO B 1 114 ? 8.961 -12.516 7.375 1 88.44 114 PRO B C 1
ATOM 2797 O O . PRO B 1 114 ? 8.555 -12.117 6.281 1 88.44 114 PRO B O 1
ATOM 2800 N N . LYS B 1 115 ? 9.078 -13.789 7.637 1 87.38 115 LYS B N 1
ATOM 2801 C CA . LYS B 1 115 ? 8.82 -14.812 6.625 1 87.38 115 LYS B CA 1
ATOM 2802 C C . LYS B 1 115 ? 7.324 -14.961 6.367 1 87.38 115 LYS B C 1
ATOM 2804 O O . LYS B 1 115 ? 6.898 -15.094 5.215 1 87.38 115 LYS B O 1
ATOM 2809 N N . LEU B 1 116 ? 6.574 -14.906 7.453 1 89 116 LEU B N 1
ATOM 2810 C CA . LEU B 1 116 ? 5.125 -14.977 7.285 1 89 116 LEU B CA 1
ATOM 2811 C C . LEU B 1 116 ? 4.605 -13.734 6.57 1 89 116 LEU B C 1
ATOM 2813 O O . LEU B 1 116 ? 3.682 -13.82 5.758 1 89 116 LEU B O 1
ATOM 2817 N N . TYR B 1 117 ? 5.207 -12.609 6.906 1 85.19 117 TYR B N 1
ATOM 2818 C CA . TYR B 1 117 ? 4.82 -11.352 6.27 1 85.19 117 TYR B CA 1
ATOM 2819 C C . TYR B 1 117 ? 5.055 -11.406 4.766 1 85.19 117 TYR B C 1
ATOM 2821 O O . TYR B 1 117 ? 4.168 -11.062 3.98 1 85.19 117 TYR B O 1
ATOM 2829 N N . GLN B 1 118 ? 6.141 -11.953 4.418 1 81 118 GLN B N 1
ATOM 2830 C CA . GLN B 1 118 ? 6.496 -12.055 3.006 1 81 118 GLN B CA 1
ATOM 2831 C C . GLN B 1 118 ? 5.617 -13.078 2.291 1 81 118 GLN B C 1
ATOM 2833 O O . GLN B 1 118 ? 5.188 -12.852 1.158 1 81 118 GLN B O 1
ATOM 2838 N N . TYR B 1 119 ? 5.383 -14.156 2.945 1 83.19 119 TYR B N 1
ATOM 2839 C CA . TYR B 1 119 ? 4.531 -15.195 2.375 1 83.19 119 TYR B CA 1
ATOM 2840 C C . TYR B 1 119 ? 3.113 -14.68 2.164 1 83.19 119 TYR B C 1
ATOM 2842 O O . TYR B 1 119 ? 2.484 -14.977 1.146 1 83.19 119 TYR B O 1
ATOM 2850 N N . GLY B 1 120 ? 2.627 -13.906 3.084 1 79.31 120 GLY B N 1
ATOM 2851 C CA . GLY B 1 120 ? 1.272 -13.383 3.016 1 79.31 120 GLY B CA 1
ATOM 2852 C C . GLY B 1 120 ? 1.094 -12.336 1.934 1 79.31 120 GLY B C 1
ATOM 2853 O O . GLY B 1 120 ? -0.01 -12.156 1.414 1 79.31 120 GLY B O 1
ATOM 2854 N N . GLN B 1 121 ? 2.182 -11.633 1.628 1 75.44 121 GLN B N 1
ATOM 2855 C CA . GLN B 1 121 ? 2.123 -10.594 0.608 1 75.44 121 GLN B CA 1
ATOM 2856 C C . GLN B 1 121 ? 2.053 -11.195 -0.792 1 75.44 121 GLN B C 1
ATOM 2858 O O . GLN B 1 121 ? 1.642 -10.523 -1.742 1 75.44 121 GLN B O 1
ATOM 2863 N N . SER B 1 122 ? 2.385 -12.477 -0.7 1 69.81 122 SER B N 1
ATOM 2864 C CA . SER B 1 122 ? 2.482 -13.117 -2.008 1 69.81 122 SER B CA 1
ATOM 2865 C C . SER B 1 122 ? 1.273 -14.008 -2.283 1 69.81 122 SER B C 1
ATOM 2867 O O . SER B 1 122 ? 0.599 -14.453 -1.352 1 69.81 122 SER B O 1
ATOM 2869 N N . GLY B 1 123 ? 0.806 -14.016 -3.48 1 65.25 123 GLY B N 1
ATOM 2870 C CA . GLY B 1 123 ? -0.15 -15.031 -3.902 1 65.25 123 GLY B CA 1
ATOM 2871 C C . GLY B 1 123 ? -1.592 -14.617 -3.672 1 65.25 123 GLY B C 1
ATOM 2872 O O . GLY B 1 123 ? -1.859 -13.594 -3.043 1 65.25 123 GLY B O 1
ATOM 2873 N N . SER B 1 124 ? -2.502 -15.344 -4.211 1 64 124 SER B N 1
ATOM 2874 C CA . SER B 1 124 ? -3.939 -15.102 -4.121 1 64 124 SER B CA 1
ATOM 2875 C C . SER B 1 124 ? -4.559 -15.875 -2.963 1 64 124 SER B C 1
ATOM 2877 O O . SER B 1 124 ? -3.965 -16.828 -2.457 1 64 124 SER B O 1
ATOM 2879 N N . VAL B 1 125 ? -5.586 -15.25 -2.344 1 58.84 125 VAL B N 1
ATOM 2880 C CA . VAL B 1 125 ? -6.367 -15.922 -1.314 1 58.84 125 VAL B CA 1
ATOM 2881 C C . VAL B 1 125 ? -7.523 -16.688 -1.96 1 58.84 125 VAL B C 1
ATOM 2883 O O . VAL B 1 125 ? -8.078 -16.25 -2.969 1 58.84 125 VAL B O 1
ATOM 2886 N N . HIS B 1 126 ? -7.793 -17.844 -1.464 1 55.06 126 HIS B N 1
ATOM 2887 C CA . HIS B 1 126 ? -8.859 -18.688 -1.972 1 55.06 126 HIS B CA 1
ATOM 2888 C C . HIS B 1 126 ? -10.195 -17.953 -1.989 1 55.06 126 HIS B C 1
ATOM 2890 O O . HIS B 1 126 ? -10.531 -17.25 -1.033 1 55.06 126 HIS B O 1
ATOM 2896 N N . GLY B 1 127 ? -11 -18.219 -3.113 1 51.56 127 GLY B N 1
ATOM 2897 C CA . GLY B 1 127 ? -12.375 -17.75 -3.172 1 51.56 127 GLY B CA 1
ATOM 2898 C C . GLY B 1 127 ? -12.5 -16.297 -3.537 1 51.56 127 GLY B C 1
ATOM 2899 O O . GLY B 1 127 ? -13.609 -15.742 -3.564 1 51.56 127 GLY B O 1
ATOM 2900 N N . HIS B 1 128 ? -11.406 -15.641 -3.541 1 53.5 128 HIS B N 1
ATOM 2901 C CA . HIS B 1 128 ? -11.5 -14.234 -3.926 1 53.5 128 HIS B CA 1
ATOM 2902 C C . HIS B 1 128 ? -11.211 -14.055 -5.41 1 53.5 128 HIS B C 1
ATOM 2904 O O . HIS B 1 128 ? -10.703 -14.969 -6.066 1 53.5 128 HIS B O 1
ATOM 2910 N N . ALA B 1 129 ? -11.867 -13.023 -5.863 1 53 129 ALA B N 1
ATOM 2911 C CA . ALA B 1 129 ? -11.758 -12.758 -7.293 1 53 129 ALA B CA 1
ATOM 2912 C C . ALA B 1 129 ? -10.32 -12.953 -7.777 1 53 129 ALA B C 1
ATOM 2914 O O . ALA B 1 129 ? -9.367 -12.711 -7.027 1 53 129 ALA B O 1
ATOM 2915 N N . ALA B 1 130 ? -10.312 -13.531 -8.891 1 50.31 130 ALA B N 1
ATOM 2916 C CA . ALA B 1 130 ? -9.055 -13.758 -9.609 1 50.31 130 ALA B CA 1
ATOM 2917 C C . ALA B 1 130 ? -8.211 -12.484 -9.648 1 50.31 130 ALA B C 1
ATOM 2919 O O . ALA B 1 130 ? -8.727 -11.398 -9.922 1 50.31 130 ALA B O 1
ATOM 2920 N N . GLY B 1 131 ? -7.211 -12.375 -8.711 1 55.25 131 GLY B N 1
ATOM 2921 C CA . GLY B 1 131 ? -6.324 -11.227 -8.742 1 55.25 131 GLY B CA 1
ATOM 2922 C C . GLY B 1 131 ? -6.137 -10.578 -7.379 1 55.25 131 GLY B C 1
ATOM 2923 O O . GLY B 1 131 ? -5.191 -9.812 -7.176 1 55.25 131 GLY B O 1
ATOM 2924 N N . GLU B 1 132 ? -7.211 -10.875 -6.609 1 63.06 132 GLU B N 1
ATOM 2925 C CA . GLU B 1 132 ? -6.992 -10.266 -5.301 1 63.06 132 GLU B CA 1
ATOM 2926 C C . GLU B 1 132 ? -5.969 -11.055 -4.484 1 63.06 132 GLU B C 1
ATOM 2928 O O . GLU B 1 132 ? -6.074 -12.281 -4.367 1 63.06 132 GLU B O 1
ATOM 2933 N N . THR B 1 133 ? -4.949 -10.336 -4.176 1 66.94 133 THR B N 1
ATOM 2934 C CA . THR B 1 133 ? -3.912 -10.938 -3.344 1 66.94 133 THR B CA 1
ATOM 2935 C C . THR B 1 133 ? -4.32 -10.922 -1.874 1 66.94 133 THR B C 1
ATOM 2937 O O . THR B 1 133 ? -5.254 -10.211 -1.491 1 66.94 133 THR B O 1
ATOM 2940 N N . SER B 1 134 ? -3.787 -11.82 -1.097 1 66 134 SER B N 1
ATOM 2941 C CA . SER B 1 134 ? -3.998 -11.859 0.346 1 66 134 SER B CA 1
ATOM 2942 C C . SER B 1 134 ? -3.762 -10.492 0.98 1 66 134 SER B C 1
ATOM 2944 O O . SER B 1 134 ? -4.516 -10.078 1.863 1 66 134 SER B O 1
ATOM 2946 N N . LEU B 1 135 ? -2.799 -9.844 0.387 1 68.06 135 LEU B N 1
ATOM 2947 C CA . LEU B 1 135 ? -2.457 -8.531 0.912 1 68.06 135 LEU B CA 1
ATOM 2948 C C . LEU B 1 135 ? -3.592 -7.539 0.675 1 68.06 135 LEU B C 1
ATOM 2950 O O . LEU B 1 135 ? -3.963 -6.785 1.578 1 68.06 135 LEU B O 1
ATOM 2954 N N . THR B 1 136 ? -4.18 -7.668 -0.454 1 72.06 136 THR B N 1
ATOM 2955 C CA . THR B 1 136 ? -5.266 -6.758 -0.798 1 72.06 136 THR B CA 1
ATOM 2956 C C . THR B 1 136 ? -6.5 -7.039 0.056 1 72.06 136 THR B C 1
ATOM 2958 O O . THR B 1 136 ? -7.164 -6.109 0.521 1 72.06 136 THR B O 1
ATOM 2961 N N . ILE B 1 137 ? -6.703 -8.281 0.334 1 71.88 137 ILE B N 1
ATOM 2962 C CA . ILE B 1 137 ? -7.867 -8.672 1.121 1 71.88 137 ILE B CA 1
ATOM 2963 C C . ILE B 1 137 ? -7.684 -8.227 2.57 1 71.88 137 ILE B C 1
ATOM 2965 O O . ILE B 1 137 ? -8.602 -7.664 3.174 1 71.88 137 ILE B O 1
ATOM 2969 N N . GLY B 1 138 ? -6.559 -8.523 3.066 1 73.88 138 GLY B N 1
ATOM 2970 C CA . GLY B 1 138 ? -6.262 -8.078 4.418 1 73.88 138 GLY B CA 1
ATOM 2971 C C . GLY B 1 138 ? -6.324 -6.566 4.578 1 73.88 138 GLY B C 1
ATOM 2972 O O . GLY B 1 138 ? -6.887 -6.066 5.551 1 73.88 138 GLY B O 1
ATOM 2973 N N . ARG B 1 139 ? -5.793 -5.91 3.617 1 78.06 139 ARG B N 1
ATOM 2974 C CA . ARG B 1 139 ? -5.844 -4.449 3.598 1 78.06 139 ARG B CA 1
ATOM 2975 C C . ARG B 1 139 ? -7.281 -3.949 3.604 1 78.06 139 ARG B C 1
ATOM 2977 O O . ARG B 1 139 ? -7.617 -3.016 4.34 1 78.06 139 ARG B O 1
ATOM 2984 N N . HIS B 1 140 ? -8.062 -4.613 2.85 1 82.88 140 HIS B N 1
ATOM 2985 C CA . HIS B 1 140 ? -9.461 -4.215 2.764 1 82.88 140 HIS B CA 1
ATOM 2986 C C . HIS B 1 140 ? -10.172 -4.414 4.098 1 82.88 140 HIS B C 1
ATOM 2988 O O . HIS B 1 140 ? -10.953 -3.559 4.523 1 82.88 140 HIS B O 1
ATOM 2994 N N . ARG B 1 141 ? -9.891 -5.473 4.738 1 85.19 141 ARG B N 1
ATOM 2995 C CA . ARG B 1 141 ? -10.547 -5.762 6.012 1 85.19 141 ARG B CA 1
ATOM 2996 C C . ARG B 1 141 ? -10.148 -4.742 7.074 1 85.19 141 ARG B C 1
ATOM 2998 O O . ARG B 1 141 ? -11 -4.223 7.797 1 85.19 141 ARG B O 1
ATOM 3005 N N . VAL B 1 142 ? -8.883 -4.484 7.156 1 89.31 142 VAL B N 1
ATOM 3006 C CA . VAL B 1 142 ? -8.398 -3.516 8.133 1 89.31 142 VAL B CA 1
ATOM 3007 C C . VAL B 1 142 ? -8.953 -2.131 7.812 1 89.31 142 VAL B C 1
ATOM 3009 O O . VAL B 1 142 ? -9.414 -1.42 8.711 1 89.31 142 VAL B O 1
ATOM 3012 N N . ALA B 1 143 ? -8.938 -1.789 6.586 1 92.69 143 ALA B N 1
ATOM 3013 C CA . ALA B 1 143 ? -9.438 -0.486 6.152 1 92.69 143 ALA B CA 1
ATOM 3014 C C . ALA B 1 143 ? -10.914 -0.327 6.484 1 92.69 143 ALA B C 1
ATOM 3016 O O . ALA B 1 143 ? -11.344 0.734 6.941 1 92.69 143 ALA B O 1
ATOM 3017 N N . GLU B 1 144 ? -11.695 -1.388 6.32 1 91 144 GLU B N 1
ATOM 3018 C CA . GLU B 1 144 ? -13.125 -1.326 6.605 1 91 144 GLU B CA 1
ATOM 3019 C C . GLU B 1 144 ? -13.383 -1.166 8.102 1 91 144 GLU B C 1
ATOM 3021 O O . GLU B 1 144 ? -14.281 -0.421 8.508 1 91 144 GLU B O 1
ATOM 3026 N N . THR B 1 145 ? -12.656 -1.891 8.852 1 89.31 145 THR B N 1
ATOM 3027 C CA . THR B 1 145 ? -12.781 -1.747 10.297 1 89.31 145 THR B CA 1
ATOM 3028 C C . THR B 1 145 ? -12.445 -0.323 10.727 1 89.31 145 THR B C 1
ATOM 3030 O O . THR B 1 145 ? -13.18 0.283 11.508 1 89.31 145 THR B O 1
ATOM 3033 N N . LEU B 1 146 ? -11.328 0.18 10.219 1 92.38 146 LEU B N 1
ATOM 3034 C CA . LEU B 1 146 ? -10.922 1.549 10.523 1 92.38 146 LEU B CA 1
ATOM 3035 C C . LEU B 1 146 ? -11.984 2.543 10.062 1 92.38 146 LEU B C 1
ATOM 3037 O O . LEU B 1 146 ? -12.32 3.475 10.797 1 92.38 146 LEU B O 1
ATOM 3041 N N . TRP B 1 147 ? -12.523 2.287 8.914 1 93.56 147 TRP B N 1
ATOM 3042 C CA . TRP B 1 147 ? -13.555 3.166 8.375 1 93.56 147 TRP B CA 1
ATOM 3043 C C . TRP B 1 147 ? -14.789 3.168 9.273 1 93.56 147 TRP B C 1
ATOM 3045 O O . TRP B 1 147 ? -15.344 4.227 9.578 1 93.56 147 TRP B O 1
ATOM 3055 N N . GLU B 1 148 ? -15.211 2.014 9.68 1 91.69 148 GLU B N 1
ATOM 3056 C CA . GLU B 1 148 ? -16.391 1.896 10.523 1 91.69 148 GLU B CA 1
ATOM 3057 C C . GLU B 1 148 ? -16.219 2.662 11.836 1 91.69 148 GLU B C 1
ATOM 3059 O O . GLU B 1 148 ? -17.141 3.359 12.281 1 91.69 148 GLU B O 1
ATOM 3064 N N . LYS B 1 149 ? -15.109 2.516 12.43 1 88.25 149 LYS B N 1
ATOM 3065 C CA . LYS B 1 149 ? -14.828 3.213 13.68 1 88.25 149 LYS B CA 1
ATOM 3066 C C . LYS B 1 149 ? -14.773 4.723 13.469 1 88.25 149 LYS B C 1
ATOM 3068 O O . LYS B 1 149 ? -15.344 5.488 14.25 1 88.25 149 LYS B O 1
ATOM 3073 N N . PHE B 1 150 ? -14.102 5.137 12.453 1 90.31 150 PHE B N 1
ATOM 3074 C CA . PHE B 1 150 ? -13.984 6.551 12.117 1 90.31 150 PHE B CA 1
ATOM 3075 C C . PHE B 1 150 ? -15.344 7.148 11.781 1 90.31 150 PHE B C 1
ATOM 3077 O O . PHE B 1 150 ? -15.688 8.227 12.266 1 90.31 150 PHE B O 1
ATOM 3084 N N . ALA B 1 151 ? -16.078 6.453 10.938 1 91.38 151 ALA B N 1
ATOM 3085 C CA . ALA B 1 151 ? -17.406 6.914 10.523 1 91.38 151 ALA B CA 1
ATOM 3086 C C . ALA B 1 151 ? -18.359 7.004 11.711 1 91.38 151 ALA B C 1
ATOM 3088 O O . ALA B 1 151 ? -19.125 7.961 11.828 1 91.38 151 ALA B O 1
ATOM 3089 N N . ALA B 1 152 ? -18.328 6.043 12.562 1 89.19 152 ALA B N 1
ATOM 3090 C CA . ALA B 1 152 ? -19.188 6.047 13.75 1 89.19 152 ALA B CA 1
ATOM 3091 C C . ALA B 1 152 ? -18.844 7.227 14.656 1 89.19 152 ALA B C 1
ATOM 3093 O O . ALA B 1 152 ? -19.75 7.918 15.141 1 89.19 152 ALA B O 1
ATOM 3094 N N . GLY B 1 153 ? -17.562 7.441 14.883 1 86.88 153 GLY B N 1
ATOM 3095 C CA . GLY B 1 153 ? -17.156 8.57 15.695 1 86.88 153 GLY B CA 1
ATOM 3096 C C . GLY B 1 153 ? -17.562 9.914 15.117 1 86.88 153 GLY B C 1
ATOM 3097 O O . GLY B 1 153 ? -18.047 10.789 15.836 1 86.88 153 GLY B O 1
ATOM 3098 N N . SER B 1 154 ? -17.391 10.086 13.828 1 90.25 154 SER B N 1
ATOM 3099 C CA . SER B 1 154 ? -17.734 11.336 13.148 1 90.25 154 SER B CA 1
ATOM 3100 C C . SER B 1 154 ? -19.234 11.57 13.156 1 90.25 154 SER B C 1
ATOM 3102 O O . SER B 1 154 ? -19.703 12.703 13.281 1 90.25 154 SER B O 1
ATOM 3104 N N . ALA B 1 155 ? -19.922 10.461 13 1 90.19 155 ALA B N 1
ATOM 3105 C CA . ALA B 1 155 ? -21.391 10.555 13.023 1 90.19 155 ALA B CA 1
ATOM 3106 C C . ALA B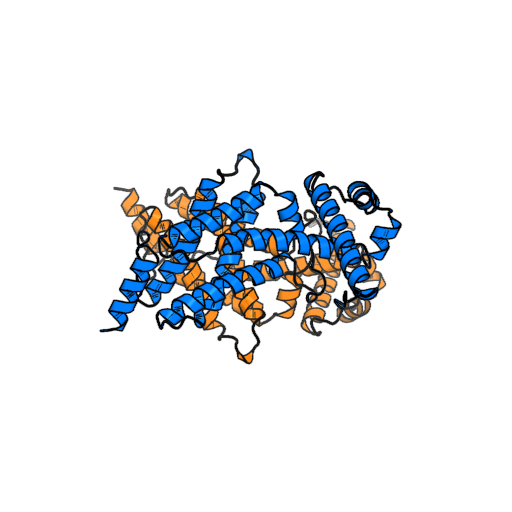 1 155 ? -21.875 11.07 14.375 1 90.19 155 ALA B C 1
ATOM 3108 O O . ALA B 1 155 ? -22.812 11.867 14.438 1 90.19 155 ALA B O 1
ATOM 3109 N N . LEU B 1 156 ? -21.281 10.633 15.453 1 86.56 156 LEU B N 1
ATOM 3110 C CA . LEU B 1 156 ? -21.625 11.094 16.797 1 86.56 156 LEU B CA 1
ATOM 3111 C C . LEU B 1 156 ? -21.391 12.602 16.922 1 86.56 156 LEU B C 1
ATOM 3113 O O . LEU B 1 156 ? -22.094 13.273 17.688 1 86.56 156 LEU B O 1
ATOM 3117 N N . LEU B 1 157 ? -20.516 13.086 16.094 1 87.38 157 LEU B N 1
ATOM 3118 C CA . LEU B 1 157 ? -20.172 14.508 16.156 1 87.38 157 LEU B CA 1
ATOM 3119 C C . LEU B 1 157 ? -20.906 15.297 15.094 1 87.38 157 LEU B C 1
ATOM 3121 O O . LEU B 1 157 ? -20.75 16.516 14.992 1 87.38 157 LEU B O 1
ATOM 3125 N N . GLY B 1 158 ? -21.656 14.648 14.258 1 88.94 158 GLY B N 1
ATOM 3126 C CA . GLY B 1 158 ? -22.406 15.289 13.195 1 88.94 158 GLY B CA 1
ATOM 3127 C C . GLY B 1 158 ? -21.547 15.727 12.023 1 88.94 158 GLY B C 1
ATOM 3128 O O . GLY B 1 158 ? -21.891 16.672 11.305 1 88.94 158 GLY B O 1
ATOM 3129 N N . ILE B 1 159 ? -20.422 15.156 11.891 1 90.56 159 ILE B N 1
ATOM 3130 C CA . ILE B 1 159 ? -19.5 15.516 10.82 1 90.56 159 ILE B CA 1
ATOM 3131 C C . ILE B 1 159 ? -19.625 14.508 9.672 1 90.56 159 ILE B C 1
ATOM 3133 O O . ILE B 1 159 ? -19.516 13.297 9.883 1 90.56 159 ILE B O 1
ATOM 3137 N N . GLU B 1 160 ? -19.828 14.938 8.484 1 92.44 160 GLU B N 1
ATOM 3138 C CA . GLU B 1 160 ? -19.891 14.086 7.297 1 92.44 160 GLU B CA 1
ATOM 3139 C C . GLU B 1 160 ? -18.484 13.773 6.777 1 92.44 160 GLU B C 1
ATOM 3141 O O . GLU B 1 160 ? -17.719 14.68 6.469 1 92.44 160 GLU B O 1
ATOM 3146 N N . VAL B 1 161 ? -18.219 12.469 6.676 1 94 161 VAL B N 1
ATOM 3147 C CA . VAL B 1 161 ? -16.844 12.102 6.352 1 94 161 VAL B CA 1
ATOM 3148 C C . VAL B 1 161 ? -16.828 11.109 5.195 1 94 161 VAL B C 1
ATOM 3150 O O . VAL B 1 161 ? -15.789 10.508 4.895 1 94 161 VAL B O 1
ATOM 3153 N N . ALA B 1 162 ? -17.891 10.914 4.438 1 92.75 162 ALA B N 1
ATOM 3154 C CA . ALA B 1 162 ? -18 9.883 3.406 1 92.75 162 ALA B CA 1
ATOM 3155 C C . ALA B 1 162 ? -16.953 10.07 2.322 1 92.75 162 ALA B C 1
ATOM 3157 O O . ALA B 1 162 ? -16.422 9.094 1.783 1 92.75 162 ALA B O 1
ATOM 3158 N N . GLU B 1 163 ? -16.594 11.312 2.064 1 93.19 163 GLU B N 1
ATOM 3159 C CA . GLU B 1 163 ? -15.672 11.609 0.974 1 93.19 163 GLU B CA 1
ATOM 3160 C C . GLU B 1 163 ? -14.25 11.18 1.32 1 93.19 163 GLU B C 1
ATOM 3162 O O . GLU B 1 163 ? -13.383 11.133 0.446 1 93.19 163 GLU B O 1
ATOM 3167 N N . TYR B 1 164 ? -14.023 10.758 2.578 1 95.69 164 TYR B N 1
ATOM 3168 C CA . TYR B 1 164 ? -12.664 10.461 3.012 1 95.69 164 TYR B CA 1
ATOM 3169 C C . TYR B 1 164 ? -12.438 8.953 3.104 1 95.69 164 TYR B C 1
ATOM 3171 O O . TYR B 1 164 ? -11.367 8.508 3.527 1 95.69 164 TYR B O 1
ATOM 3179 N N . ARG B 1 165 ? -13.414 8.18 2.723 1 94.5 165 ARG B N 1
ATOM 3180 C CA . ARG B 1 165 ? -13.281 6.73 2.77 1 94.5 165 ARG B CA 1
ATOM 3181 C C . ARG B 1 165 ? -12.047 6.266 1.998 1 94.5 165 ARG B C 1
ATOM 3183 O O . ARG B 1 165 ? -11.273 5.441 2.49 1 94.5 165 ARG B O 1
ATOM 3190 N N . PRO B 1 166 ? -11.688 6.871 0.815 1 95.94 166 PRO B N 1
ATOM 3191 C CA . PRO B 1 166 ? -10.469 6.457 0.122 1 95.94 166 PRO B CA 1
ATOM 3192 C C . PRO B 1 166 ? -9.211 6.715 0.945 1 95.94 166 PRO B C 1
ATOM 3194 O O . PRO B 1 166 ? -8.242 5.957 0.854 1 95.94 166 PRO B O 1
ATOM 3197 N N . VAL B 1 167 ? -9.203 7.707 1.765 1 97.44 167 VAL B N 1
ATOM 3198 C CA . VAL B 1 167 ? -8.031 8.062 2.562 1 97.44 167 VAL B CA 1
ATOM 3199 C C . VAL B 1 167 ? -7.766 6.977 3.602 1 97.44 167 VAL B C 1
ATOM 3201 O O . VAL B 1 167 ? -6.609 6.664 3.9 1 97.44 167 VAL B O 1
ATOM 3204 N N . VAL B 1 168 ? -8.844 6.383 4.137 1 96.75 168 VAL B N 1
ATOM 3205 C CA . VAL B 1 168 ? -8.695 5.305 5.109 1 96.75 168 VAL B CA 1
ATOM 3206 C C . VAL B 1 168 ? -7.953 4.133 4.469 1 96.75 168 VAL B C 1
ATOM 3208 O O . VAL B 1 168 ? -7.023 3.58 5.062 1 96.75 168 VAL B O 1
ATOM 3211 N N . TYR B 1 169 ? -8.328 3.822 3.242 1 95.12 169 TYR B N 1
ATOM 3212 C CA . TYR B 1 169 ? -7.609 2.795 2.496 1 95.12 169 TYR B CA 1
ATOM 3213 C C . TYR B 1 169 ? -6.176 3.229 2.213 1 95.12 169 TYR B C 1
ATOM 3215 O O . TYR B 1 169 ? -5.258 2.408 2.238 1 95.12 169 TYR B O 1
ATOM 3223 N N . GLY B 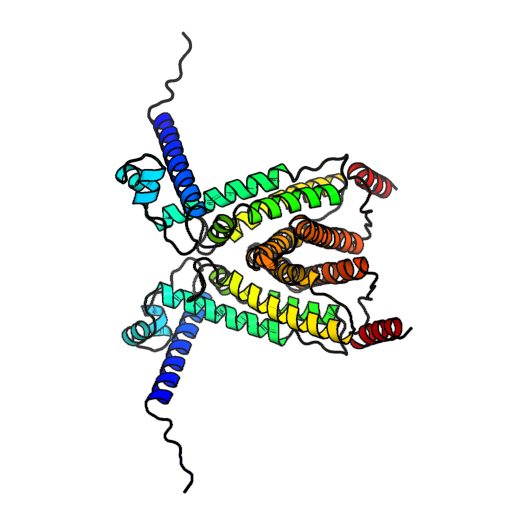1 170 ? -6.008 4.488 1.962 1 96.62 170 GLY B N 1
ATOM 3224 C CA . GLY B 1 170 ? -4.676 5.039 1.779 1 96.62 170 GLY B CA 1
ATOM 3225 C C . GLY B 1 170 ? -3.795 4.891 3.006 1 96.62 170 GLY B C 1
ATOM 3226 O O . GLY B 1 170 ? -2.604 4.598 2.889 1 96.62 170 GLY B O 1
ATOM 3227 N N . VAL B 1 171 ? -4.352 5.066 4.184 1 97.31 171 VAL B N 1
ATOM 3228 C CA . VAL B 1 171 ? -3.602 4.934 5.426 1 97.31 171 VAL B CA 1
ATOM 3229 C C . VAL B 1 171 ? -3.092 3.5 5.574 1 97.31 171 VAL B C 1
ATOM 3231 O O . VAL B 1 171 ? -1.931 3.281 5.926 1 97.31 171 VAL B O 1
ATOM 3234 N N . VAL B 1 172 ? -3.93 2.584 5.297 1 94.56 172 VAL B N 1
ATOM 3235 C CA . VAL B 1 172 ? -3.518 1.186 5.367 1 94.56 172 VAL B CA 1
ATOM 3236 C C . VAL B 1 172 ? -2.418 0.918 4.344 1 94.56 172 VAL B C 1
ATOM 3238 O O . VAL B 1 172 ? -1.43 0.245 4.645 1 94.56 172 VAL B O 1
ATOM 3241 N N . GLY B 1 173 ? -2.574 1.476 3.123 1 93.25 173 GLY B N 1
ATOM 3242 C CA . GLY B 1 173 ? -1.534 1.358 2.113 1 93.25 173 GLY B CA 1
ATOM 3243 C C . GLY B 1 173 ? -0.218 1.98 2.539 1 93.25 173 GLY B C 1
ATOM 3244 O O . GLY B 1 173 ? 0.851 1.43 2.27 1 93.25 173 GLY B O 1
ATOM 3245 N N . LEU B 1 174 ? -0.293 3.107 3.133 1 96.31 174 LEU B N 1
ATOM 3246 C CA . LEU B 1 174 ? 0.886 3.787 3.658 1 96.31 174 LEU B CA 1
ATOM 3247 C C . LEU B 1 174 ? 1.636 2.895 4.641 1 96.31 174 LEU B C 1
ATOM 3249 O O . LEU B 1 174 ? 2.855 2.742 4.543 1 96.31 174 LEU B O 1
ATOM 3253 N N . VAL B 1 175 ? 0.895 2.336 5.582 1 95.69 175 VAL B N 1
ATOM 3254 C CA . VAL B 1 175 ? 1.491 1.479 6.602 1 95.69 175 VAL B CA 1
ATOM 3255 C C . VAL B 1 175 ? 2.152 0.272 5.938 1 95.69 175 VAL B C 1
ATOM 3257 O O . VAL B 1 175 ? 3.303 -0.056 6.238 1 95.69 175 VAL B O 1
ATOM 3260 N N . GLU B 1 176 ? 1.463 -0.263 5.027 1 90.88 176 GLU B N 1
ATOM 3261 C CA . GLU B 1 176 ? 2.02 -1.421 4.336 1 90.88 176 GLU B CA 1
ATOM 3262 C C . GLU B 1 176 ? 3.295 -1.052 3.582 1 90.88 176 GLU B C 1
ATOM 3264 O O . GLU B 1 176 ? 4.277 -1.794 3.617 1 90.88 176 GLU B O 1
ATOM 3269 N N . GLY B 1 177 ? 3.266 0.03 2.871 1 91.75 177 GLY B N 1
ATOM 3270 C CA . GLY B 1 177 ? 4.445 0.465 2.143 1 91.75 177 GLY B CA 1
ATOM 3271 C C . GLY B 1 177 ? 5.656 0.666 3.035 1 91.75 177 GLY B C 1
ATOM 3272 O O . GLY B 1 177 ? 6.758 0.216 2.707 1 91.75 177 GLY B O 1
ATOM 3273 N N . MET B 1 178 ? 5.465 1.275 4.145 1 95.56 178 MET B N 1
ATOM 3274 C CA . MET B 1 178 ? 6.559 1.552 5.074 1 95.56 178 MET B CA 1
ATOM 3275 C C . MET B 1 178 ? 7.062 0.265 5.719 1 95.56 178 MET B C 1
ATOM 3277 O O . MET B 1 178 ? 8.273 0.056 5.832 1 95.56 178 MET B O 1
ATOM 3281 N N . VAL B 1 179 ? 6.172 -0.59 6.094 1 92.94 179 VAL B N 1
ATOM 3282 C CA . VAL B 1 179 ? 6.539 -1.825 6.777 1 92.94 179 VAL B CA 1
ATOM 3283 C C . VAL B 1 179 ? 7.258 -2.76 5.809 1 92.94 179 VAL B C 1
ATOM 3285 O O . VAL B 1 179 ? 8.242 -3.412 6.176 1 92.94 179 VAL B O 1
ATOM 3288 N N . THR B 1 180 ? 6.75 -2.812 4.594 1 89.12 180 THR B N 1
ATOM 3289 C CA . THR B 1 180 ? 7.414 -3.631 3.584 1 89.12 180 THR B CA 1
ATOM 3290 C C . THR B 1 180 ? 8.852 -3.16 3.361 1 89.12 180 THR B C 1
ATOM 3292 O O . THR B 1 180 ? 9.773 -3.975 3.285 1 89.12 180 THR B O 1
ATOM 3295 N N . GLN B 1 181 ? 8.984 -1.884 3.221 1 90.62 181 GLN B N 1
ATOM 3296 C CA . GLN B 1 181 ? 10.336 -1.351 3.07 1 90.62 181 GLN B CA 1
ATOM 3297 C C . GLN B 1 181 ? 11.188 -1.667 4.293 1 90.62 181 GLN B C 1
ATOM 3299 O O . GLN B 1 181 ? 12.367 -2.016 4.164 1 90.62 181 GLN B O 1
ATOM 3304 N N . TYR B 1 182 ? 10.672 -1.561 5.469 1 92.81 182 TYR B N 1
ATOM 3305 C CA . TYR B 1 182 ? 11.344 -1.834 6.734 1 92.81 182 TYR B CA 1
ATOM 3306 C C . TYR B 1 182 ? 11.828 -3.277 6.797 1 92.81 182 TYR B C 1
ATOM 3308 O O . TYR B 1 182 ? 12.992 -3.537 7.098 1 92.81 182 TYR B O 1
ATOM 3316 N N . ILE B 1 183 ? 10.945 -4.164 6.445 1 89.38 183 ILE B N 1
ATOM 3317 C CA . ILE B 1 183 ? 11.25 -5.586 6.516 1 89.38 183 ILE B CA 1
ATOM 3318 C C . ILE B 1 183 ? 12.273 -5.949 5.441 1 89.38 183 ILE B C 1
ATOM 3320 O O . ILE B 1 183 ? 13.125 -6.816 5.648 1 89.38 183 ILE B O 1
ATOM 3324 N N . GLY B 1 184 ? 12.227 -5.289 4.312 1 85.31 184 GLY B N 1
ATOM 3325 C CA . GLY B 1 184 ? 13.141 -5.555 3.213 1 85.31 184 GLY B CA 1
ATOM 3326 C C . GLY B 1 184 ? 14.531 -4.98 3.436 1 85.31 184 GLY B C 1
ATOM 3327 O O . GLY B 1 184 ? 15.477 -5.348 2.742 1 85.31 184 GLY B O 1
ATOM 3328 N N . THR B 1 185 ? 14.633 -4.102 4.316 1 88 185 THR B N 1
ATOM 3329 C CA . THR B 1 185 ? 15.922 -3.496 4.66 1 88 185 THR B CA 1
ATOM 3330 C C . THR B 1 185 ? 16.781 -4.465 5.469 1 88 185 THR B C 1
ATOM 3332 O O . THR B 1 185 ? 16.281 -5.117 6.391 1 88 185 THR B O 1
ATOM 3335 N N . PRO B 1 186 ? 18.094 -4.566 5.078 1 88.06 186 PRO B N 1
ATOM 3336 C CA . PRO B 1 186 ? 18.984 -5.43 5.867 1 88.06 186 PRO B CA 1
ATOM 3337 C C . PRO B 1 186 ? 18.953 -5.086 7.355 1 88.06 186 PRO B C 1
ATOM 3339 O O . PRO B 1 186 ? 18.906 -3.912 7.723 1 88.06 186 PRO B O 1
ATOM 3342 N N . ALA B 1 187 ? 19.078 -6.117 8.148 1 86.12 187 ALA B N 1
ATOM 3343 C CA . ALA B 1 187 ? 18.906 -5.996 9.602 1 86.12 187 ALA B CA 1
ATOM 3344 C C . ALA B 1 187 ? 19.891 -4.977 10.18 1 86.12 187 ALA B C 1
ATOM 3346 O O . ALA B 1 187 ? 19.531 -4.195 11.062 1 86.12 187 ALA B O 1
ATOM 3347 N N . ALA B 1 188 ? 21.047 -4.922 9.641 1 89.06 188 ALA B N 1
ATOM 3348 C CA . ALA B 1 188 ? 22.109 -4.051 10.156 1 89.06 188 ALA B CA 1
ATOM 3349 C C . ALA B 1 188 ? 21.781 -2.584 9.898 1 89.06 188 ALA B C 1
ATOM 3351 O O . ALA B 1 188 ? 22.266 -1.701 10.617 1 89.06 188 ALA B O 1
ATOM 3352 N N . GLU B 1 189 ? 20.969 -2.273 8.945 1 90.19 189 GLU B N 1
ATOM 3353 C CA . GLU B 1 189 ? 20.641 -0.907 8.539 1 90.19 189 GLU B CA 1
ATOM 3354 C C . GLU B 1 189 ? 19.234 -0.511 8.992 1 90.19 189 GLU B C 1
ATOM 3356 O O . GLU B 1 189 ? 18.828 0.638 8.82 1 90.19 189 GLU B O 1
ATOM 3361 N N . ARG B 1 190 ? 18.578 -1.465 9.578 1 90.5 190 ARG B N 1
ATOM 3362 C CA . ARG B 1 190 ? 17.188 -1.244 9.945 1 90.5 190 ARG B CA 1
ATOM 3363 C C . ARG B 1 190 ? 17.078 -0.397 11.211 1 90.5 190 ARG B C 1
ATOM 3365 O O . ARG B 1 190 ? 17.766 -0.666 12.203 1 90.5 190 ARG B O 1
ATOM 3372 N N . PRO B 1 191 ? 16.25 0.704 11.117 1 92.62 191 PRO B N 1
ATOM 3373 C CA . PRO B 1 191 ? 15.992 1.407 12.375 1 92.62 191 PRO B CA 1
ATOM 3374 C C . PRO B 1 191 ? 15.336 0.513 13.422 1 92.62 191 PRO B C 1
ATOM 3376 O O . PRO B 1 191 ? 14.773 -0.535 13.086 1 92.62 191 PRO B O 1
ATOM 3379 N N . ASP B 1 192 ? 15.461 0.942 14.703 1 95.44 192 ASP B N 1
ATOM 3380 C CA . ASP B 1 192 ? 14.766 0.182 15.734 1 95.44 192 ASP B CA 1
ATOM 3381 C C . ASP B 1 192 ? 13.25 0.271 15.562 1 95.44 192 ASP B C 1
ATOM 3383 O O . ASP B 1 192 ? 12.75 1.181 14.898 1 95.44 192 ASP B O 1
ATOM 3387 N N . GLN B 1 193 ? 12.555 -0.664 16.156 1 96.44 193 GLN B N 1
ATOM 3388 C CA . GLN B 1 193 ? 11.117 -0.817 15.961 1 96.44 193 GLN B CA 1
ATOM 3389 C C . GLN B 1 193 ? 10.359 0.416 16.453 1 96.44 193 GLN B C 1
ATOM 3391 O O . GLN B 1 193 ? 9.375 0.831 15.836 1 96.44 193 GLN B O 1
ATOM 3396 N N . GLU B 1 194 ? 10.789 1 17.547 1 97.19 194 GLU B N 1
ATOM 3397 C CA . GLU B 1 194 ? 10.117 2.172 18.094 1 97.19 194 GLU B CA 1
ATOM 3398 C C . GLU B 1 194 ? 10.227 3.363 17.141 1 97.19 194 GLU B C 1
ATOM 3400 O O . GLU B 1 194 ? 9.266 4.117 16.969 1 97.19 194 GLU B O 1
ATOM 3405 N N . THR B 1 195 ? 11.367 3.475 16.531 1 96.81 195 THR B N 1
ATOM 3406 C CA . THR B 1 195 ? 11.602 4.582 15.617 1 96.81 195 THR B CA 1
ATOM 3407 C C . THR B 1 195 ? 10.664 4.5 14.414 1 96.81 195 THR B C 1
ATOM 3409 O O . THR B 1 195 ? 10.016 5.488 14.055 1 96.81 195 THR B O 1
ATOM 3412 N N . ILE B 1 196 ? 10.516 3.34 13.82 1 97.75 196 ILE B N 1
ATOM 3413 C CA . ILE B 1 196 ? 9.648 3.189 12.656 1 97.75 196 ILE B CA 1
ATOM 3414 C C . ILE B 1 196 ? 8.188 3.328 13.07 1 97.75 196 ILE B C 1
ATOM 3416 O O . ILE B 1 196 ? 7.375 3.896 12.336 1 97.75 196 ILE B O 1
ATOM 3420 N N . ALA B 1 197 ? 7.852 2.787 14.266 1 98.12 197 ALA B N 1
ATOM 3421 C CA . ALA B 1 197 ? 6.488 2.938 14.766 1 98.12 197 ALA B CA 1
ATOM 3422 C C . ALA B 1 197 ? 6.137 4.41 14.969 1 98.12 197 ALA B C 1
ATOM 3424 O O . ALA B 1 197 ? 5.02 4.836 14.664 1 98.12 197 ALA B O 1
ATOM 3425 N N . ARG B 1 198 ? 7.047 5.16 15.453 1 98 198 ARG B N 1
ATOM 3426 C CA . ARG B 1 198 ? 6.828 6.59 15.656 1 98 198 ARG B CA 1
ATOM 3427 C C . ARG B 1 198 ? 6.676 7.316 14.328 1 98 198 ARG B C 1
ATOM 3429 O O . ARG B 1 198 ? 5.852 8.227 14.195 1 98 198 ARG B O 1
ATOM 3436 N N . LEU B 1 199 ? 7.48 6.918 13.375 1 98.25 199 LEU B N 1
ATOM 3437 C CA . LEU B 1 199 ? 7.391 7.512 12.047 1 98.25 199 LEU B CA 1
ATOM 3438 C C . LEU B 1 199 ? 6.047 7.195 11.398 1 98.25 199 LEU B C 1
ATOM 3440 O O . LEU B 1 199 ? 5.426 8.07 10.789 1 98.25 199 LEU B O 1
ATOM 3444 N N . LEU B 1 200 ? 5.598 5.98 11.547 1 98.62 200 LEU B N 1
ATOM 3445 C CA . LEU B 1 200 ? 4.273 5.574 11.086 1 98.62 200 LEU B CA 1
ATOM 3446 C C . LEU B 1 200 ? 3.184 6.383 11.773 1 98.62 200 LEU B C 1
ATOM 3448 O O . LEU B 1 200 ? 2.254 6.867 11.117 1 98.62 200 LEU B O 1
ATOM 3452 N N . THR B 1 201 ? 3.352 6.535 13.039 1 98.12 201 THR B N 1
ATOM 3453 C CA . THR B 1 201 ? 2.377 7.262 13.844 1 98.12 201 THR B CA 1
ATOM 3454 C C . THR B 1 201 ? 2.289 8.719 13.398 1 98.12 201 THR B C 1
ATOM 3456 O O . THR B 1 201 ? 1.194 9.242 13.188 1 98.12 201 THR B O 1
ATOM 3459 N N . ALA B 1 202 ? 3.441 9.344 13.25 1 98.12 202 ALA B N 1
ATOM 3460 C CA . ALA B 1 202 ? 3.48 10.727 12.781 1 98.12 202 ALA B CA 1
ATOM 3461 C C . ALA B 1 202 ? 2.822 10.867 11.414 1 98.12 202 ALA B C 1
ATOM 3463 O O . ALA B 1 202 ? 2.076 11.82 11.172 1 98.12 202 ALA B O 1
ATOM 3464 N N . SER B 1 203 ? 3.055 9.93 10.531 1 98.69 203 SER B N 1
ATOM 3465 C CA . SER B 1 203 ? 2.496 9.969 9.18 1 98.69 203 SER B CA 1
ATOM 3466 C C . SER B 1 203 ? 0.975 9.867 9.211 1 98.69 203 SER B C 1
ATOM 3468 O O . SER B 1 203 ? 0.283 10.648 8.555 1 98.69 203 SER B O 1
ATOM 3470 N N . ALA B 1 204 ? 0.493 8.891 9.992 1 97.75 204 ALA B N 1
ATOM 3471 C CA . ALA B 1 204 ? -0.954 8.742 10.117 1 97.75 204 ALA B CA 1
ATOM 3472 C C . ALA B 1 204 ? -1.579 9.992 10.742 1 97.75 204 ALA B C 1
ATOM 3474 O O . ALA B 1 204 ? -2.646 10.438 10.312 1 97.75 204 ALA B O 1
ATOM 3475 N N . TRP B 1 205 ? -0.934 10.555 11.742 1 96.81 205 TRP B N 1
ATOM 3476 C CA . TRP B 1 205 ? -1.408 11.773 12.383 1 96.81 205 TRP B CA 1
ATOM 3477 C C . TRP B 1 205 ? -1.496 12.922 11.375 1 96.81 205 TRP B C 1
ATOM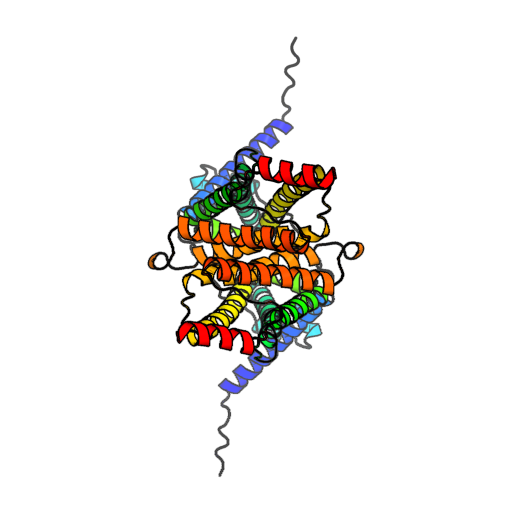 3479 O O . TRP B 1 205 ? -2.488 13.648 11.344 1 96.81 205 TRP B O 1
ATOM 3489 N N . HIS B 1 206 ? -0.476 13.125 10.555 1 97.44 206 HIS B N 1
ATOM 3490 C CA . HIS B 1 206 ? -0.441 14.227 9.602 1 97.44 206 HIS B CA 1
ATOM 3491 C C . HIS B 1 206 ? -1.559 14.094 8.57 1 97.44 206 HIS B C 1
ATOM 3493 O O . HIS B 1 206 ? -2.117 15.102 8.125 1 97.44 206 HIS B O 1
ATOM 3499 N N . LEU B 1 207 ? -1.85 12.867 8.172 1 97.94 207 LEU B N 1
ATOM 3500 C CA . LEU B 1 207 ? -2.98 12.664 7.277 1 97.94 207 LEU B CA 1
ATOM 3501 C C . LEU B 1 207 ? -4.289 13.07 7.949 1 97.94 207 LEU B C 1
ATOM 3503 O O . LEU B 1 207 ? -5.078 13.828 7.375 1 97.94 207 LEU B O 1
ATOM 3507 N N . TYR B 1 208 ? -4.488 12.594 9.203 1 95.25 208 TYR B N 1
ATOM 3508 C CA . TYR B 1 208 ? -5.703 12.898 9.945 1 95.25 208 TYR B CA 1
ATOM 3509 C C . TYR B 1 208 ? -5.828 14.398 10.195 1 95.25 208 TYR B C 1
ATOM 3511 O O . TYR B 1 208 ? -6.816 15.023 9.797 1 95.25 208 TYR B O 1
ATOM 3519 N N . ALA B 1 209 ? -4.801 14.969 10.797 1 95.12 209 ALA B N 1
ATOM 3520 C CA . ALA B 1 209 ? -4.832 16.375 11.188 1 95.12 209 ALA B CA 1
ATOM 3521 C C . ALA B 1 209 ? -4.887 17.297 9.969 1 95.12 209 ALA B C 1
ATOM 3523 O O . ALA B 1 209 ? -5.57 18.312 9.984 1 95.12 209 ALA B O 1
ATOM 3524 N N . GLY B 1 210 ? -4.16 16.922 8.898 1 96.12 210 GLY B N 1
ATOM 3525 C CA . GLY B 1 210 ? -4.16 17.719 7.684 1 96.12 210 GLY B CA 1
ATOM 3526 C C . GLY B 1 210 ? -5.52 17.797 7.012 1 96.12 210 GLY B C 1
ATOM 3527 O O . GLY B 1 210 ? -6.004 18.875 6.699 1 96.12 210 GLY B O 1
ATOM 3528 N N . HIS B 1 211 ? -6.156 16.641 6.812 1 96.62 211 HIS B N 1
ATOM 3529 C CA . HIS B 1 211 ? -7.473 16.609 6.188 1 96.62 211 HIS B CA 1
ATOM 3530 C C . HIS B 1 211 ? -8.516 17.297 7.07 1 96.62 211 HIS B C 1
ATOM 3532 O O . HIS B 1 211 ? -9.414 17.969 6.57 1 96.62 211 HIS B O 1
ATOM 3538 N N . ALA B 1 212 ? -8.43 17.078 8.406 1 93.88 212 ALA B N 1
ATOM 3539 C CA . ALA B 1 212 ? -9.328 17.781 9.328 1 93.88 212 ALA B CA 1
ATOM 3540 C C . ALA B 1 212 ? -9.172 19.297 9.211 1 93.88 212 ALA B C 1
ATOM 3542 O O . ALA B 1 212 ? -10.156 20.016 9.156 1 93.88 212 ALA B O 1
ATOM 3543 N N . ALA B 1 213 ? -7.93 19.75 9.094 1 94.38 213 ALA B N 1
ATOM 3544 C CA . ALA B 1 213 ? -7.645 21.188 8.984 1 94.38 213 ALA B CA 1
ATOM 3545 C C . ALA B 1 213 ? -8.211 21.766 7.695 1 94.38 213 ALA B C 1
ATOM 3547 O O . ALA B 1 213 ? -8.688 22.891 7.672 1 94.38 213 ALA B O 1
ATOM 3548 N N . ASP B 1 214 ? -8.117 21 6.629 1 94.62 214 ASP B N 1
ATOM 3549 C CA . ASP B 1 214 ? -8.688 21.422 5.355 1 94.62 214 ASP B CA 1
ATOM 3550 C C . ASP B 1 214 ? -10.18 21.75 5.504 1 94.62 214 ASP B C 1
ATOM 3552 O O . ASP B 1 214 ? -10.719 22.562 4.75 1 94.62 214 ASP B O 1
ATOM 3556 N N . ARG B 1 215 ? -10.836 21.172 6.523 1 92.94 215 ARG B N 1
ATOM 3557 C CA . ARG B 1 215 ? -12.266 21.359 6.75 1 92.94 215 ARG B CA 1
ATOM 3558 C C . ARG B 1 215 ? -12.516 22.312 7.91 1 92.94 215 ARG B C 1
ATOM 3560 O O . ARG B 1 215 ? -13.648 22.453 8.383 1 92.94 215 ARG B O 1
ATOM 3567 N N . GLY B 1 216 ? -11.445 22.859 8.453 1 91.62 216 GLY B N 1
ATOM 3568 C CA . GLY B 1 216 ? -11.578 23.859 9.492 1 91.62 216 GLY B CA 1
ATOM 3569 C C . GLY B 1 216 ? -11.5 23.297 10.891 1 91.62 216 GLY B C 1
ATOM 3570 O O . GLY B 1 216 ? -11.711 24 11.875 1 91.62 216 GLY B O 1
ATOM 3571 N N . TYR B 1 217 ? -11.188 21.969 11.023 1 89.44 217 TYR B N 1
ATOM 3572 C CA . TYR B 1 217 ? -11.039 21.344 12.336 1 89.44 217 TYR B CA 1
ATOM 3573 C C . TYR B 1 217 ? -9.57 21.281 12.742 1 89.44 217 TYR B C 1
ATOM 3575 O O . TYR B 1 217 ? -8.734 20.812 11.969 1 89.44 217 TYR B O 1
ATOM 3583 N N . HIS B 1 218 ? -9.305 21.734 13.883 1 90 218 HIS B N 1
ATOM 3584 C CA . HIS B 1 218 ? -7.945 21.688 14.406 1 90 218 HIS B CA 1
ATOM 3585 C C . HIS B 1 218 ? -7.875 20.859 15.688 1 90 218 HIS B C 1
ATOM 3587 O O . HIS B 1 218 ? -8.57 21.156 16.656 1 90 218 HIS B O 1
ATOM 3593 N N . PHE B 1 219 ? -7.07 19.875 15.625 1 86.44 219 PHE B N 1
ATOM 3594 C CA . PHE B 1 219 ? -6.961 18.953 16.75 1 86.44 219 PHE B CA 1
ATOM 3595 C C . PHE B 1 219 ? -5.586 19.062 17.406 1 86.44 219 PHE B C 1
ATOM 3597 O O . PHE B 1 219 ? -4.574 19.219 16.719 1 86.44 219 PHE B O 1
ATOM 3604 N N . GLU B 1 220 ? -5.617 18.969 18.703 1 89.12 220 GLU B N 1
ATOM 3605 C CA . GLU B 1 220 ? -4.371 18.953 19.453 1 89.12 220 GLU B CA 1
ATOM 3606 C C . GLU B 1 220 ? -3.879 17.516 19.672 1 89.12 220 GLU B C 1
ATOM 3608 O O . GLU B 1 220 ? -4.648 16.641 20.078 1 89.12 220 GLU B O 1
ATOM 3613 N N . ARG B 1 221 ? -2.629 17.344 19.438 1 89.62 221 ARG B N 1
ATOM 3614 C CA . ARG B 1 221 ? -2.02 16.031 19.547 1 89.62 221 ARG B CA 1
ATOM 3615 C C . ARG B 1 221 ? -2.105 15.5 20.969 1 89.62 221 ARG B C 1
ATOM 3617 O O . ARG B 1 221 ? -2.17 14.289 21.203 1 89.62 221 ARG B O 1
ATOM 3624 N N . THR B 1 222 ? -2.131 16.438 21.875 1 90.88 222 THR B N 1
ATOM 3625 C CA . THR B 1 222 ? -2.062 16.062 23.281 1 90.88 222 THR B CA 1
ATOM 3626 C C . THR B 1 222 ? -3.461 15.938 23.875 1 90.88 222 THR B C 1
ATOM 3628 O O . THR B 1 222 ? -3.617 15.523 25.031 1 90.88 222 THR B O 1
ATOM 3631 N N . ALA B 1 223 ? -4.5 16.266 23.156 1 92.38 223 ALA B N 1
ATOM 3632 C CA . ALA B 1 223 ? -5.867 16.172 23.656 1 92.38 223 ALA B CA 1
ATOM 3633 C C . ALA B 1 223 ? -6.363 14.727 23.625 1 92.38 223 ALA B C 1
ATOM 3635 O O . ALA B 1 223 ? -6.109 14 22.656 1 92.38 223 ALA B O 1
ATOM 3636 N N . THR B 1 224 ? -7.027 14.367 24.703 1 93.31 224 THR B N 1
ATOM 3637 C CA . THR B 1 224 ? -7.664 13.055 24.719 1 93.31 224 THR B CA 1
ATOM 3638 C C . THR B 1 224 ? -8.859 13.023 23.781 1 93.31 224 THR B C 1
ATOM 3640 O O . THR B 1 224 ? -9.336 14.07 23.328 1 93.31 224 THR B O 1
ATOM 3643 N N . ILE B 1 225 ? -9.305 11.82 23.438 1 90.25 225 ILE B N 1
ATOM 3644 C CA . ILE B 1 225 ? -10.484 11.648 22.594 1 90.25 225 ILE B CA 1
ATOM 3645 C C . ILE B 1 225 ? -11.68 12.352 23.234 1 90.25 225 ILE B C 1
ATOM 3647 O O . ILE B 1 225 ? -12.43 13.047 22.547 1 90.25 225 ILE B O 1
ATOM 3651 N N . SER B 1 226 ? -11.773 12.172 24.531 1 90.81 226 SER B N 1
ATOM 3652 C CA . SER B 1 226 ? -12.875 12.797 25.266 1 90.81 226 SER B CA 1
ATOM 3653 C C . SER B 1 226 ? -12.812 14.32 25.156 1 90.81 226 SER B C 1
ATOM 3655 O O . SER B 1 226 ? -13.836 14.977 24.969 1 90.81 226 SER B O 1
ATOM 3657 N N . GLU B 1 227 ? -11.648 14.859 25.297 1 90.38 227 GLU B N 1
ATOM 3658 C CA . GLU B 1 227 ? -11.469 16.297 25.188 1 90.38 227 GLU B CA 1
ATOM 3659 C C . GLU B 1 227 ? -11.797 16.797 23.781 1 90.38 227 GLU B C 1
ATOM 3661 O O . GLU B 1 227 ? -12.438 17.828 23.609 1 90.38 227 GLU B O 1
ATOM 3666 N N . THR B 1 228 ? -11.336 16.047 22.812 1 87.19 228 THR B N 1
ATOM 3667 C CA . THR B 1 228 ? -11.57 16.406 21.406 1 87.19 228 THR B CA 1
ATOM 3668 C C . THR B 1 228 ? -13.062 16.391 21.094 1 87.19 228 THR B C 1
ATOM 3670 O O . THR B 1 228 ? -13.586 17.328 20.484 1 87.19 228 THR B O 1
ATOM 3673 N N . PHE B 1 229 ? -13.711 15.398 21.578 1 85.19 229 PHE B N 1
ATOM 3674 C CA . PHE B 1 229 ? -15.148 15.289 21.359 1 85.19 229 PHE B CA 1
ATOM 3675 C C . PHE B 1 229 ? -15.891 16.438 22.031 1 85.19 229 PHE B C 1
ATOM 3677 O O . PHE B 1 229 ? -16.797 17.031 21.453 1 85.19 229 PHE B O 1
ATOM 3684 N N . ALA B 1 230 ? -15.469 16.75 23.156 1 86.5 230 ALA B N 1
ATOM 3685 C CA . ALA B 1 230 ? -16.109 17.812 23.922 1 86.5 230 ALA B CA 1
ATOM 3686 C C . ALA B 1 230 ? -15.977 19.156 23.203 1 86.5 230 ALA B C 1
ATOM 3688 O O . ALA B 1 230 ? -16.938 19.922 23.141 1 86.5 230 ALA B O 1
ATOM 3689 N N . VAL B 1 231 ? -14.859 19.344 22.625 1 82.25 231 VAL B N 1
ATOM 3690 C CA . VAL B 1 231 ? -14.586 20.609 21.938 1 82.25 231 VAL B CA 1
ATOM 3691 C C . VAL B 1 231 ? -15.453 20.703 20.688 1 82.25 231 VAL B C 1
ATOM 3693 O O . VAL B 1 231 ? -16.031 21.766 20.406 1 82.25 231 VAL B O 1
ATOM 3696 N N . ILE B 1 232 ? -15.602 19.672 19.984 1 82.75 232 ILE B N 1
ATOM 3697 C CA . ILE B 1 232 ? -16.375 19.656 18.734 1 82.75 232 ILE B CA 1
ATOM 3698 C C . ILE B 1 232 ? -17.859 19.812 19.047 1 82.75 232 ILE B C 1
ATOM 3700 O O . ILE B 1 232 ? -18.562 20.578 18.375 1 82.75 232 ILE B O 1
ATOM 3704 N N . LEU B 1 233 ? -18.266 19.125 20.094 1 81.88 233 LEU B N 1
ATOM 3705 C CA . LEU B 1 233 ? -19.672 19.172 20.453 1 81.88 233 LEU B CA 1
ATOM 3706 C C . LEU B 1 233 ? -20.062 20.547 20.984 1 81.88 233 LEU B C 1
ATOM 3708 O O . LEU B 1 233 ? -21.172 21.016 20.719 1 81.88 233 LEU B O 1
ATOM 3712 N N . ALA B 1 234 ? -19.172 21.172 21.562 1 80.75 234 ALA B N 1
ATOM 3713 C CA . ALA B 1 234 ? -19.422 22.516 22.078 1 80.75 234 ALA B CA 1
ATOM 3714 C C . ALA B 1 234 ? -19.484 23.547 20.953 1 80.75 234 ALA B C 1
ATOM 3716 O O . ALA B 1 234 ? -20.281 24.484 21 1 80.75 234 ALA B O 1
ATOM 3717 N N . ALA B 1 235 ? -18.656 23.312 19.938 1 76.38 235 ALA B N 1
ATOM 3718 C CA . ALA B 1 235 ? -18.625 24.219 18.797 1 76.38 235 ALA B CA 1
ATOM 3719 C C . ALA B 1 235 ? -19.859 24.062 17.938 1 76.38 235 ALA B C 1
ATOM 3721 O O . ALA B 1 235 ? -20.281 25.016 17.25 1 76.38 235 ALA B O 1
ATOM 3722 N N . GLY B 1 236 ? -20.375 22.859 17.828 1 65.56 236 GLY B N 1
ATOM 3723 C CA . GLY B 1 236 ? -21.578 22.609 17.047 1 65.56 236 GLY B CA 1
ATOM 3724 C C . GLY B 1 236 ? -22.844 23.094 17.734 1 65.56 236 GLY B C 1
ATOM 3725 O O . GLY B 1 236 ? -23.891 23.219 17.109 1 65.56 236 GLY B O 1
ATOM 3726 N N . ALA B 1 237 ? -22.844 23.281 19.062 1 61.59 237 ALA B N 1
ATOM 3727 C CA . ALA B 1 237 ? -24 23.719 19.844 1 61.59 237 ALA B CA 1
ATOM 3728 C C . ALA B 1 237 ? -24.188 25.234 19.719 1 61.59 237 ALA B C 1
ATOM 3730 O O . ALA B 1 237 ? -25.281 25.75 19.922 1 61.59 237 ALA B O 1
ATOM 3731 N N . ASP B 1 238 ? -23.125 25.984 19.281 1 51.03 238 ASP B N 1
ATOM 3732 C CA . ASP B 1 238 ? -23.297 27.422 19.094 1 51.03 238 ASP B CA 1
ATOM 3733 C C . ASP B 1 238 ? -23.781 27.734 17.672 1 51.03 238 ASP B C 1
ATOM 3735 O O . ASP B 1 238 ? -23.234 27.203 16.703 1 51.03 238 ASP B O 1
#

Secondary structure (DSSP, 8-state):
--------HHHHHHHHHHHHHHHHHHHHHHHHHHS-TTSPPPHHHHHHHHT--HHHHHHH-SSHHHHHHHHHHHHHHHHHHHHHHH----TTSBHHHHHHHHHHHHHHHHHH-HHHHHHHHSSBPTTS-TT-BHHHHHHHHHHHHHHHHHHHHHHHTT---GGGHHHHHHHHHHHHHHHHHHHHS-GGGPPPHHHHHHHHHHHHHHHHHHHHHHTT----TT-BHHHHHHHHHHHHH-/--------HHHHHHHHHHHHHHHHHHHHHHHHHHS-TTSPPPHHHHHHHHT--HHHHHHH-SSHHHHHHHHHHHHHHHHHHHHHHH----TTSBHHHHHHHHHHHHHHHHHH-HHHHHHHHSSBPTTS-TT-BHHHHHHHHHHHHHHHHHHHHHHHTT---GGGHHHHHHHHHHHHHHHHHHHHS-GGGPPPHHHHHHHHHHHHHHHHHHHHHHTT----TT-BHHHHHHHHHHHHH-

Sequence (476 aa):
MRTHRRRGGGQRWREHNSNRQAQILEAAVALIEDNDPHVEVSIQQIAERAGLARSVVYRQFDNRDDLDSRVREYILEKYVAEVEAVLVLDPAKTLEQIIFEAMRTVVHWAAAHPKLYQYGQSGSVHGHAAGETSLTIGRHRVAETLWEKFAAGSALLGIEVAEYRPVVYGVVGLVEGMVTQYIGTPAAERPDQETIARLLTASAWHLYAGHAADRGYHFERTATISETFAVILAAGADMRTHRRRGGGQRWREHNSNRQAQILEAAVALIEDNDPHVEVSIQQIAERAGLARSVVYRQFDNRDDLDSRVREYILEKYVAEVEAVLVLDPAKTLEQIIFEAMRTVVHWAAAHPKLYQYGQSGSVHGHAAGETSLTIGRHRVAETLWEKFAAGSALLGIEVAEYRPVVYGVVGLVEGMVTQYIGTPAAERPDQETIARLLTASAWHLYAGHAADRGYHFERTATISETFAVILAAGAD